Protein AF-A0A0F9LX31-F1 (afdb_monomer_lite)

Organism: NCBI:txid412755

Radius of gyration: 34.34 Å; chains: 1; bounding box: 109×73×114 Å

pLDDT: mean 76.5, std 21.08, range [21.47, 96.06]

Secondary structure (DSSP, 8-state):
--------------------------------------------------------THHHHTTTTB--HHHHHHHHHHHHHHHHHTTPEEE---GGGHHHHSS-SEEEEEEEEEETTEEEEEEEEEEE--B-SEEEE-SS-EEEE-SSGGGGGGHHHHHHHHHHHHHHHHHHHHHHHHHHHTT-HHHHHHHHHHTS--EEEE-TTS-EEEEEETTEEEEEEE--EEEESS-EEESSS--SSEEEGGGTEEEEEGGGHHHHHHHHHHHHHHHHHHSS---HHHHHHHHHHHHHHHHHHHHHHHHHHHHHHHHHHHTT-GGGHHHHHHHHHHHHHHHHHHHHHHHHHHHHHHHHHHHHHHS-GGGS-----HHHHHHHHHHS-HHHHHHHHHHHT-S----HHHHHHHHHHHHHHHHHHHHHHHHHHHHHHHHHHHHHHHHHHHHHT--

Foldseek 3Di:
DDDDDDDDDDDDPPPDDDDDDDDDDDDDDDDDDDDDDDDDDDDDDDDDDDDDDDPDPPPVVVPVFFDDPVRVVVLVVLLVVLCVVVVKDWDDCDVLCCVLQVLAPTKIWDWFQLDPAEIEIEIEREHEDGGQFEWEFELADIAGDTPDPVCPVVRVVSRVSVVSSLVSLLVSQVVLLVQCLVVHDNVVVCCVVVVFPWDFDADPVRQTFFIDGVSHGYHYAYAYEYEYQDHYHYDPDLAQWRAHLVRNYIYDYSVCVVVVVVLVSLLVSLCQVLFPDPDLSCLLVVLVVCLVVVLVVLCVVVVVVVVVLVVCVVVPPVVCVVVSVVVNVVSVVVSVVVNVVSVVSSVVSRVVSSCPSVDHQQRDQGDRDPVSLVVSPVVDDLSSSLVSCCRRVNDPDPDPVVVVSRVVVVVVVVVVVVVVVVVVVVVVVVVVVVVVVVVVVVVVVPD

Structure (mmCIF, N/CA/C/O backbone):
data_AF-A0A0F9LX31-F1
#
_entry.id   AF-A0A0F9LX31-F1
#
loop_
_atom_site.group_PDB
_atom_site.id
_atom_site.type_symbol
_atom_site.label_atom_id
_atom_site.label_alt_id
_atom_site.label_comp_id
_atom_site.label_asym_id
_atom_site.label_entity_id
_atom_site.label_seq_id
_atom_site.pdbx_PDB_ins_code
_atom_site.Cartn_x
_atom_site.Cartn_y
_atom_site.Cartn_z
_atom_site.occupancy
_atom_site.B_iso_or_equiv
_atom_site.auth_seq_id
_atom_site.auth_comp_id
_atom_site.auth_asym_id
_atom_site.auth_atom_id
_atom_site.pdbx_PDB_model_num
ATOM 1 N N . MET A 1 1 ? 13.624 -51.249 -43.623 1.00 41.88 1 MET A N 1
ATOM 2 C CA . MET A 1 1 ? 12.827 -50.006 -43.520 1.00 41.88 1 MET A CA 1
ATOM 3 C C . MET A 1 1 ? 12.830 -49.657 -42.039 1.00 41.88 1 MET A C 1
ATOM 5 O O . MET A 1 1 ? 11.838 -49.905 -41.369 1.00 41.88 1 MET A O 1
ATOM 9 N N . ASP A 1 2 ? 13.954 -49.372 -41.387 1.00 34.25 2 ASP A N 1
ATOM 10 C CA . ASP A 1 2 ? 15.122 -48.528 -41.718 1.00 34.25 2 ASP A CA 1
ATOM 11 C C . ASP A 1 2 ? 14.727 -47.114 -42.131 1.00 34.25 2 ASP A C 1
ATOM 13 O O . ASP A 1 2 ? 13.963 -46.983 -43.087 1.00 34.25 2 ASP A O 1
ATOM 17 N N . ASP A 1 3 ? 15.243 -46.171 -41.332 1.00 42.47 3 ASP A N 1
ATOM 18 C CA . ASP A 1 3 ? 15.169 -44.697 -41.290 1.00 42.47 3 ASP A CA 1
ATOM 19 C C . ASP A 1 3 ? 14.704 -44.325 -39.861 1.00 42.47 3 ASP A C 1
ATOM 21 O O . ASP A 1 3 ? 13.512 -44.200 -39.590 1.00 42.47 3 ASP A O 1
ATOM 25 N N . ASP A 1 4 ? 15.515 -44.368 -38.799 1.00 35.56 4 ASP A N 1
ATOM 26 C CA . ASP A 1 4 ? 16.856 -43.810 -38.544 1.00 35.56 4 ASP A CA 1
ATOM 27 C C . ASP A 1 4 ? 16.960 -42.306 -38.834 1.00 35.56 4 ASP A C 1
ATOM 29 O O . ASP A 1 4 ? 17.261 -41.901 -39.948 1.00 35.56 4 ASP A O 1
ATOM 33 N N . TYR A 1 5 ? 16.678 -41.492 -37.809 1.00 44.66 5 TYR A N 1
ATOM 34 C CA . TYR A 1 5 ? 17.196 -40.129 -37.657 1.00 44.66 5 TYR A CA 1
ATOM 35 C C . TYR A 1 5 ? 17.340 -39.810 -36.164 1.00 44.66 5 TYR A C 1
ATOM 37 O O . TYR A 1 5 ? 16.412 -39.361 -35.488 1.00 44.66 5 TYR A O 1
ATOM 45 N N . SER A 1 6 ? 18.537 -40.097 -35.662 1.00 40.12 6 SER A N 1
ATOM 46 C CA . SER A 1 6 ? 19.177 -39.444 -34.523 1.00 40.12 6 SER A CA 1
ATOM 47 C C . SER A 1 6 ? 19.985 -38.237 -35.008 1.00 40.12 6 SER A C 1
ATOM 49 O O . SER A 1 6 ? 20.785 -38.403 -35.920 1.00 40.12 6 SER A O 1
ATOM 51 N N . GLU A 1 7 ? 19.795 -37.081 -34.376 1.00 42.00 7 GLU A N 1
ATOM 52 C CA . GLU A 1 7 ? 20.675 -35.891 -34.300 1.00 42.00 7 GLU A CA 1
ATOM 53 C C . GLU A 1 7 ? 19.923 -34.960 -33.326 1.00 42.00 7 GLU A C 1
ATOM 55 O O . GLU A 1 7 ? 18.806 -34.536 -33.613 1.00 42.00 7 GLU A O 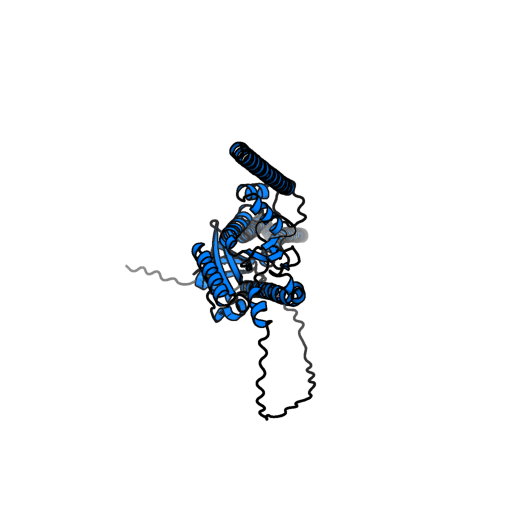1
ATOM 60 N N . ASP A 1 8 ? 20.229 -34.878 -32.035 1.00 36.34 8 ASP A N 1
ATOM 61 C CA . ASP A 1 8 ? 21.443 -34.449 -31.329 1.00 36.34 8 ASP A CA 1
ATOM 62 C C . ASP A 1 8 ? 21.876 -32.994 -31.585 1.00 36.34 8 ASP A C 1
ATOM 64 O O . ASP A 1 8 ? 21.894 -32.504 -32.709 1.00 36.34 8 ASP A O 1
ATOM 68 N N . GLU A 1 9 ? 22.250 -32.369 -30.468 1.00 31.36 9 GLU A N 1
ATOM 69 C CA . GLU A 1 9 ? 22.892 -31.065 -30.265 1.00 31.36 9 GLU A CA 1
ATOM 70 C C . GLU A 1 9 ? 22.052 -29.772 -30.236 1.00 31.36 9 GLU A C 1
ATOM 72 O O . GLU A 1 9 ? 21.430 -29.339 -31.206 1.00 31.36 9 GLU A O 1
ATOM 77 N N . GLY A 1 10 ? 22.164 -29.060 -29.101 1.00 30.66 10 GLY A N 1
ATOM 78 C CA . GLY A 1 10 ? 22.012 -27.605 -29.088 1.00 30.66 10 GLY A CA 1
ATOM 79 C C . GLY A 1 10 ? 21.512 -26.935 -27.808 1.00 30.66 10 GLY A C 1
ATOM 80 O O . GLY A 1 10 ? 20.704 -26.014 -27.911 1.00 30.66 10 GLY A O 1
ATOM 81 N N . GLU A 1 11 ? 21.970 -27.323 -26.611 1.00 33.66 11 GLU A N 1
ATOM 82 C CA . GLU A 1 11 ? 21.881 -26.445 -25.430 1.00 33.66 11 GLU A CA 1
ATOM 83 C C . GLU A 1 11 ? 22.622 -25.124 -25.711 1.00 33.66 11 GLU A C 1
ATOM 85 O O . GLU A 1 11 ? 23.851 -25.073 -25.706 1.00 33.66 11 GLU A O 1
ATOM 90 N N . PHE A 1 12 ? 21.884 -24.034 -25.935 1.00 30.84 12 PHE A N 1
ATOM 91 C CA . PHE A 1 12 ? 22.448 -22.685 -26.014 1.00 30.84 12 PHE A CA 1
ATOM 92 C C . PHE A 1 12 ? 22.244 -21.953 -24.681 1.00 30.84 12 PHE A C 1
ATOM 94 O O . PHE A 1 12 ? 21.359 -21.112 -24.522 1.00 30.84 12 PHE A O 1
ATOM 101 N N . ASN A 1 13 ? 23.098 -22.280 -23.710 1.00 32.16 13 ASN A N 1
ATOM 102 C CA . ASN A 1 13 ? 23.373 -21.417 -22.564 1.00 32.16 13 ASN A CA 1
ATOM 103 C C . ASN A 1 13 ? 24.267 -20.262 -23.037 1.00 32.16 13 ASN A C 1
ATOM 105 O O . ASN A 1 13 ? 25.483 -20.400 -23.129 1.00 32.16 13 ASN A O 1
ATOM 109 N N . ALA A 1 14 ? 23.671 -19.110 -23.349 1.00 32.66 14 ALA A N 1
ATOM 110 C CA . ALA A 1 14 ? 24.422 -17.875 -23.553 1.00 32.66 14 ALA A CA 1
ATOM 111 C C . ALA A 1 14 ? 24.602 -17.158 -22.207 1.00 32.66 14 ALA A C 1
ATOM 113 O O . ALA A 1 14 ? 23.862 -16.244 -21.844 1.00 32.66 14 ALA A O 1
ATOM 114 N N . GLU A 1 15 ? 25.608 -17.609 -21.465 1.00 30.14 15 GLU A N 1
ATOM 115 C CA . GLU A 1 15 ? 26.186 -16.917 -20.321 1.00 30.14 15 GLU A CA 1
ATOM 116 C C . GLU A 1 15 ? 27.000 -15.722 -20.855 1.00 30.14 15 GLU A C 1
ATOM 118 O O . GLU A 1 15 ? 28.160 -15.848 -21.241 1.00 30.14 15 GLU A O 1
ATOM 123 N N . ILE A 1 16 ? 26.376 -14.545 -20.969 1.00 32.78 16 ILE A N 1
ATOM 124 C CA . ILE A 1 16 ? 27.096 -13.314 -21.324 1.00 32.78 16 ILE A CA 1
ATOM 125 C C . ILE A 1 16 ? 27.717 -12.748 -20.048 1.00 32.78 16 ILE A C 1
ATOM 127 O O . ILE A 1 16 ? 27.095 -11.998 -19.295 1.00 32.78 16 ILE A O 1
ATOM 131 N N . SER A 1 17 ? 28.974 -13.122 -19.821 1.00 29.69 17 SER A N 1
ATOM 132 C CA . SER A 1 17 ? 29.879 -12.432 -18.913 1.00 29.69 17 SER A CA 1
ATOM 133 C C . SER A 1 17 ? 30.332 -11.113 -19.546 1.00 29.69 17 SER A C 1
ATOM 135 O O . SER A 1 17 ? 31.014 -11.125 -20.570 1.00 29.69 17 SER A O 1
ATOM 137 N N . HIS A 1 18 ? 30.032 -9.981 -18.914 1.00 35.91 18 HIS A N 1
ATOM 138 C CA . HIS A 1 18 ? 30.817 -8.763 -19.104 1.00 35.91 18 HIS A CA 1
ATOM 139 C C . HIS A 1 18 ? 31.276 -8.238 -17.746 1.00 35.91 18 HIS A C 1
ATOM 141 O O . HIS A 1 18 ? 30.479 -7.936 -16.860 1.00 35.91 18 HIS A O 1
ATOM 147 N N . GLN A 1 19 ? 32.601 -8.224 -17.603 1.00 29.89 19 GLN A N 1
ATOM 148 C CA . GLN A 1 19 ? 33.360 -7.627 -16.518 1.00 29.89 19 GLN A CA 1
ATOM 149 C C . GLN A 1 19 ? 33.228 -6.102 -16.586 1.00 29.89 19 GLN A C 1
ATOM 151 O O . GLN A 1 19 ? 33.548 -5.508 -17.611 1.00 29.89 19 GLN A O 1
ATOM 156 N N . GLU A 1 20 ? 32.837 -5.480 -15.479 1.00 31.14 20 GLU A N 1
ATOM 157 C CA . GLU A 1 20 ? 33.145 -4.079 -15.197 1.00 31.14 20 GLU A CA 1
ATOM 158 C C . GLU A 1 20 ? 33.823 -4.008 -13.824 1.00 31.14 20 GLU A C 1
ATOM 160 O O . GLU A 1 20 ? 33.395 -4.643 -12.856 1.00 31.14 20 GLU A O 1
ATOM 165 N N . GLU A 1 21 ? 34.950 -3.299 -13.793 1.00 29.42 21 GLU A N 1
ATOM 166 C CA . GLU A 1 21 ? 35.870 -3.170 -12.668 1.00 29.42 21 GLU A CA 1
ATOM 167 C C . GLU A 1 21 ? 35.217 -2.554 -11.425 1.00 29.42 21 GLU A C 1
ATOM 169 O O . GLU A 1 21 ? 34.596 -1.491 -11.453 1.00 29.42 21 GLU A O 1
ATOM 174 N N . PHE A 1 22 ? 35.441 -3.224 -10.297 1.00 27.77 22 PHE A N 1
ATOM 175 C CA . PHE A 1 22 ? 35.174 -2.737 -8.953 1.00 27.77 22 PHE A CA 1
ATOM 176 C C . PHE A 1 22 ? 36.220 -1.695 -8.532 1.00 27.77 22 PHE A C 1
ATOM 178 O O . PHE A 1 22 ? 37.416 -1.977 -8.551 1.00 27.77 22 PHE A O 1
ATOM 185 N N . ILE A 1 23 ? 35.770 -0.558 -7.996 1.00 28.78 23 ILE A N 1
ATOM 186 C CA . ILE A 1 23 ? 36.547 0.210 -7.013 1.00 28.78 23 ILE A CA 1
ATOM 187 C C . ILE A 1 23 ? 35.900 -0.017 -5.646 1.00 28.78 23 ILE A C 1
ATOM 189 O O . ILE A 1 23 ? 34.915 0.622 -5.279 1.00 28.78 23 ILE A O 1
ATOM 193 N N . THR A 1 24 ? 36.455 -0.966 -4.896 1.00 27.91 24 THR A N 1
ATOM 194 C CA . THR A 1 24 ? 36.240 -1.131 -3.455 1.00 27.91 24 THR A CA 1
ATOM 195 C C . THR A 1 24 ? 37.270 -0.299 -2.700 1.00 27.91 24 THR A C 1
ATOM 197 O O . THR A 1 24 ? 38.466 -0.565 -2.811 1.00 27.91 24 THR A O 1
ATOM 200 N N . HIS A 1 25 ? 36.820 0.650 -1.881 1.00 27.02 25 HIS A N 1
ATOM 201 C CA . HIS A 1 25 ? 37.600 1.101 -0.732 1.00 27.02 25 HIS A CA 1
ATOM 202 C C . HIS A 1 25 ? 36.953 0.545 0.529 1.00 27.02 25 HIS A C 1
ATOM 204 O O . HIS A 1 25 ? 35.825 0.882 0.878 1.00 27.02 25 HIS A O 1
ATOM 210 N N . ASP A 1 26 ? 37.697 -0.348 1.160 1.00 24.98 26 ASP A N 1
ATOM 211 C CA . ASP A 1 26 ? 37.351 -1.051 2.378 1.00 24.98 26 ASP A CA 1
ATOM 212 C C . ASP A 1 26 ? 38.250 -0.552 3.521 1.00 24.98 26 ASP A C 1
ATOM 214 O O . ASP A 1 26 ? 39.323 0.005 3.267 1.00 24.98 26 ASP A O 1
ATOM 218 N N . LEU A 1 27 ? 37.827 -0.866 4.751 1.00 23.97 27 LEU A N 1
ATOM 219 C CA . LEU A 1 27 ? 38.606 -0.981 5.998 1.00 23.97 27 LEU A CA 1
ATOM 220 C C . LEU A 1 27 ? 38.480 0.109 7.089 1.00 23.97 27 LEU A C 1
ATOM 222 O O . LEU A 1 27 ? 39.171 1.124 7.091 1.00 23.97 27 LEU A O 1
ATOM 226 N N . LYS A 1 28 ? 37.740 -0.305 8.139 1.00 24.98 28 LYS A N 1
ATOM 227 C CA . LYS A 1 28 ? 38.184 -0.543 9.543 1.00 24.98 28 LYS A CA 1
ATOM 228 C C . LYS A 1 28 ? 37.540 0.322 10.638 1.00 24.98 28 LYS A C 1
ATOM 230 O O . LYS A 1 28 ? 38.000 1.408 10.964 1.00 24.98 28 LYS A O 1
ATOM 235 N N . THR A 1 29 ? 36.591 -0.285 11.345 1.00 28.27 29 THR A N 1
ATOM 236 C CA . THR A 1 29 ? 36.528 -0.315 12.825 1.00 28.27 29 THR A CA 1
ATOM 237 C C . THR A 1 29 ? 37.252 -1.596 13.300 1.00 28.27 29 THR A C 1
ATOM 239 O O . THR A 1 29 ? 37.333 -2.526 12.491 1.00 28.27 29 THR A O 1
ATOM 242 N N . PRO A 1 30 ? 37.846 -1.689 14.518 1.00 29.42 30 PRO A N 1
ATOM 243 C CA . PRO A 1 30 ? 37.140 -1.493 15.797 1.00 29.42 30 PRO A CA 1
ATOM 244 C C . PRO A 1 30 ? 37.965 -0.871 16.946 1.00 29.42 30 PRO A C 1
ATOM 246 O O . PRO A 1 30 ? 39.192 -0.909 16.946 1.00 29.42 30 PRO A O 1
ATOM 249 N N . LEU A 1 31 ? 37.285 -0.382 17.989 1.00 24.38 31 LEU A N 1
ATOM 250 C CA . LEU A 1 31 ? 37.868 -0.365 19.333 1.00 24.38 31 LEU A CA 1
ATOM 251 C C . LEU A 1 31 ? 36.790 -0.501 20.414 1.00 24.38 31 LEU A C 1
ATOM 253 O O . LEU A 1 31 ? 35.887 0.323 20.543 1.00 24.38 31 LEU A O 1
ATOM 257 N N . GLU A 1 32 ? 36.926 -1.590 21.163 1.00 23.45 32 GLU A N 1
ATOM 258 C CA . GLU A 1 32 ? 36.318 -1.861 22.458 1.00 23.45 32 GLU A CA 1
ATOM 259 C C . GLU A 1 32 ? 36.820 -0.852 23.496 1.00 23.45 32 GLU A C 1
ATOM 261 O O . GLU A 1 32 ? 38.013 -0.562 23.537 1.00 23.45 32 GLU A O 1
ATOM 266 N N . GLN A 1 33 ? 35.949 -0.408 24.402 1.00 26.95 33 GLN A N 1
ATOM 267 C CA . GLN A 1 33 ? 36.359 -0.008 25.747 1.00 26.95 33 GLN A CA 1
ATOM 268 C C . GLN A 1 33 ? 35.270 -0.389 26.752 1.00 26.95 33 GLN A C 1
ATOM 270 O O . GLN A 1 33 ? 34.204 0.213 26.850 1.00 26.95 33 GLN A O 1
ATOM 275 N N . SER A 1 34 ? 35.586 -1.445 27.491 1.00 23.66 34 SER A N 1
ATOM 276 C CA . SER A 1 34 ? 34.993 -1.869 28.750 1.00 23.66 34 SER A CA 1
ATOM 277 C C . SER A 1 34 ? 35.160 -0.811 29.844 1.00 23.66 34 SER A C 1
ATOM 279 O O . SER A 1 34 ? 36.279 -0.342 30.056 1.00 23.66 34 SER A O 1
ATOM 281 N N . ILE A 1 35 ? 34.114 -0.554 30.635 1.00 25.67 35 ILE A N 1
ATOM 282 C CA . ILE A 1 35 ? 34.261 -0.104 32.025 1.00 25.67 35 ILE A CA 1
ATOM 283 C C . ILE A 1 35 ? 33.354 -0.958 32.920 1.00 25.67 35 ILE A C 1
ATOM 285 O O . ILE A 1 35 ? 32.179 -1.181 32.646 1.00 25.67 35 ILE A O 1
ATOM 289 N N . ASN A 1 36 ? 34.004 -1.480 33.954 1.00 21.47 36 ASN A N 1
ATOM 290 C CA . ASN A 1 36 ? 33.564 -2.397 34.998 1.00 21.47 36 ASN A CA 1
ATOM 291 C C . ASN A 1 36 ? 32.948 -1.612 36.185 1.00 21.47 36 ASN A C 1
ATOM 293 O O . ASN A 1 36 ? 33.024 -0.387 36.172 1.00 21.47 36 ASN A O 1
ATOM 297 N N . ILE A 1 37 ? 32.519 -2.327 37.247 1.00 25.42 37 ILE A N 1
ATOM 298 C CA . ILE A 1 37 ? 32.143 -1.871 38.625 1.00 25.42 37 ILE A CA 1
ATOM 299 C C . ILE A 1 37 ? 30.610 -1.750 38.835 1.00 25.42 37 ILE A C 1
ATOM 301 O O . ILE A 1 37 ? 29.957 -1.001 38.128 1.00 25.42 37 ILE A O 1
ATOM 305 N N . VAL A 1 38 ? 29.921 -2.399 39.792 1.00 24.81 38 VAL A N 1
ATOM 306 C CA . VAL A 1 38 ? 30.279 -3.291 40.915 1.00 24.81 38 VAL A CA 1
ATOM 307 C C . VAL A 1 38 ? 29.047 -4.122 41.321 1.00 24.81 38 VAL A C 1
ATOM 309 O O . VAL A 1 38 ? 27.917 -3.638 41.309 1.00 24.81 38 VAL A O 1
ATOM 312 N N . GLN A 1 39 ? 29.285 -5.372 41.722 1.00 24.95 39 GLN A N 1
ATOM 313 C CA . GLN A 1 39 ? 28.337 -6.239 42.424 1.00 24.95 39 GLN A CA 1
ATOM 314 C C . GLN A 1 39 ? 28.150 -5.790 43.880 1.00 24.95 39 GLN A C 1
ATOM 316 O O . GLN A 1 39 ? 29.130 -5.719 44.616 1.00 24.95 39 GLN A O 1
ATOM 321 N N . GLN A 1 40 ? 26.908 -5.664 44.351 1.00 25.53 40 GLN A N 1
ATOM 322 C CA . GLN A 1 40 ? 26.589 -5.940 45.756 1.00 25.53 40 GLN A CA 1
ATOM 323 C C . GLN A 1 40 ? 25.282 -6.730 45.874 1.00 25.53 40 GLN A C 1
ATOM 325 O O . GLN A 1 40 ? 24.194 -6.258 45.561 1.00 25.53 40 GLN A O 1
ATOM 330 N N . LYS A 1 41 ? 25.439 -7.965 46.350 1.00 25.08 41 LYS A N 1
ATOM 331 C CA . LYS A 1 41 ? 24.408 -8.812 46.951 1.00 25.08 41 LYS A CA 1
ATOM 332 C C . LYS A 1 41 ? 24.293 -8.418 48.431 1.00 25.08 41 LYS A C 1
ATOM 334 O O . LYS A 1 41 ? 25.325 -8.160 49.050 1.00 25.08 41 LYS A O 1
ATOM 339 N N . PRO A 1 42 ? 23.097 -8.474 49.030 1.00 25.33 42 PRO A N 1
ATOM 340 C CA . PRO A 1 42 ? 23.004 -9.321 50.215 1.00 25.33 42 PRO A CA 1
ATOM 341 C C . PRO A 1 42 ? 21.734 -10.176 50.274 1.00 25.33 42 PRO A C 1
ATOM 343 O O . PRO A 1 42 ? 20.760 -10.008 49.547 1.00 25.33 42 PRO A O 1
ATOM 346 N N . THR A 1 43 ? 21.844 -11.164 51.149 1.00 21.80 43 THR A N 1
ATOM 347 C CA . THR A 1 43 ? 21.024 -12.357 51.326 1.00 21.80 43 THR A CA 1
ATOM 348 C C . THR A 1 43 ? 19.938 -12.142 52.394 1.00 21.80 43 THR A C 1
ATOM 350 O O . THR A 1 43 ? 20.216 -11.575 53.441 1.00 21.80 43 THR A O 1
ATOM 353 N N . LEU A 1 44 ? 18.726 -12.626 52.099 1.00 27.48 44 LEU A N 1
ATOM 354 C CA . LEU A 1 44 ? 17.703 -13.272 52.952 1.00 27.48 44 LEU A CA 1
ATOM 355 C C . LEU A 1 44 ? 17.846 -13.255 54.498 1.00 27.48 44 LEU A C 1
ATOM 357 O O . LEU A 1 44 ? 18.737 -13.913 55.024 1.00 27.48 44 LEU A O 1
ATOM 361 N N . GLN A 1 45 ? 16.847 -12.683 55.193 1.00 25.09 45 GLN A N 1
ATOM 362 C CA . GLN A 1 45 ? 15.869 -13.332 56.109 1.00 25.09 45 GLN A CA 1
ATOM 363 C C . GLN A 1 45 ? 15.306 -12.317 57.127 1.00 25.09 45 GLN A C 1
ATOM 365 O O . GLN A 1 45 ? 16.078 -11.733 57.868 1.00 25.09 45 GLN A O 1
ATOM 370 N N . GLU A 1 46 ? 13.977 -12.158 57.212 1.00 24.92 46 GLU A N 1
ATOM 371 C CA . GLU A 1 46 ? 13.208 -12.448 58.440 1.00 24.92 46 GLU A CA 1
ATOM 372 C C . GLU A 1 46 ? 11.699 -12.227 58.255 1.00 24.92 46 GLU A C 1
ATOM 374 O O . GLU A 1 46 ? 11.236 -11.272 57.633 1.00 24.92 46 GLU A O 1
ATOM 379 N N . LYS A 1 47 ? 10.928 -13.160 58.820 1.00 27.55 47 LYS A N 1
ATOM 380 C CA . LYS A 1 47 ? 9.480 -13.080 59.010 1.00 27.55 47 LYS A CA 1
ATOM 381 C C . LYS A 1 47 ? 9.144 -11.897 59.918 1.00 27.55 47 LYS A C 1
ATOM 383 O O . LYS A 1 47 ? 9.608 -11.849 61.049 1.00 27.55 47 LYS A O 1
ATOM 388 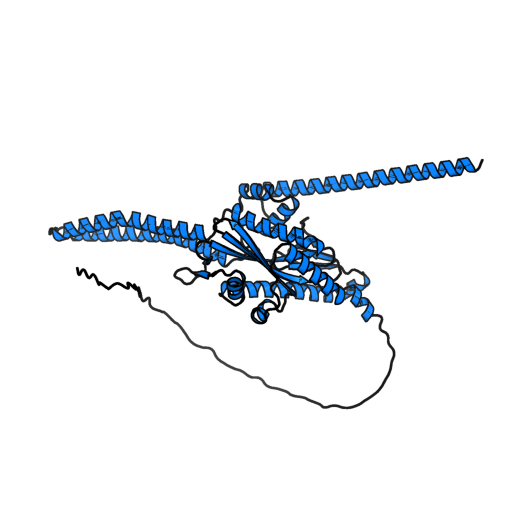N N . SER A 1 48 ? 8.177 -11.083 59.517 1.00 25.61 48 SER A N 1
ATOM 389 C CA . SER A 1 48 ? 7.217 -10.538 60.476 1.00 25.61 48 SER A CA 1
ATOM 390 C C . SER A 1 48 ? 5.826 -10.495 59.852 1.00 25.61 48 SER A C 1
ATOM 392 O O . SER A 1 48 ? 5.555 -9.839 58.850 1.00 25.61 48 SER A O 1
ATOM 394 N N . THR A 1 49 ? 4.949 -11.290 60.450 1.00 25.47 49 THR A N 1
ATOM 395 C CA . THR A 1 49 ? 3.506 -11.231 60.283 1.00 25.47 49 THR A CA 1
ATOM 396 C C . THR A 1 49 ? 3.018 -9.907 60.858 1.00 25.47 49 THR A C 1
ATOM 398 O O . THR A 1 49 ? 3.072 -9.726 62.070 1.00 25.47 49 THR A O 1
ATOM 401 N N . ILE A 1 50 ? 2.490 -9.017 60.020 1.00 27.50 50 ILE A N 1
ATOM 402 C CA . ILE A 1 50 ? 1.507 -8.018 60.448 1.00 27.50 50 ILE A CA 1
ATOM 403 C C . ILE A 1 50 ? 0.361 -8.057 59.442 1.00 27.50 50 ILE A C 1
ATOM 405 O O . ILE A 1 50 ? 0.469 -7.592 58.310 1.00 27.50 50 ILE A O 1
ATOM 409 N N . GLN A 1 51 ? -0.748 -8.650 59.881 1.00 33.19 51 GLN A N 1
ATOM 410 C CA . GLN A 1 51 ? -2.061 -8.347 59.337 1.00 33.19 51 GLN A CA 1
ATOM 411 C C . GLN A 1 51 ? -2.337 -6.863 59.592 1.00 33.19 51 GLN A C 1
ATOM 413 O O . GLN A 1 51 ? -2.325 -6.415 60.736 1.00 33.19 51 GLN A O 1
ATOM 418 N N . SER A 1 52 ? -2.628 -6.112 58.539 1.00 24.81 52 SER A N 1
ATOM 419 C CA . SER A 1 52 ? -3.403 -4.884 58.661 1.00 24.81 52 SER A CA 1
ATOM 420 C C . SER A 1 52 ? -4.295 -4.758 57.440 1.00 24.81 52 SER A C 1
ATOM 422 O O . SER A 1 52 ? -3.841 -4.565 56.313 1.00 24.81 52 SER A O 1
ATOM 424 N N . ASN A 1 53 ? -5.586 -4.937 57.702 1.00 35.22 53 ASN A N 1
ATOM 425 C CA . ASN A 1 53 ? -6.689 -4.563 56.840 1.00 35.22 53 ASN A CA 1
ATOM 426 C C . ASN A 1 53 ? -6.501 -3.134 56.321 1.00 35.22 53 ASN A C 1
ATOM 428 O O . ASN A 1 53 ? -6.703 -2.181 57.068 1.00 35.22 53 ASN A O 1
ATOM 432 N N . GLN A 1 54 ? -6.240 -2.986 55.026 1.00 27.81 54 GLN A N 1
ATOM 433 C CA . GLN A 1 54 ? -6.685 -1.821 54.269 1.00 27.81 54 GLN A CA 1
ATOM 434 C C . GLN A 1 54 ? -7.193 -2.288 52.907 1.00 27.81 54 GLN A C 1
ATOM 436 O O . GLN A 1 54 ? -6.456 -2.365 51.924 1.00 27.81 54 GLN A O 1
ATOM 441 N N . ASN A 1 55 ? -8.493 -2.589 52.862 1.00 34.97 55 ASN A N 1
ATOM 442 C CA . ASN A 1 55 ? -9.272 -2.541 51.632 1.00 34.97 55 ASN A CA 1
ATOM 443 C C . ASN A 1 55 ? -9.096 -1.143 51.030 1.00 34.97 55 ASN A C 1
ATOM 445 O O . ASN A 1 55 ? -9.692 -0.171 51.491 1.00 34.97 55 ASN A O 1
ATOM 449 N N . SER A 1 56 ? -8.228 -1.036 50.028 1.00 29.59 56 SER A N 1
ATOM 450 C CA . SER A 1 56 ? -8.047 0.194 49.272 1.00 29.59 56 SER A CA 1
ATOM 451 C C . SER A 1 56 ? -9.161 0.306 48.216 1.00 29.59 56 SER A C 1
ATOM 453 O O . SER A 1 56 ? -9.317 -0.594 47.390 1.00 29.59 56 SER A O 1
ATOM 455 N N . PRO A 1 57 ? -9.917 1.418 48.150 1.00 39.28 57 PRO A N 1
ATOM 456 C CA . PRO A 1 57 ? -10.919 1.645 47.099 1.00 39.28 57 PRO A CA 1
ATOM 457 C C . PRO A 1 57 ? -10.319 1.846 45.692 1.00 39.28 57 PRO A C 1
ATOM 459 O O . PRO A 1 57 ? -11.060 2.040 44.729 1.00 39.28 57 PRO A O 1
ATOM 462 N N . LYS A 1 58 ? -8.982 1.840 45.556 1.00 39.84 58 LYS A N 1
ATOM 463 C CA . LYS A 1 58 ? -8.241 2.222 44.338 1.00 39.84 58 LYS A CA 1
ATOM 464 C C . LYS A 1 58 ? -8.150 1.119 43.271 1.00 39.84 58 LYS A C 1
ATOM 466 O O . LYS A 1 58 ? -7.990 1.434 42.092 1.00 39.84 58 LYS A O 1
ATOM 471 N N . GLN A 1 59 ? -8.257 -0.160 43.645 1.00 39.09 59 GLN A N 1
ATOM 472 C CA . GLN A 1 59 ? -8.179 -1.270 42.677 1.00 39.09 59 GLN A CA 1
ATOM 473 C C . GLN A 1 59 ? -9.502 -1.531 41.941 1.00 39.09 59 GLN A C 1
ATOM 475 O O . GLN A 1 59 ? -9.482 -1.902 40.774 1.00 39.09 59 GLN A O 1
ATOM 480 N N . ILE A 1 60 ? -10.648 -1.267 42.576 1.00 42.94 60 ILE A N 1
ATOM 481 C CA . ILE A 1 60 ? -11.973 -1.446 41.952 1.00 42.94 60 ILE A CA 1
ATOM 482 C C . ILE A 1 60 ? -12.256 -0.327 40.925 1.00 42.94 60 ILE A C 1
ATOM 484 O O . ILE A 1 60 ? -12.960 -0.533 39.943 1.00 42.94 60 ILE A O 1
ATOM 488 N N . THR A 1 61 ? -11.659 0.856 41.105 1.00 44.47 61 THR A N 1
ATOM 489 C CA . THR A 1 61 ? -11.914 2.062 40.295 1.00 44.47 61 THR A CA 1
ATOM 490 C C . THR A 1 61 ? -11.129 2.115 38.976 1.00 44.47 61 THR A C 1
ATOM 492 O O . THR A 1 61 ? -11.643 2.629 37.991 1.00 44.47 61 THR A O 1
ATOM 495 N N . THR A 1 62 ? -9.923 1.541 38.894 1.00 54.12 62 THR A N 1
ATOM 496 C CA . THR A 1 62 ? -9.141 1.456 37.634 1.00 54.12 62 THR A CA 1
ATOM 497 C C . THR A 1 62 ? -9.674 0.408 36.649 1.00 54.12 62 THR A C 1
ATOM 499 O O . THR A 1 62 ? -9.326 0.443 35.468 1.00 54.12 62 THR A O 1
ATOM 502 N N . LEU A 1 63 ? -10.538 -0.491 37.126 1.00 57.78 63 LEU A N 1
ATOM 503 C CA . LEU A 1 63 ? -11.180 -1.560 36.362 1.00 57.78 63 LEU A CA 1
ATOM 504 C C . LEU A 1 63 ? -12.286 -1.056 35.417 1.00 57.78 63 LEU A C 1
ATOM 506 O O . LEU A 1 63 ? -12.631 -1.758 34.482 1.00 57.78 63 LEU A O 1
ATOM 510 N N . GLN A 1 64 ? -12.823 0.153 35.632 1.00 68.50 64 GLN A N 1
ATOM 511 C CA . GLN A 1 64 ? -13.861 0.732 34.762 1.00 68.50 64 GLN A CA 1
ATOM 512 C C . GLN A 1 64 ? -13.282 1.359 33.481 1.00 68.50 64 GLN A C 1
ATOM 514 O O . GLN A 1 64 ? -13.890 1.290 32.415 1.00 68.50 64 GLN A O 1
ATOM 519 N N . GLU A 1 65 ? -12.089 1.953 33.567 1.00 78.19 65 GLU A N 1
ATOM 520 C CA . GLU A 1 65 ? -11.441 2.654 32.446 1.00 78.19 65 GLU A CA 1
ATOM 521 C C . GLU A 1 65 ? -10.685 1.704 31.499 1.00 78.19 65 GLU A C 1
ATOM 523 O O . GLU A 1 65 ? -10.350 2.090 30.379 1.00 78.19 65 GLU A O 1
ATOM 528 N N . LYS A 1 66 ? -10.409 0.465 31.929 1.00 82.62 66 LYS A N 1
ATOM 529 C CA . LYS A 1 66 ? -9.752 -0.569 31.120 1.00 82.62 66 LYS A CA 1
ATOM 530 C C . LYS A 1 66 ? -10.699 -1.729 30.843 1.00 82.62 66 LYS A C 1
ATOM 532 O O . LYS A 1 66 ? -11.440 -2.135 31.727 1.00 82.62 66 LYS A O 1
ATOM 537 N N . LEU A 1 67 ? -10.597 -2.313 29.654 1.00 81.00 67 LEU A N 1
ATOM 538 C CA . LEU A 1 67 ? -11.313 -3.537 29.301 1.00 81.00 67 LEU A CA 1
ATOM 539 C C . LEU A 1 67 ? -10.940 -4.685 30.236 1.00 81.00 67 LEU A C 1
ATOM 541 O O . LEU A 1 67 ? -9.759 -4.997 30.439 1.00 81.00 67 LEU A O 1
ATOM 545 N N . VAL A 1 68 ? -11.969 -5.353 30.749 1.00 86.50 68 VAL A N 1
ATOM 546 C CA . VAL A 1 68 ? -11.818 -6.580 31.531 1.00 86.50 68 VAL A CA 1
ATOM 547 C C . VAL A 1 68 ? -11.396 -7.722 30.590 1.00 86.50 68 VAL A C 1
ATOM 549 O O . VAL A 1 68 ? -11.810 -7.741 29.428 1.00 86.50 68 VAL A O 1
ATOM 552 N N . PRO A 1 69 ? -10.584 -8.707 31.030 1.00 85.12 69 PRO A N 1
ATOM 553 C CA . PRO A 1 69 ? -10.130 -9.793 30.153 1.00 85.12 69 PRO A CA 1
ATOM 554 C C . PRO A 1 69 ? -11.249 -10.566 29.429 1.00 85.12 69 PRO A C 1
ATOM 556 O O . PRO A 1 69 ? -11.077 -10.945 28.269 1.00 85.12 69 PRO A O 1
ATOM 559 N N . SER A 1 70 ? -12.400 -10.777 30.076 1.00 86.94 70 SER A N 1
ATOM 560 C CA . SER A 1 70 ? -13.572 -11.427 29.473 1.00 86.94 70 SER A CA 1
ATOM 561 C C . SER A 1 70 ? -14.190 -10.586 28.352 1.00 86.94 70 SER A C 1
ATOM 563 O O . SER A 1 70 ? -14.452 -11.102 27.267 1.00 86.94 70 SER A O 1
ATOM 565 N N . GLU A 1 71 ? -14.356 -9.281 28.576 1.00 86.19 71 GLU A N 1
ATOM 566 C CA . GLU A 1 71 ? -14.860 -8.335 27.574 1.00 86.19 71 GLU A CA 1
ATOM 567 C C . GLU A 1 71 ? -13.919 -8.248 26.376 1.00 86.19 71 GLU A C 1
ATOM 569 O O . GLU A 1 71 ? -14.370 -8.332 25.236 1.00 86.19 71 GLU A O 1
ATOM 574 N N . ARG A 1 72 ? -12.604 -8.160 26.624 1.00 87.12 72 ARG A N 1
ATOM 575 C CA . ARG A 1 72 ? -11.590 -8.168 25.563 1.00 87.12 72 ARG A CA 1
ATOM 576 C C . ARG A 1 72 ? -11.712 -9.413 24.693 1.00 87.12 72 ARG A C 1
ATOM 578 O O . ARG A 1 72 ? -11.663 -9.300 23.475 1.00 87.12 72 ARG A O 1
ATOM 585 N N . THR A 1 73 ? -11.865 -10.582 25.314 1.00 89.50 73 THR A N 1
ATOM 586 C CA . THR A 1 73 ? -12.007 -11.852 24.589 1.00 89.50 73 THR A CA 1
ATOM 587 C C . THR A 1 73 ? -13.265 -11.837 23.723 1.00 89.50 73 THR A C 1
ATOM 589 O O . THR A 1 73 ? -13.191 -12.140 22.538 1.00 89.50 73 THR A O 1
ATOM 592 N N . SER A 1 74 ? -14.389 -11.368 24.271 1.00 91.31 74 SER A N 1
ATOM 593 C CA . SER A 1 74 ? -15.649 -11.256 23.531 1.00 91.31 74 SER A CA 1
ATOM 594 C C . SER A 1 74 ? -15.569 -10.272 22.353 1.00 91.31 74 SER A C 1
ATOM 596 O O . SER A 1 74 ? -16.018 -10.594 21.255 1.00 91.31 74 SER A O 1
ATOM 598 N N . VAL A 1 75 ? -14.965 -9.091 22.544 1.00 89.94 75 VAL A N 1
ATOM 599 C CA . VAL A 1 75 ? -14.705 -8.126 21.456 1.00 89.94 75 VAL A CA 1
ATOM 600 C C . VAL A 1 75 ? -13.831 -8.772 20.384 1.00 89.94 75 VAL A C 1
ATOM 602 O O . VAL A 1 75 ? -14.140 -8.702 19.199 1.00 89.94 75 VAL A O 1
ATOM 605 N N . PHE A 1 76 ? -12.755 -9.443 20.790 1.00 91.44 76 PHE A N 1
ATOM 606 C CA . PHE A 1 76 ? -11.822 -10.086 19.871 1.00 91.44 76 PHE A CA 1
ATOM 607 C C . PHE A 1 76 ? -12.491 -11.172 19.017 1.00 91.44 76 PHE A C 1
ATOM 609 O O . PHE A 1 76 ? -12.281 -11.221 17.806 1.00 91.44 76 PHE A O 1
ATOM 616 N N . GLU A 1 77 ? -13.344 -12.002 19.619 1.00 92.94 77 GLU A N 1
ATOM 617 C CA . GLU A 1 77 ? -14.125 -13.017 18.907 1.00 92.94 77 GLU A CA 1
ATOM 618 C C . GLU A 1 77 ? -15.093 -12.397 17.895 1.00 92.94 77 GLU A C 1
ATOM 620 O O . GLU A 1 77 ? -15.165 -12.867 16.757 1.00 92.94 77 GLU A O 1
ATOM 625 N N . ARG A 1 78 ? -15.785 -11.307 18.257 1.00 94.19 78 ARG A N 1
ATOM 626 C CA . ARG A 1 78 ? -16.671 -10.584 17.328 1.00 94.19 78 ARG A CA 1
ATOM 627 C C . ARG A 1 78 ? -15.908 -9.963 16.163 1.00 94.19 78 ARG A C 1
ATOM 629 O O . ARG A 1 78 ? -16.368 -10.049 15.022 1.00 94.19 78 ARG A O 1
ATOM 636 N N . VAL A 1 79 ? -14.728 -9.400 16.419 1.00 94.38 79 VAL A N 1
ATOM 637 C CA . VAL A 1 79 ? -13.838 -8.871 15.375 1.00 94.38 79 VAL A CA 1
ATOM 638 C C . VAL A 1 79 ? -13.415 -9.985 14.416 1.00 94.38 79 VAL A C 1
ATOM 640 O O . VAL A 1 79 ? -13.568 -9.834 13.206 1.00 94.38 79 VAL A O 1
ATOM 643 N N . ILE A 1 80 ? -12.948 -11.127 14.934 1.00 95.06 80 ILE A N 1
ATOM 644 C CA . ILE A 1 80 ? -12.567 -12.287 14.111 1.00 95.06 80 ILE A CA 1
ATOM 645 C C . ILE A 1 80 ? -13.750 -12.790 13.285 1.00 95.06 80 ILE A C 1
ATOM 647 O O . ILE A 1 80 ? -13.596 -13.051 12.092 1.00 95.06 80 ILE A O 1
ATOM 651 N N . HIS A 1 81 ? -14.922 -12.930 13.905 1.00 95.69 81 HIS A N 1
ATOM 652 C CA . HIS A 1 81 ? -16.132 -13.378 13.225 1.00 95.69 81 HIS A CA 1
ATOM 653 C C . HIS A 1 81 ? -16.510 -12.431 12.080 1.00 95.69 81 HIS A C 1
ATOM 655 O O . HIS A 1 81 ? -16.777 -12.882 10.969 1.00 95.69 81 HIS A O 1
ATOM 661 N N . THR A 1 82 ? -16.462 -11.120 12.326 1.00 95.88 82 THR A N 1
ATOM 662 C CA . THR A 1 82 ? -16.751 -10.090 11.318 1.00 95.88 82 THR A CA 1
ATOM 663 C C . THR A 1 82 ? -15.764 -10.150 10.153 1.00 95.88 82 THR A C 1
ATOM 665 O O . THR A 1 82 ? -16.180 -10.181 9.000 1.00 95.88 82 THR A O 1
ATOM 668 N N . LEU A 1 83 ? -14.462 -10.232 10.442 1.00 96.06 83 LEU A N 1
ATOM 669 C CA . LEU A 1 83 ? -13.413 -10.337 9.423 1.00 96.06 83 LEU A CA 1
ATOM 670 C C . LEU A 1 83 ? -13.599 -11.580 8.547 1.00 96.06 83 LEU A C 1
ATOM 672 O O . LEU A 1 83 ? -13.598 -11.476 7.322 1.00 96.06 83 LEU A O 1
ATOM 676 N N . ARG A 1 84 ? -13.822 -12.744 9.165 1.00 96.00 84 ARG A N 1
ATOM 677 C CA . ARG A 1 84 ? -14.082 -13.995 8.438 1.00 96.00 84 ARG A CA 1
ATOM 678 C C . ARG A 1 84 ? -15.348 -13.907 7.589 1.00 96.00 84 ARG A C 1
ATOM 680 O O . ARG A 1 84 ? -15.331 -14.352 6.447 1.00 96.00 84 ARG A O 1
ATOM 687 N N . GLY A 1 85 ? -16.414 -13.302 8.118 1.00 95.88 85 GLY A N 1
ATOM 688 C CA . GLY A 1 85 ? -17.661 -13.072 7.383 1.00 95.88 85 GLY A CA 1
ATOM 689 C C . GLY A 1 85 ? -17.488 -12.194 6.139 1.00 95.88 85 GLY A C 1
ATOM 690 O O . GLY A 1 85 ? -18.224 -12.359 5.174 1.00 95.88 85 GLY A O 1
ATOM 691 N N . LEU A 1 86 ? -16.481 -11.318 6.130 1.00 94.88 86 LEU A N 1
ATOM 692 C CA . LEU A 1 86 ? -16.122 -10.460 4.994 1.00 94.88 86 LEU A CA 1
ATOM 693 C C . LEU A 1 86 ? -15.048 -11.079 4.081 1.00 94.88 86 LEU A C 1
ATOM 695 O O . LEU A 1 86 ? -14.543 -10.412 3.177 1.00 94.88 86 LEU A O 1
ATOM 699 N N . GLY A 1 87 ? -14.687 -12.346 4.305 1.00 94.56 87 GLY A N 1
ATOM 700 C CA . GLY A 1 87 ? -13.727 -13.081 3.481 1.00 94.56 87 GLY A CA 1
ATOM 701 C C . GLY A 1 87 ? -12.258 -12.837 3.830 1.00 94.56 87 GLY A C 1
ATOM 702 O O . GLY A 1 87 ? -11.385 -13.219 3.053 1.00 94.56 87 GLY A O 1
ATOM 703 N N . PHE A 1 88 ? -11.952 -12.226 4.978 1.00 95.56 88 PHE A N 1
ATOM 704 C CA . PHE A 1 88 ? -10.569 -12.111 5.437 1.00 95.56 88 PHE A CA 1
ATOM 705 C C . PHE A 1 88 ? -10.074 -13.440 6.012 1.00 95.56 88 PHE A C 1
ATOM 707 O O . PHE A 1 88 ? -10.692 -14.042 6.897 1.00 95.56 88 PHE A O 1
ATOM 714 N N . HIS A 1 89 ? -8.894 -13.855 5.565 1.00 94.31 89 HIS A N 1
ATOM 715 C CA . HIS A 1 89 ? -8.128 -14.919 6.188 1.00 94.31 89 HIS A CA 1
ATOM 716 C C . HIS A 1 89 ? -7.399 -14.393 7.422 1.00 94.31 89 HIS A C 1
ATOM 718 O O . HIS A 1 89 ? -6.725 -13.364 7.387 1.00 94.31 89 HIS A O 1
ATOM 724 N N . ILE A 1 90 ? -7.511 -15.121 8.528 1.00 92.81 90 ILE A N 1
ATOM 725 C CA . ILE A 1 90 ? -6.845 -14.766 9.776 1.00 92.81 90 ILE A CA 1
ATOM 726 C C . ILE A 1 90 ? -5.501 -15.481 9.854 1.00 92.81 90 ILE A C 1
ATOM 728 O O . ILE A 1 90 ? -5.437 -16.711 9.886 1.00 92.81 90 ILE A O 1
ATOM 732 N N . ILE A 1 91 ? -4.423 -14.706 9.954 1.00 88.19 91 ILE A N 1
ATOM 733 C CA . ILE A 1 91 ? -3.096 -15.241 10.238 1.00 88.19 91 ILE A CA 1
ATOM 734 C C . ILE A 1 91 ? -3.037 -15.532 11.738 1.00 88.19 91 ILE A C 1
ATOM 736 O O . ILE A 1 91 ? -2.764 -14.660 12.565 1.00 88.19 91 ILE A O 1
ATOM 740 N N . GLU A 1 92 ? -3.320 -16.783 12.098 1.00 77.56 92 GLU A N 1
ATOM 741 C CA . GLU A 1 92 ? -3.095 -17.280 13.456 1.00 77.56 92 GLU A CA 1
ATOM 742 C C . GLU A 1 92 ? -1.625 -17.088 13.846 1.00 77.56 92 GLU A C 1
ATOM 744 O O . GLU A 1 92 ? -0.765 -17.004 12.972 1.00 77.56 92 GLU A O 1
ATOM 749 N N . LYS A 1 93 ? -1.307 -17.003 15.146 1.00 68.94 93 LYS A N 1
ATOM 750 C CA . LYS A 1 93 ? 0.059 -16.739 15.642 1.00 68.94 93 LYS A CA 1
ATOM 751 C C . LYS A 1 93 ? 1.039 -17.848 15.228 1.00 68.94 93 LYS A C 1
ATOM 753 O O . LYS A 1 93 ? 1.394 -18.725 16.016 1.00 68.94 93 LYS A O 1
ATOM 758 N N . VAL A 1 94 ? 1.515 -17.796 13.986 1.00 67.62 94 VAL A N 1
ATOM 759 C CA . VAL A 1 94 ? 2.491 -18.727 13.438 1.00 67.62 94 VAL A CA 1
ATOM 760 C C . VAL A 1 94 ? 3.832 -18.376 14.058 1.00 67.62 94 VAL A C 1
ATOM 762 O O . VAL A 1 94 ? 4.316 -17.254 13.913 1.00 67.62 94 VAL A O 1
ATOM 765 N N . ARG A 1 95 ? 4.479 -19.343 14.720 1.00 71.12 95 ARG A N 1
ATOM 766 C CA . ARG A 1 95 ? 5.804 -19.143 15.342 1.00 71.12 95 ARG A CA 1
ATOM 767 C C . ARG A 1 95 ? 6.819 -18.520 14.376 1.00 71.12 95 ARG A C 1
ATOM 769 O O . ARG A 1 95 ? 7.657 -17.731 14.797 1.00 71.12 95 ARG A O 1
ATOM 776 N N . PHE A 1 96 ? 6.711 -18.846 13.089 1.00 73.25 96 PHE A N 1
ATOM 777 C CA . PHE A 1 96 ? 7.553 -18.310 12.022 1.00 73.25 96 PHE A CA 1
ATOM 778 C C . PHE A 1 96 ? 7.394 -16.793 11.807 1.00 73.25 96 PHE A C 1
ATOM 780 O O . PHE A 1 96 ? 8.390 -16.126 11.543 1.00 73.25 96 PHE A O 1
ATOM 787 N N . LEU A 1 97 ? 6.192 -16.239 12.002 1.00 79.19 97 LEU A N 1
ATOM 788 C CA . LEU A 1 97 ? 5.886 -14.806 11.867 1.00 79.19 97 LEU A CA 1
ATOM 789 C C . LEU A 1 97 ? 5.929 -14.051 13.203 1.00 79.19 97 LEU A C 1
ATOM 791 O O . LEU A 1 97 ? 5.615 -12.866 13.240 1.00 79.19 97 LEU A O 1
ATOM 795 N N . LYS A 1 98 ? 6.350 -14.701 14.300 1.00 78.31 98 LYS A N 1
ATOM 796 C CA . LYS A 1 98 ? 6.292 -14.131 15.656 1.00 78.31 98 LYS A CA 1
ATOM 797 C C . LYS A 1 98 ? 6.929 -12.740 15.739 1.00 78.31 98 LYS A C 1
ATOM 799 O O . LYS A 1 98 ? 6.356 -11.874 16.378 1.00 78.31 98 LYS A O 1
ATOM 804 N N . GLY A 1 99 ? 8.066 -12.515 15.073 1.00 76.12 99 GLY A N 1
ATOM 805 C CA . GLY A 1 99 ? 8.747 -11.211 15.055 1.00 76.12 99 G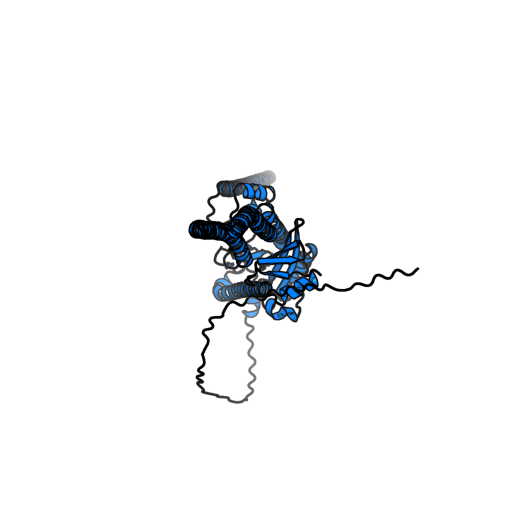LY A CA 1
ATOM 806 C C . GLY A 1 99 ? 7.955 -10.085 14.377 1.00 76.12 99 GLY A C 1
ATOM 807 O O . GLY A 1 99 ? 8.130 -8.933 14.740 1.00 76.12 99 GLY A O 1
ATOM 808 N N . LEU A 1 100 ? 7.050 -10.419 13.453 1.00 80.00 100 LEU A N 1
ATOM 809 C CA . LEU A 1 100 ? 6.200 -9.468 12.726 1.00 80.00 100 LEU A CA 1
ATOM 810 C C . LEU A 1 100 ? 4.844 -9.243 13.409 1.00 80.00 100 LEU A C 1
ATOM 812 O O . LEU A 1 100 ? 4.124 -8.318 13.058 1.00 80.00 100 LEU A O 1
ATOM 816 N N . SER A 1 101 ? 4.485 -10.097 14.371 1.00 79.81 101 SER A N 1
ATOM 817 C CA . SER A 1 101 ? 3.176 -10.097 15.029 1.00 79.81 101 SER A CA 1
ATOM 818 C C . SER A 1 101 ? 3.256 -9.937 16.550 1.00 79.81 101 SER A C 1
ATOM 820 O O . SER A 1 101 ? 2.260 -10.172 17.227 1.00 79.81 101 SER A O 1
ATOM 822 N N . MET A 1 102 ? 4.431 -9.640 17.129 1.00 77.94 102 MET A N 1
ATOM 823 C CA . MET A 1 102 ? 4.576 -9.556 18.595 1.00 77.94 102 MET A CA 1
ATOM 824 C C . MET A 1 102 ? 3.708 -8.449 19.195 1.00 77.94 102 MET A C 1
ATOM 826 O O . MET A 1 102 ? 3.174 -8.612 20.289 1.00 77.94 102 MET A O 1
ATOM 830 N N . ASN A 1 103 ? 3.561 -7.356 18.451 1.00 84.12 103 ASN A N 1
ATOM 831 C CA . ASN A 1 103 ? 2.970 -6.112 18.924 1.00 84.12 103 ASN A CA 1
ATOM 832 C C . ASN A 1 103 ? 1.545 -5.876 18.392 1.00 84.12 103 ASN A C 1
ATOM 834 O O . ASN A 1 103 ? 0.932 -4.868 18.750 1.00 84.12 103 ASN A O 1
ATOM 838 N N . SER A 1 104 ? 1.002 -6.808 17.600 1.00 88.25 104 SER A N 1
ATOM 839 C CA . SER A 1 104 ? -0.397 -6.845 17.160 1.00 88.25 104 SER A CA 1
ATOM 840 C C . SER A 1 104 ? -1.166 -7.969 17.862 1.00 88.25 104 SER A C 1
ATOM 842 O O . SER A 1 104 ? -0.607 -8.998 18.248 1.00 88.25 104 SER A O 1
ATOM 844 N N . ASP A 1 105 ? -2.472 -7.778 18.044 1.00 88.94 105 ASP A N 1
ATOM 845 C CA . ASP A 1 105 ? -3.333 -8.826 18.601 1.00 88.94 105 ASP A CA 1
ATOM 846 C C . ASP A 1 105 ? -3.723 -9.848 17.527 1.00 88.94 105 ASP A C 1
ATOM 848 O O . ASP A 1 105 ? -3.805 -11.049 17.802 1.00 88.94 105 ASP A O 1
ATOM 852 N N . LEU A 1 106 ? -3.936 -9.360 16.304 1.00 91.50 106 LEU A N 1
ATOM 853 C CA . LEU A 1 106 ? -4.431 -10.107 15.156 1.00 91.50 106 LEU A CA 1
ATOM 854 C C . LEU A 1 106 ? -3.785 -9.578 13.874 1.00 91.50 106 LEU A C 1
ATOM 856 O O . LEU A 1 106 ? -3.465 -8.396 13.775 1.00 91.50 106 LEU A O 1
ATOM 860 N N . ILE A 1 107 ? -3.611 -10.446 12.882 1.00 93.38 107 ILE A N 1
ATOM 861 C CA . ILE A 1 107 ? -3.292 -10.031 11.517 1.00 93.38 107 ILE A CA 1
ATOM 862 C C . ILE A 1 107 ? -4.307 -10.696 10.596 1.00 93.38 107 ILE A C 1
ATOM 864 O O . ILE A 1 107 ? -4.484 -11.915 10.647 1.00 93.38 107 ILE A O 1
ATOM 868 N N . ALA A 1 108 ? -4.981 -9.896 9.780 1.00 94.62 108 ALA A N 1
ATOM 869 C CA . ALA A 1 108 ? -5.921 -10.372 8.777 1.00 94.62 108 ALA A CA 1
ATOM 870 C C . ALA A 1 108 ? -5.403 -10.068 7.368 1.00 94.62 108 ALA A C 1
ATOM 872 O O . ALA A 1 108 ? -4.632 -9.132 7.169 1.00 94.62 108 ALA A O 1
ATOM 873 N N . LEU A 1 109 ? -5.811 -10.885 6.406 1.00 95.06 109 LEU A N 1
ATOM 874 C CA . LEU A 1 109 ? -5.379 -10.827 5.017 1.00 95.06 109 LEU A CA 1
ATOM 875 C C . LEU A 1 109 ? -6.591 -10.999 4.105 1.00 95.06 109 LEU A C 1
ATOM 877 O O . LEU A 1 109 ? -7.390 -11.903 4.332 1.00 95.06 109 LEU A O 1
ATOM 881 N N . LYS A 1 110 ? -6.698 -10.202 3.046 1.00 95.31 110 LYS A N 1
ATOM 882 C CA . LYS A 1 110 ? -7.669 -10.427 1.970 1.00 95.31 110 LYS A CA 1
ATOM 883 C C . LYS A 1 110 ? -7.042 -10.117 0.619 1.00 95.31 110 LYS A C 1
ATOM 885 O O . LYS A 1 110 ? -6.234 -9.197 0.513 1.00 95.31 110 LYS A O 1
ATOM 890 N N . ILE A 1 111 ? -7.411 -10.897 -0.392 1.00 94.12 111 ILE A N 1
ATOM 891 C CA . ILE A 1 111 ? -7.113 -10.579 -1.788 1.00 94.12 111 ILE A CA 1
ATOM 892 C C . ILE A 1 111 ? -8.341 -9.911 -2.388 1.00 94.12 111 ILE A C 1
ATOM 894 O O . ILE A 1 111 ? -9.463 -10.373 -2.175 1.00 94.12 111 ILE A O 1
ATOM 898 N N . ILE A 1 112 ? -8.112 -8.841 -3.132 1.00 93.44 112 ILE A N 1
ATOM 899 C CA . ILE A 1 112 ? -9.127 -8.106 -3.872 1.00 93.44 112 ILE A CA 1
ATOM 900 C C . ILE A 1 112 ? -8.707 -8.170 -5.335 1.00 93.44 112 ILE A C 1
ATOM 902 O O . ILE A 1 112 ? -7.616 -7.724 -5.686 1.00 93.44 112 ILE A O 1
ATOM 906 N N . HIS A 1 113 ? -9.556 -8.759 -6.168 1.00 90.75 113 HIS A N 1
ATOM 907 C CA . HIS A 1 113 ? -9.332 -8.780 -7.605 1.00 90.75 113 HIS A CA 1
ATOM 908 C C . HIS A 1 113 ? -9.693 -7.407 -8.171 1.00 90.75 113 HIS A C 1
ATOM 910 O O . HIS A 1 113 ? -10.848 -6.998 -8.048 1.00 90.75 113 HIS A O 1
ATOM 916 N N . ALA A 1 114 ? -8.715 -6.689 -8.729 1.00 87.19 114 ALA A N 1
ATOM 917 C CA . ALA A 1 114 ? -8.955 -5.373 -9.317 1.00 87.19 114 ALA A CA 1
ATOM 918 C C . ALA A 1 114 ? -9.248 -5.492 -10.816 1.00 87.19 114 ALA A C 1
ATOM 920 O O . ALA A 1 114 ? -10.237 -4.949 -11.293 1.00 87.19 114 ALA A O 1
ATOM 921 N N . ASN A 1 115 ? -8.409 -6.219 -11.561 1.00 85.19 115 ASN A N 1
ATOM 922 C CA . ASN A 1 115 ? -8.619 -6.500 -12.983 1.00 85.19 115 ASN A CA 1
ATOM 923 C C . ASN A 1 115 ? -7.798 -7.720 -13.442 1.00 85.19 115 ASN A C 1
ATOM 925 O O . ASN A 1 115 ? -7.051 -8.310 -12.665 1.00 85.19 115 ASN A O 1
ATOM 929 N N . GLU A 1 116 ? -7.890 -8.067 -14.730 1.00 84.75 116 GLU A N 1
ATOM 930 C CA . GLU A 1 116 ? -7.214 -9.228 -15.337 1.00 84.75 116 GLU A CA 1
ATOM 931 C C . GLU A 1 116 ? -5.686 -9.269 -15.127 1.00 84.75 116 GLU A C 1
ATOM 933 O O . GLU A 1 116 ? -5.090 -10.346 -15.167 1.00 84.75 116 GLU A O 1
ATOM 938 N N . PHE A 1 117 ? -5.051 -8.117 -14.884 1.00 87.19 117 PHE A N 1
ATOM 939 C CA . PHE A 1 117 ? -3.600 -7.974 -14.739 1.00 87.19 117 PHE A CA 1
ATOM 940 C C . PHE A 1 117 ? -3.165 -7.512 -13.343 1.00 87.19 117 PHE A C 1
ATOM 942 O O . PHE A 1 117 ? -1.960 -7.394 -13.102 1.00 87.19 117 PHE A O 1
ATOM 949 N N . LEU A 1 118 ? -4.097 -7.286 -12.411 1.00 89.88 118 LEU A N 1
ATOM 950 C CA . LEU A 1 118 ? -3.800 -6.750 -11.087 1.00 89.88 118 LEU A CA 1
ATOM 951 C C . LEU A 1 118 ? -4.683 -7.354 -9.991 1.00 89.88 118 LEU A C 1
ATOM 953 O O . LEU A 1 118 ? -5.902 -7.178 -9.973 1.00 89.88 118 LEU A O 1
ATOM 957 N N . ASP A 1 119 ? -4.016 -7.935 -8.998 1.00 93.25 119 ASP A N 1
ATOM 958 C CA . ASP A 1 119 ? -4.602 -8.302 -7.713 1.00 93.25 119 ASP A CA 1
ATOM 959 C C . ASP A 1 119 ? -4.017 -7.438 -6.587 1.00 93.25 119 ASP A C 1
ATOM 961 O O . ASP A 1 119 ? -2.823 -7.114 -6.543 1.00 93.25 119 ASP A O 1
ATOM 965 N N . LEU A 1 120 ? -4.861 -7.099 -5.619 1.00 93.69 120 LEU A N 1
ATOM 966 C CA . LEU A 1 120 ? -4.484 -6.334 -4.437 1.00 93.69 120 LEU A CA 1
ATOM 967 C C . LEU A 1 120 ? -4.482 -7.256 -3.222 1.00 93.69 120 LEU A C 1
ATOM 969 O O . LEU A 1 120 ? -5.411 -8.030 -3.005 1.00 93.69 120 LEU A O 1
ATOM 973 N N . ILE A 1 121 ? -3.447 -7.163 -2.396 1.00 94.94 121 ILE A N 1
ATOM 974 C CA . ILE A 1 121 ? -3.329 -7.908 -1.145 1.00 94.94 121 ILE A CA 1
ATOM 975 C C . ILE A 1 121 ? -3.421 -6.911 0.003 1.00 94.94 121 ILE A C 1
ATOM 977 O O . ILE A 1 121 ? -2.490 -6.144 0.241 1.00 94.94 121 ILE A O 1
ATOM 981 N N . LEU A 1 122 ? -4.524 -6.947 0.742 1.00 95.69 122 LEU A N 1
ATOM 982 C CA . LEU A 1 122 ? -4.736 -6.117 1.919 1.00 95.69 122 LEU A CA 1
ATOM 983 C C . LEU A 1 122 ? -4.336 -6.884 3.184 1.00 95.69 122 LEU A C 1
ATOM 985 O O . LEU A 1 122 ? -4.921 -7.919 3.505 1.00 95.69 122 LEU A O 1
ATOM 989 N N . ILE A 1 123 ? -3.351 -6.361 3.914 1.00 95.44 123 ILE A N 1
ATOM 990 C CA . ILE A 1 123 ? -2.864 -6.877 5.196 1.00 95.44 123 ILE A CA 1
ATOM 991 C C . ILE A 1 123 ? -3.280 -5.911 6.305 1.00 95.44 123 ILE A C 1
ATOM 993 O O . ILE A 1 123 ? -2.929 -4.734 6.284 1.00 95.44 123 ILE A O 1
ATOM 997 N N . LEU A 1 124 ? -3.982 -6.420 7.312 1.00 95.81 124 LEU A N 1
ATOM 998 C CA . LEU A 1 124 ? -4.499 -5.644 8.434 1.00 95.81 124 LEU A CA 1
ATOM 999 C C . LEU A 1 124 ? -3.864 -6.116 9.745 1.00 95.81 124 LEU A C 1
ATOM 1001 O O . LEU A 1 124 ? -4.357 -7.072 10.354 1.00 95.81 124 LEU A O 1
ATOM 1005 N N . PRO A 1 125 ? -2.772 -5.489 10.210 1.00 95.00 125 PRO A N 1
ATOM 1006 C CA . PRO A 1 125 ? -2.326 -5.654 11.583 1.00 95.00 125 PRO A CA 1
ATOM 1007 C C . PRO A 1 125 ? -3.284 -4.913 12.523 1.00 95.00 125 PRO A C 1
ATOM 1009 O O . PRO A 1 125 ? -3.414 -3.692 12.484 1.00 95.00 125 PRO A O 1
ATOM 1012 N N . ILE A 1 126 ? -3.962 -5.667 13.381 1.00 94.94 126 ILE A N 1
ATOM 1013 C CA . ILE A 1 126 ? -5.040 -5.183 14.240 1.00 94.94 126 ILE A CA 1
ATOM 1014 C C . ILE A 1 126 ? -4.602 -5.245 15.702 1.00 94.94 126 ILE A C 1
ATOM 1016 O O . ILE A 1 126 ? -4.059 -6.252 16.172 1.00 94.94 126 ILE A O 1
ATOM 1020 N N . LYS A 1 127 ? -4.897 -4.179 16.445 1.00 93.56 127 LYS A N 1
ATOM 1021 C CA . LYS A 1 127 ? -4.756 -4.124 17.902 1.00 93.56 127 LYS A CA 1
ATOM 1022 C C . LYS A 1 127 ? -6.051 -3.633 18.531 1.00 93.56 127 LYS A C 1
ATOM 1024 O O . LYS A 1 127 ? -6.689 -2.715 18.017 1.00 93.56 127 LYS A O 1
ATOM 1029 N N . LEU A 1 128 ? -6.442 -4.244 19.642 1.00 92.38 128 LEU A N 1
ATOM 1030 C CA . LEU A 1 128 ? -7.565 -3.773 20.439 1.00 92.38 128 LEU A CA 1
ATOM 1031 C C . LEU A 1 128 ? -7.074 -2.693 21.401 1.00 92.38 128 LEU A C 1
ATOM 1033 O O . LEU A 1 128 ? -6.132 -2.899 22.170 1.00 92.38 128 LEU A O 1
ATOM 1037 N N . ASN A 1 129 ? -7.731 -1.537 21.386 1.00 90.31 129 ASN A N 1
ATOM 1038 C CA . ASN A 1 129 ? -7.512 -0.527 22.404 1.00 90.31 129 ASN A CA 1
ATOM 1039 C C . ASN A 1 129 ? -8.036 -1.052 23.742 1.00 90.31 129 ASN A C 1
ATOM 1041 O O . ASN A 1 129 ? -9.198 -1.429 23.844 1.00 90.31 129 ASN A O 1
ATOM 1045 N N . MET A 1 130 ? -7.189 -1.038 24.770 1.00 87.19 130 MET A N 1
ATOM 1046 C CA . MET A 1 130 ? -7.534 -1.524 26.109 1.00 87.19 130 MET A CA 1
ATOM 1047 C C . MET A 1 130 ? -8.336 -0.508 26.931 1.00 87.19 130 MET A C 1
ATOM 1049 O O . MET A 1 130 ? -8.762 -0.843 28.033 1.00 87.19 130 MET A O 1
ATOM 1053 N N . LEU A 1 131 ? -8.490 0.728 26.448 1.00 88.56 131 LEU A N 1
ATOM 1054 C CA . LEU A 1 131 ? -9.154 1.815 27.165 1.00 88.56 131 LEU A CA 1
ATOM 1055 C C . LEU A 1 131 ? -10.622 1.964 26.751 1.00 88.56 131 LEU A C 1
ATOM 1057 O O . LEU A 1 131 ? -10.945 1.909 25.565 1.00 88.56 131 LEU A O 1
ATOM 1061 N N . ASN A 1 132 ? -11.487 2.221 27.733 1.00 86.56 132 ASN A N 1
ATOM 1062 C CA . ASN A 1 132 ? -12.930 2.369 27.538 1.00 86.56 132 ASN A CA 1
ATOM 1063 C C . ASN A 1 132 ? -13.382 3.824 27.302 1.00 86.56 132 ASN A C 1
ATOM 1065 O O . ASN A 1 132 ? -14.517 4.044 26.910 1.00 86.56 132 ASN A O 1
ATOM 1069 N N . GLY A 1 133 ? -12.562 4.842 27.523 1.00 85.12 133 GLY A N 1
ATOM 1070 C CA . GLY A 1 133 ? -12.957 6.228 27.244 1.00 85.12 133 GLY A CA 1
ATOM 1071 C C . GLY A 1 133 ? -13.126 6.556 25.754 1.00 85.12 133 GLY A C 1
ATOM 1072 O O . GLY A 1 133 ? -12.737 5.786 24.872 1.00 85.12 133 GLY A O 1
ATOM 1073 N N . GLU A 1 134 ? -13.691 7.733 25.476 1.00 88.88 134 GLU A N 1
ATOM 1074 C CA . GLU A 1 134 ? -13.812 8.284 24.118 1.00 88.88 134 GLU A CA 1
ATOM 1075 C C . GLU A 1 134 ? -12.424 8.686 23.592 1.00 88.88 134 GLU A C 1
ATOM 1077 O O . GLU A 1 134 ? -11.598 9.254 24.317 1.00 88.88 134 GLU A O 1
ATOM 1082 N N . LEU A 1 135 ? -12.174 8.431 22.306 1.00 91.25 135 LEU A N 1
ATOM 1083 C CA . LEU A 1 135 ? -10.972 8.904 21.621 1.00 91.25 135 LEU A CA 1
ATOM 1084 C C . LEU A 1 135 ? -11.303 10.051 20.674 1.00 91.25 135 LEU A C 1
ATOM 1086 O O . LEU A 1 135 ? -12.129 9.918 19.773 1.00 91.25 135 LEU A O 1
ATOM 1090 N N . LYS A 1 136 ? -10.587 11.163 20.838 1.00 90.06 136 LYS A N 1
ATOM 1091 C CA . LYS A 1 136 ? -10.582 12.281 19.895 1.00 90.06 136 LYS A CA 1
ATOM 1092 C C . LYS A 1 136 ? -9.294 12.273 19.092 1.00 90.06 136 LYS A C 1
ATOM 1094 O O . LYS A 1 136 ? -8.211 12.440 19.649 1.00 90.06 136 LYS A O 1
ATOM 1099 N N . VAL A 1 137 ? -9.418 12.086 17.789 1.00 90.25 137 VAL A N 1
ATOM 1100 C CA . VAL A 1 137 ? -8.296 11.920 16.865 1.00 90.25 137 VAL A CA 1
ATOM 1101 C C . VAL A 1 137 ? -8.138 13.184 16.031 1.00 90.25 137 VAL A C 1
ATOM 1103 O O . VAL A 1 137 ? -9.115 13.745 15.543 1.00 90.25 137 VAL A O 1
ATOM 1106 N N . SER A 1 138 ? -6.904 13.636 15.870 1.00 86.81 138 SER A N 1
ATOM 1107 C CA . SER A 1 138 ? -6.502 14.650 14.898 1.00 86.81 138 SER A CA 1
ATOM 1108 C C . SER A 1 138 ? -5.450 14.048 13.962 1.00 86.81 138 SER A C 1
ATOM 1110 O O . SER A 1 138 ? -5.015 12.915 14.161 1.00 86.81 138 SER A O 1
ATOM 1112 N N . ASN A 1 139 ? -5.009 14.801 12.960 1.00 82.00 139 ASN A N 1
ATOM 1113 C CA . ASN A 1 139 ? -3.950 14.395 12.041 1.00 82.00 139 ASN A CA 1
ATOM 1114 C C . ASN A 1 139 ? -2.601 14.089 12.720 1.00 82.00 139 ASN A C 1
ATOM 1116 O O . ASN A 1 139 ? -1.807 13.346 12.154 1.00 82.00 139 ASN A O 1
ATOM 1120 N N . LYS A 1 140 ? -2.365 14.637 13.920 1.00 82.69 140 LYS A N 1
ATOM 1121 C CA . LYS A 1 140 ? -1.086 14.601 14.648 1.00 82.69 140 LYS A CA 1
ATOM 1122 C C . LYS A 1 140 ? -1.161 13.898 15.994 1.00 82.69 140 LYS A C 1
ATOM 1124 O O . LYS A 1 140 ? -0.145 13.442 16.507 1.00 82.69 140 LYS A O 1
ATOM 1129 N N . GLN A 1 141 ? -2.329 13.882 16.631 1.00 86.31 141 GLN A N 1
ATOM 1130 C CA . GLN A 1 141 ? -2.441 13.382 17.996 1.00 86.31 141 GLN A CA 1
ATOM 1131 C C . GLN A 1 141 ? -3.763 12.681 18.259 1.00 86.31 141 GLN A C 1
ATOM 1133 O O . GLN A 1 141 ? -4.799 13.001 17.676 1.00 86.31 141 GLN A O 1
ATOM 1138 N N . VAL A 1 142 ? -3.725 11.778 19.233 1.00 89.19 142 VAL A N 1
ATOM 1139 C CA . VAL A 1 142 ? -4.912 11.143 19.792 1.00 89.19 142 VAL A CA 1
ATOM 1140 C C . VAL A 1 142 ? -5.062 11.575 21.243 1.00 89.19 142 VAL A C 1
ATOM 1142 O O . VAL A 1 142 ? -4.136 11.461 22.049 1.00 89.19 142 VAL A O 1
ATOM 1145 N N . ARG A 1 143 ? -6.240 12.097 21.581 1.00 88.62 143 ARG A N 1
ATOM 1146 C CA . ARG A 1 143 ? -6.607 12.523 22.928 1.00 88.62 143 ARG A CA 1
ATOM 1147 C C . ARG A 1 143 ? -7.619 11.552 23.516 1.00 88.62 143 ARG A C 1
ATOM 1149 O O . ARG A 1 143 ? -8.689 11.346 22.955 1.00 88.62 143 ARG A O 1
ATOM 1156 N N . TYR A 1 144 ? -7.284 11.021 24.683 1.00 88.81 144 TYR A N 1
ATOM 1157 C CA . TYR A 1 144 ? -8.188 10.219 25.496 1.00 88.81 144 TYR A CA 1
ATOM 1158 C C . TYR A 1 144 ? -9.101 11.112 26.341 1.00 88.81 144 TYR A C 1
ATOM 1160 O O . TYR A 1 144 ? -8.623 12.062 26.971 1.00 88.81 144 TYR A O 1
ATOM 1168 N N . ILE A 1 145 ? -10.395 10.800 26.370 1.00 86.88 145 ILE A N 1
ATOM 1169 C CA . ILE A 1 145 ? -11.361 11.373 27.306 1.00 86.88 145 ILE A CA 1
ATOM 1170 C C . ILE A 1 145 ? -11.831 10.245 28.231 1.00 86.88 145 ILE A C 1
ATOM 1172 O O . ILE A 1 145 ? -12.497 9.326 27.754 1.00 86.88 145 ILE A O 1
ATOM 1176 N N . PRO A 1 146 ? -11.487 10.293 29.531 1.00 84.31 146 PRO A N 1
ATOM 1177 C CA . PRO A 1 146 ? -11.914 9.277 30.486 1.00 84.31 146 PRO A CA 1
ATOM 1178 C C . PRO A 1 146 ? -13.435 9.275 30.650 1.00 84.31 146 PRO A C 1
ATOM 1180 O O . PRO A 1 146 ? -14.084 10.307 30.477 1.00 84.31 146 PRO A O 1
ATOM 1183 N N . LEU A 1 147 ? -13.992 8.124 31.027 1.00 83.44 147 LEU A N 1
ATOM 1184 C CA . LEU A 1 147 ? -15.427 7.980 31.291 1.00 83.44 147 LEU A CA 1
ATOM 1185 C C . LEU A 1 147 ? -15.855 8.754 32.539 1.00 83.44 147 LEU A C 1
ATOM 1187 O O . LEU A 1 147 ? -16.990 9.220 32.623 1.00 83.44 147 LEU A O 1
ATOM 1191 N N . ASN A 1 148 ? -14.956 8.886 33.517 1.00 79.50 148 ASN A N 1
ATOM 1192 C CA . ASN A 1 148 ? -15.231 9.597 34.758 1.00 79.50 148 ASN A CA 1
ATOM 1193 C C . ASN A 1 148 ? -14.213 10.718 35.009 1.00 79.50 148 ASN A C 1
ATOM 1195 O O . ASN A 1 148 ? -12.997 10.522 34.976 1.00 79.50 148 ASN A O 1
ATOM 1199 N N . ASP A 1 149 ? -14.735 11.902 35.331 1.00 75.75 149 ASP A N 1
ATOM 1200 C CA . ASP A 1 149 ? -13.974 13.118 35.623 1.00 75.75 149 ASP A CA 1
ATOM 1201 C C . ASP A 1 149 ? -12.940 12.946 36.744 1.00 75.75 149 ASP A C 1
ATOM 1203 O O . ASP A 1 149 ? -11.903 13.611 36.731 1.00 75.75 149 ASP A O 1
ATOM 1207 N N . LYS A 1 150 ? -13.165 12.000 37.665 1.00 70.25 150 LYS A N 1
ATOM 1208 C CA . LYS A 1 150 ? -12.207 11.626 38.719 1.00 70.25 150 LYS A CA 1
ATOM 1209 C C . LYS A 1 150 ? -10.884 11.078 38.173 1.00 70.25 150 LYS A C 1
ATOM 1211 O O . LYS A 1 150 ? -9.894 11.056 38.896 1.00 70.25 150 LYS A O 1
ATOM 1216 N N . PHE A 1 151 ? -10.842 10.649 36.912 1.00 66.19 151 PHE A N 1
ATOM 1217 C CA . PHE A 1 151 ? -9.640 10.125 36.263 1.00 66.19 151 PHE A CA 1
ATOM 1218 C C . PHE A 1 151 ? -8.911 11.148 35.390 1.00 66.19 151 PHE A C 1
ATOM 1220 O O . PHE A 1 151 ? -7.917 10.792 34.754 1.00 66.19 151 PHE A O 1
ATOM 1227 N N . LYS A 1 152 ? -9.335 12.423 35.390 1.00 70.25 152 LYS A N 1
ATOM 1228 C CA . LYS A 1 152 ? -8.602 13.506 34.709 1.00 70.25 152 LYS A CA 1
ATOM 1229 C C . LYS A 1 152 ? -7.144 13.590 35.176 1.00 70.25 152 LYS A C 1
ATOM 1231 O O . LYS A 1 152 ? -6.258 13.785 34.347 1.00 70.25 152 LYS A O 1
ATOM 1236 N N . GLU A 1 153 ? -6.885 13.352 36.463 1.00 65.25 153 GLU A N 1
ATOM 1237 C CA . GLU A 1 153 ? -5.531 13.348 37.044 1.00 65.25 153 GLU A CA 1
ATOM 1238 C C . GLU A 1 153 ? -4.644 12.204 36.512 1.00 65.25 153 GLU A C 1
ATOM 1240 O O . GLU A 1 153 ? -3.437 12.377 36.360 1.00 65.25 153 GLU A O 1
ATOM 1245 N N . ASN A 1 154 ? -5.236 11.068 36.120 1.00 66.62 154 ASN A N 1
ATOM 1246 C CA . ASN A 1 154 ? -4.525 9.923 35.530 1.00 66.62 154 ASN A CA 1
ATOM 1247 C C . ASN A 1 154 ? -4.332 10.043 34.006 1.00 66.62 154 ASN A C 1
ATOM 1249 O O . ASN A 1 154 ? -3.845 9.110 33.359 1.00 66.62 154 ASN A O 1
ATOM 1253 N N . GLY A 1 155 ? -4.706 11.180 33.409 1.00 70.56 155 GLY A N 1
ATOM 1254 C CA . GLY A 1 155 ? -4.656 11.390 31.962 1.00 70.56 155 GLY A CA 1
ATOM 1255 C C . GLY A 1 155 ? -3.270 11.164 31.346 1.00 70.56 155 GLY A C 1
ATOM 1256 O O . GLY A 1 155 ? -3.175 10.703 30.209 1.00 70.56 155 GLY A O 1
ATOM 1257 N N . SER A 1 156 ? -2.190 11.417 32.096 1.00 76.69 156 SER A N 1
ATOM 1258 C CA . SER A 1 156 ? -0.813 11.180 31.640 1.00 76.69 156 SER A CA 1
ATOM 1259 C C . SER A 1 156 ? -0.517 9.692 31.420 1.00 76.69 156 SER A C 1
ATOM 1261 O O . SER A 1 156 ? 0.030 9.327 30.381 1.00 76.69 156 SER A O 1
ATOM 1263 N N . SER A 1 157 ? -0.932 8.815 32.338 1.00 81.31 157 SER A N 1
ATOM 1264 C CA . SER A 1 157 ? -0.729 7.366 32.224 1.00 81.31 157 SER A CA 1
ATOM 1265 C C . SER A 1 157 ? -1.534 6.755 31.075 1.00 81.31 157 SER A C 1
ATOM 1267 O O . SER A 1 157 ? -1.015 5.913 30.344 1.00 81.31 157 SER A O 1
ATOM 1269 N N . PHE A 1 158 ? -2.780 7.197 30.870 1.00 83.44 158 PHE A N 1
ATOM 1270 C CA . PHE A 1 158 ? -3.597 6.737 29.741 1.00 83.44 158 PHE A CA 1
ATOM 1271 C C . PHE A 1 158 ? 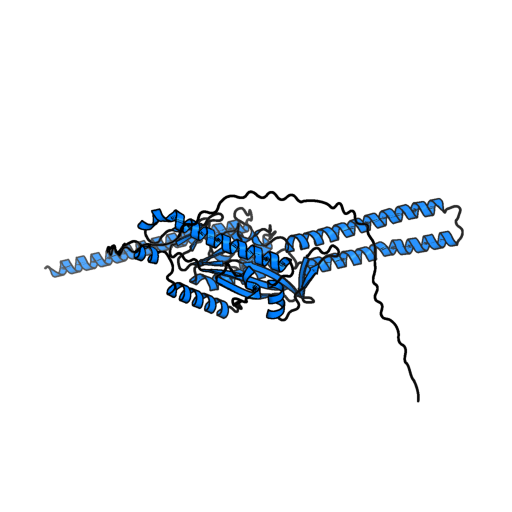-3.039 7.206 28.399 1.00 83.44 158 PHE A C 1
ATOM 1273 O O . PHE A 1 158 ? -2.991 6.429 27.446 1.00 83.44 158 PHE A O 1
ATOM 1280 N N . ARG A 1 159 ? -2.537 8.445 28.338 1.00 84.69 159 ARG A N 1
ATOM 1281 C CA . ARG A 1 159 ? -1.844 8.964 27.157 1.00 84.69 159 ARG A CA 1
ATOM 1282 C C . ARG A 1 159 ? -0.591 8.152 26.832 1.00 84.69 159 ARG A C 1
ATOM 1284 O O . ARG A 1 159 ? -0.379 7.830 25.669 1.00 84.69 159 ARG A O 1
ATOM 1291 N N . LEU A 1 160 ? 0.216 7.794 27.834 1.00 86.00 160 LEU A N 1
ATOM 1292 C CA . LEU A 1 160 ? 1.399 6.948 27.633 1.00 86.00 160 LEU A CA 1
ATOM 1293 C C . LEU A 1 160 ? 1.027 5.564 27.088 1.00 86.00 160 LEU A C 1
ATOM 1295 O O . LEU A 1 160 ? 1.654 5.103 26.139 1.00 86.00 160 LEU A O 1
ATOM 1299 N N . LEU A 1 161 ? -0.015 4.929 27.636 1.00 86.75 161 LEU A N 1
ATOM 1300 C CA . LEU A 1 161 ? -0.494 3.627 27.158 1.00 86.75 161 LEU A CA 1
ATOM 1301 C C . LEU A 1 161 ? -0.966 3.692 25.698 1.00 86.75 161 LEU A C 1
ATOM 1303 O O . LEU A 1 161 ? -0.628 2.822 24.894 1.00 86.75 161 LEU A O 1
ATOM 1307 N N . LEU A 1 162 ? -1.731 4.728 25.350 1.00 88.94 162 LEU A N 1
ATOM 1308 C CA . LEU A 1 162 ? -2.234 4.925 23.996 1.00 88.94 162 LEU A CA 1
ATOM 1309 C C . LEU A 1 162 ? -1.095 5.199 23.008 1.00 88.94 162 LEU A C 1
ATOM 1311 O O . LEU A 1 162 ? -1.032 4.562 21.963 1.00 88.94 162 LEU A O 1
ATOM 1315 N N . ASN A 1 163 ? -0.157 6.076 23.367 1.00 89.69 163 ASN A N 1
ATOM 1316 C CA . ASN A 1 163 ? 1.017 6.360 22.544 1.00 89.69 163 ASN A CA 1
ATOM 1317 C C . ASN A 1 163 ? 1.878 5.109 22.334 1.00 89.69 163 ASN A C 1
ATOM 1319 O O . ASN A 1 163 ? 2.301 4.852 21.215 1.00 89.69 163 ASN A O 1
ATOM 1323 N N . SER A 1 164 ? 2.089 4.301 23.379 1.00 90.06 164 SER A N 1
ATOM 1324 C CA . SER A 1 164 ? 2.779 3.011 23.251 1.00 90.06 164 SER A CA 1
ATOM 1325 C C . SER A 1 164 ? 2.046 2.092 22.275 1.00 90.06 164 SER A C 1
ATOM 1327 O O . SER A 1 164 ? 2.668 1.507 21.403 1.00 90.06 164 SER A O 1
ATOM 1329 N N . THR A 1 165 ? 0.716 2.015 22.367 1.00 90.38 165 THR A N 1
ATOM 1330 C CA . THR A 1 165 ? -0.114 1.181 21.482 1.00 90.38 165 THR A CA 1
ATOM 1331 C C . THR A 1 165 ? -0.014 1.620 20.016 1.00 90.38 165 THR A C 1
ATOM 1333 O O . THR A 1 165 ? 0.051 0.771 19.128 1.00 90.38 165 THR A O 1
ATOM 1336 N N . ILE A 1 166 ? 0.011 2.932 19.763 1.00 91.88 166 ILE A N 1
ATOM 1337 C CA . ILE A 1 166 ? 0.169 3.514 18.422 1.00 91.88 166 ILE A CA 1
ATOM 1338 C C . ILE A 1 166 ? 1.575 3.235 17.876 1.00 91.88 166 ILE A C 1
ATOM 1340 O O . ILE A 1 166 ? 1.707 2.775 16.744 1.00 91.88 166 ILE A O 1
ATOM 1344 N N . ASN A 1 167 ? 2.613 3.456 18.687 1.00 91.19 167 ASN A N 1
ATOM 1345 C CA . ASN A 1 167 ? 4.001 3.197 18.301 1.00 91.19 167 ASN A CA 1
ATOM 1346 C C . ASN A 1 167 ? 4.219 1.718 17.966 1.00 91.19 167 ASN A C 1
ATOM 1348 O O . ASN A 1 167 ? 4.780 1.409 16.921 1.00 91.19 167 ASN A O 1
ATOM 1352 N N . ASP A 1 168 ? 3.692 0.818 18.796 1.00 90.75 168 ASP A N 1
ATOM 1353 C CA . ASP A 1 168 ? 3.729 -0.628 18.583 1.00 90.75 168 ASP A CA 1
ATOM 1354 C C . ASP A 1 168 ? 3.153 -1.028 17.211 1.00 90.75 168 ASP A C 1
ATOM 1356 O O . ASP A 1 168 ? 3.721 -1.870 16.517 1.00 90.75 168 ASP A O 1
ATOM 1360 N N . LEU A 1 169 ? 2.027 -0.430 16.800 1.00 91.06 169 LEU A N 1
ATOM 1361 C CA . LEU A 1 169 ? 1.433 -0.675 15.480 1.00 91.06 169 LEU A CA 1
ATOM 1362 C C . LEU A 1 169 ? 2.286 -0.093 14.344 1.00 91.06 169 LEU A C 1
ATOM 1364 O O . LEU A 1 169 ? 2.429 -0.739 13.305 1.00 91.06 169 LEU A O 1
ATOM 1368 N N . GLY A 1 170 ? 2.883 1.084 14.543 1.00 90.50 170 GLY A N 1
ATOM 1369 C CA . GLY A 1 170 ? 3.826 1.675 13.590 1.00 90.50 170 GLY A CA 1
ATOM 1370 C C . GLY A 1 170 ? 5.080 0.814 13.389 1.00 90.50 170 GLY A C 1
ATOM 1371 O O . GLY A 1 170 ? 5.539 0.628 12.262 1.00 90.50 170 GLY A O 1
ATOM 1372 N N . GLU A 1 171 ? 5.610 0.221 14.460 1.00 90.81 171 GLU A N 1
ATOM 1373 C CA . GLU A 1 171 ? 6.714 -0.743 14.387 1.00 90.81 171 GLU A CA 1
ATOM 1374 C C . GLU A 1 171 ? 6.319 -2.000 13.607 1.00 90.81 171 GLU A C 1
ATOM 1376 O O . GLU A 1 171 ? 7.076 -2.445 12.745 1.00 90.81 171 GLU A O 1
ATOM 1381 N N . VAL A 1 172 ? 5.119 -2.542 13.851 1.00 91.38 172 VAL A N 1
ATOM 1382 C CA . VAL A 1 172 ? 4.589 -3.697 13.104 1.00 91.38 172 VAL A CA 1
ATOM 1383 C C . VAL A 1 172 ? 4.475 -3.383 11.617 1.00 91.38 172 VAL A C 1
ATOM 1385 O O . VAL A 1 172 ? 4.937 -4.173 10.793 1.00 91.38 172 VAL A O 1
ATOM 1388 N N . TYR A 1 173 ? 3.910 -2.225 11.268 1.00 92.25 173 TYR A N 1
ATOM 1389 C CA . TYR A 1 173 ? 3.809 -1.766 9.885 1.00 92.25 173 TYR A CA 1
ATOM 1390 C C . TYR A 1 173 ? 5.185 -1.739 9.202 1.00 92.25 173 TYR A C 1
ATOM 1392 O O . TYR A 1 173 ? 5.376 -2.352 8.147 1.00 92.25 173 TYR A O 1
ATOM 1400 N N . ASN A 1 174 ? 6.168 -1.092 9.833 1.00 91.31 174 ASN A N 1
ATOM 1401 C CA . ASN A 1 174 ? 7.519 -0.974 9.286 1.00 91.31 174 ASN A CA 1
ATOM 1402 C C . ASN A 1 174 ? 8.223 -2.333 9.176 1.00 91.31 174 ASN A C 1
ATOM 1404 O O . ASN A 1 174 ? 8.880 -2.601 8.169 1.00 91.31 174 ASN A O 1
ATOM 1408 N N . ALA A 1 175 ? 8.054 -3.212 10.167 1.00 92.06 175 ALA A N 1
ATOM 1409 C CA . ALA A 1 175 ? 8.630 -4.553 10.162 1.00 92.06 175 ALA A CA 1
ATOM 1410 C C . ALA A 1 175 ? 8.044 -5.423 9.040 1.00 92.06 175 ALA A C 1
ATOM 1412 O O . ALA A 1 175 ? 8.796 -6.046 8.292 1.00 92.06 175 ALA A O 1
ATOM 1413 N N . MET A 1 176 ? 6.716 -5.435 8.877 1.00 93.06 176 MET A N 1
ATOM 1414 C CA . MET A 1 176 ? 6.046 -6.165 7.795 1.00 93.06 176 MET A CA 1
ATOM 1415 C C . MET A 1 176 ? 6.467 -5.651 6.424 1.00 93.06 176 MET A C 1
ATOM 1417 O O . MET A 1 176 ? 6.772 -6.434 5.528 1.00 93.06 176 MET A O 1
ATOM 1421 N N . ARG A 1 177 ? 6.523 -4.329 6.266 1.00 91.75 177 ARG A N 1
ATOM 1422 C CA . ARG A 1 177 ? 6.939 -3.701 5.017 1.00 91.75 177 ARG A CA 1
ATOM 1423 C C . ARG A 1 177 ? 8.387 -4.031 4.666 1.00 91.75 177 ARG A C 1
ATOM 1425 O O . ARG A 1 177 ? 8.670 -4.403 3.530 1.00 91.75 177 ARG A O 1
ATOM 1432 N N . GLY A 1 178 ? 9.292 -3.913 5.636 1.00 91.44 178 GLY A N 1
ATOM 1433 C CA . GLY A 1 178 ? 10.697 -4.273 5.467 1.00 91.44 178 GLY A CA 1
ATOM 1434 C C . GLY A 1 178 ? 10.876 -5.750 5.119 1.00 91.44 178 GLY A C 1
ATOM 1435 O O . GLY A 1 178 ? 11.688 -6.073 4.257 1.00 91.44 178 GLY A O 1
ATOM 1436 N N . ASP A 1 179 ? 10.093 -6.638 5.734 1.00 93.19 179 ASP A N 1
ATOM 1437 C CA . ASP A 1 179 ? 10.104 -8.068 5.423 1.00 93.19 179 ASP A CA 1
ATOM 1438 C C . ASP A 1 179 ? 9.619 -8.346 3.990 1.00 93.19 179 ASP A C 1
ATOM 1440 O O . ASP A 1 179 ? 10.314 -9.032 3.245 1.00 93.19 179 ASP A O 1
ATOM 1444 N N . LEU A 1 180 ? 8.505 -7.743 3.553 1.00 92.44 180 LEU A N 1
ATOM 1445 C CA . LEU A 1 180 ? 8.001 -7.889 2.180 1.00 92.44 180 LEU A CA 1
ATOM 1446 C C . LEU A 1 180 ? 9.007 -7.408 1.141 1.00 92.44 180 LEU A C 1
ATOM 1448 O O . LEU A 1 180 ? 9.283 -8.119 0.179 1.00 92.44 180 LEU A O 1
ATOM 1452 N N . VAL A 1 181 ? 9.567 -6.211 1.340 1.00 89.06 181 VAL A N 1
ATOM 1453 C CA . VAL A 1 181 ? 10.558 -5.654 0.417 1.00 89.06 181 VAL A CA 1
ATOM 1454 C C . VAL A 1 181 ? 11.780 -6.558 0.365 1.00 89.06 181 VAL A C 1
ATOM 1456 O O . VAL A 1 181 ? 12.320 -6.740 -0.715 1.00 89.06 181 VAL A O 1
ATOM 1459 N N . ASN A 1 182 ? 12.212 -7.160 1.475 1.00 89.25 182 ASN A N 1
ATOM 1460 C CA . ASN A 1 182 ? 13.413 -7.999 1.556 1.00 89.25 182 ASN A CA 1
ATOM 1461 C C . ASN A 1 182 ? 13.180 -9.498 1.323 1.00 89.25 182 ASN A C 1
ATOM 1463 O O . ASN A 1 182 ? 14.042 -10.291 1.688 1.00 89.25 182 ASN A O 1
ATOM 1467 N N . GLU A 1 183 ? 12.062 -9.876 0.699 1.00 89.38 183 GLU A N 1
ATOM 1468 C CA . GLU A 1 183 ? 11.728 -11.280 0.399 1.00 89.38 183 GLU A CA 1
ATOM 1469 C C . GLU A 1 183 ? 11.722 -12.184 1.642 1.00 89.38 183 GLU A C 1
ATOM 1471 O O . GLU A 1 183 ? 12.137 -13.342 1.619 1.00 89.38 183 GLU A O 1
ATOM 1476 N N . GLY A 1 184 ? 11.257 -11.634 2.759 1.00 90.50 184 GLY A N 1
ATOM 1477 C CA . GLY A 1 184 ? 11.296 -12.286 4.050 1.00 90.50 184 GLY A CA 1
ATOM 1478 C C . GLY A 1 184 ? 10.194 -13.321 4.280 1.00 90.50 184 GLY A C 1
ATOM 1479 O O . GLY A 1 184 ? 9.651 -13.990 3.388 1.00 90.50 184 GLY A O 1
ATOM 1480 N N . LYS A 1 185 ? 9.882 -13.493 5.561 1.00 91.62 185 LYS A N 1
ATOM 1481 C CA . LYS A 1 185 ? 9.004 -14.545 6.071 1.00 91.62 185 LYS A CA 1
ATOM 1482 C C . LYS A 1 185 ? 7.540 -14.314 5.712 1.00 91.62 185 LYS A C 1
ATOM 1484 O O . LYS A 1 185 ? 6.818 -15.279 5.462 1.00 91.62 185 LYS A O 1
ATOM 1489 N N . LEU A 1 186 ? 7.098 -13.062 5.684 1.00 91.81 186 LEU A N 1
ATOM 1490 C CA . LEU A 1 186 ? 5.746 -12.674 5.305 1.00 91.81 186 LEU A CA 1
ATOM 1491 C C . LEU A 1 186 ? 5.502 -12.951 3.826 1.00 91.81 186 LEU A C 1
ATOM 1493 O O . LEU A 1 186 ? 4.494 -13.570 3.503 1.00 91.81 186 LEU A O 1
ATOM 1497 N N . LEU A 1 187 ? 6.442 -12.602 2.940 1.00 92.06 187 LEU A N 1
ATOM 1498 C CA . LEU A 1 187 ? 6.307 -12.922 1.515 1.00 92.06 187 LEU A CA 1
ATOM 1499 C C . LEU A 1 187 ? 6.249 -14.440 1.294 1.00 92.06 187 LEU A C 1
ATOM 1501 O O . LEU A 1 187 ? 5.378 -14.937 0.584 1.00 92.06 187 LEU A O 1
ATOM 1505 N N . SER A 1 188 ? 7.120 -15.189 1.974 1.00 90.75 188 SER A N 1
ATOM 1506 C CA . SER A 1 188 ? 7.108 -16.657 1.940 1.00 90.75 188 SER A CA 1
ATOM 1507 C C . SER A 1 188 ? 5.777 -17.245 2.431 1.00 90.75 188 SER A C 1
ATOM 1509 O O . SER A 1 188 ? 5.269 -18.216 1.867 1.00 90.75 188 SER A O 1
ATOM 1511 N N . TYR A 1 189 ? 5.187 -16.653 3.476 1.00 91.38 189 TYR A N 1
ATOM 1512 C CA . TYR A 1 189 ? 3.860 -17.030 3.958 1.00 91.38 189 TYR A CA 1
ATOM 1513 C C . TYR A 1 189 ? 2.783 -16.758 2.906 1.00 91.38 189 TYR A C 1
ATOM 1515 O O . TYR A 1 189 ? 1.974 -17.647 2.645 1.00 91.38 189 TYR A O 1
ATOM 1523 N N . LEU A 1 190 ? 2.797 -15.577 2.276 1.00 91.88 190 LEU A N 1
ATOM 1524 C CA . LEU A 1 190 ? 1.855 -15.219 1.214 1.00 91.88 190 LEU A CA 1
ATOM 1525 C C . LEU A 1 190 ? 1.944 -16.203 0.046 1.00 91.88 190 LEU A C 1
ATOM 1527 O O . LEU A 1 190 ? 0.921 -16.772 -0.316 1.00 91.88 190 LEU A O 1
ATOM 1531 N N . LYS A 1 191 ? 3.147 -16.511 -0.462 1.00 91.44 191 LYS A N 1
ATOM 1532 C CA . LYS A 1 191 ? 3.328 -17.504 -1.540 1.00 91.44 191 LYS A CA 1
ATOM 1533 C C . LYS A 1 191 ? 2.645 -18.836 -1.212 1.00 91.44 191 LYS A C 1
ATOM 1535 O O . LYS A 1 191 ? 1.875 -19.380 -2.000 1.00 91.44 191 LYS A O 1
ATOM 1540 N N . ARG A 1 192 ? 2.894 -19.354 -0.003 1.00 89.62 192 ARG A N 1
ATOM 1541 C CA . ARG A 1 192 ? 2.340 -20.639 0.446 1.00 89.62 192 ARG A CA 1
ATOM 1542 C C . ARG A 1 192 ? 0.831 -20.585 0.663 1.00 89.62 192 ARG A C 1
ATOM 1544 O O . ARG A 1 192 ? 0.140 -21.544 0.329 1.00 89.62 192 ARG A O 1
ATOM 1551 N N . HIS A 1 193 ? 0.336 -19.511 1.271 1.00 86.44 193 HIS A N 1
ATOM 1552 C CA . HIS A 1 193 ? -1.080 -19.356 1.586 1.00 86.44 193 HIS A CA 1
ATOM 1553 C C . HIS A 1 193 ? -1.913 -19.173 0.316 1.00 86.44 193 HIS A C 1
ATOM 1555 O O . HIS A 1 193 ? -2.926 -19.847 0.152 1.00 86.44 193 HIS A O 1
ATOM 1561 N N . LEU A 1 194 ? -1.435 -18.328 -0.597 1.00 85.00 194 LEU A N 1
ATOM 1562 C CA . LEU A 1 194 ? -2.097 -18.032 -1.863 1.00 85.00 194 LEU A CA 1
ATOM 1563 C C . LEU A 1 194 ? -1.924 -19.147 -2.893 1.00 85.00 194 LEU A C 1
ATOM 1565 O O . LEU A 1 194 ? -2.706 -19.231 -3.830 1.00 85.00 194 LEU A O 1
ATOM 1569 N N . ARG A 1 195 ? -0.936 -20.031 -2.698 1.00 87.06 195 ARG A N 1
ATOM 1570 C CA . ARG A 1 195 ? -0.524 -21.049 -3.679 1.00 87.06 195 ARG A CA 1
ATOM 1571 C C . ARG A 1 195 ? -0.116 -20.421 -5.013 1.00 87.06 195 ARG A C 1
ATOM 1573 O O . ARG A 1 195 ? -0.319 -21.009 -6.070 1.00 87.06 195 ARG A O 1
ATOM 1580 N N . VAL A 1 196 ? 0.475 -19.234 -4.935 1.00 86.00 196 VAL A N 1
ATOM 1581 C CA . VAL A 1 196 ? 0.975 -18.466 -6.072 1.00 86.00 196 VAL A CA 1
ATOM 1582 C C . VAL A 1 196 ? 2.454 -18.199 -5.843 1.00 86.00 196 VAL A C 1
ATOM 1584 O O . VAL A 1 196 ? 2.855 -17.816 -4.742 1.00 86.00 196 VAL A O 1
ATOM 1587 N N . ASP A 1 197 ? 3.277 -18.375 -6.874 1.00 87.75 197 ASP A N 1
ATOM 1588 C CA . ASP A 1 197 ? 4.698 -18.044 -6.791 1.00 87.75 197 ASP A CA 1
ATOM 1589 C C . ASP A 1 197 ? 4.935 -16.548 -7.038 1.00 87.75 197 ASP A C 1
ATOM 1591 O O . ASP A 1 197 ? 5.438 -16.126 -8.075 1.00 87.75 197 ASP A O 1
ATOM 1595 N N . ILE A 1 198 ? 4.519 -15.728 -6.072 1.00 91.06 198 ILE A N 1
ATOM 1596 C CA . ILE A 1 198 ? 4.724 -14.277 -6.111 1.00 91.06 198 ILE A CA 1
ATOM 1597 C C . ILE A 1 198 ? 6.216 -13.984 -5.960 1.00 91.06 198 ILE A C 1
ATOM 1599 O O . ILE A 1 198 ? 6.797 -14.280 -4.915 1.00 91.06 198 ILE A O 1
ATOM 1603 N N . SER A 1 199 ? 6.846 -13.377 -6.958 1.00 90.62 199 SER A N 1
ATOM 1604 C CA . SER A 1 199 ? 8.246 -12.945 -6.935 1.00 90.62 199 SER A CA 1
ATOM 1605 C C . SER A 1 199 ? 8.363 -11.424 -6.998 1.00 90.62 199 SER A C 1
ATOM 1607 O O . SER A 1 199 ? 7.447 -10.734 -7.449 1.00 90.62 199 SER A O 1
ATOM 1609 N N . ILE A 1 200 ? 9.504 -10.890 -6.558 1.00 92.50 200 ILE A N 1
ATOM 1610 C CA . ILE A 1 200 ? 9.821 -9.473 -6.740 1.00 92.50 200 ILE A CA 1
ATOM 1611 C C . ILE A 1 200 ? 10.588 -9.313 -8.046 1.00 92.50 200 ILE A C 1
ATOM 1613 O O . ILE A 1 200 ? 11.719 -9.782 -8.178 1.00 92.50 200 ILE A O 1
ATOM 1617 N N . GLU A 1 201 ? 9.994 -8.609 -9.004 1.00 91.06 201 GLU A N 1
ATOM 1618 C CA . GLU A 1 201 ? 10.702 -8.251 -10.223 1.00 91.06 201 GLU A CA 1
ATOM 1619 C C . GLU A 1 201 ? 11.783 -7.221 -9.891 1.00 91.06 201 GLU A C 1
ATOM 1621 O O . GLU A 1 201 ? 11.544 -6.215 -9.210 1.00 91.06 201 GLU A O 1
ATOM 1626 N N . SER A 1 202 ? 12.995 -7.480 -10.369 1.00 89.81 202 SER A N 1
ATOM 1627 C CA . SER A 1 202 ? 14.145 -6.615 -10.159 1.00 89.81 202 SER A CA 1
ATOM 1628 C C . SER A 1 202 ? 14.698 -6.158 -11.494 1.00 89.81 202 SER A C 1
ATOM 1630 O O . SER A 1 202 ? 14.841 -6.927 -12.437 1.00 89.81 202 SER A O 1
ATOM 1632 N N . SER A 1 203 ? 15.068 -4.888 -11.567 1.00 84.50 203 SER A N 1
ATOM 1633 C CA . SER A 1 203 ? 15.805 -4.375 -12.715 1.00 84.50 203 SER A CA 1
ATOM 1634 C C . SER A 1 203 ? 17.198 -5.003 -12.829 1.00 84.50 203 SER A C 1
ATOM 1636 O O . SER A 1 203 ? 17.716 -5.553 -11.859 1.00 84.50 203 SER A O 1
ATOM 1638 N N . MET A 1 204 ? 17.874 -4.803 -13.967 1.00 77.56 204 MET A N 1
ATOM 1639 C CA . MET A 1 204 ? 19.244 -5.309 -14.182 1.00 77.56 204 MET A CA 1
ATOM 1640 C C . MET A 1 204 ? 20.255 -4.862 -13.110 1.00 77.56 204 MET A C 1
ATOM 1642 O O . MET A 1 204 ? 21.197 -5.579 -12.801 1.00 77.56 204 MET A O 1
ATOM 1646 N N . THR A 1 205 ? 20.026 -3.716 -12.462 1.00 81.06 205 THR A N 1
ATOM 1647 C CA . THR A 1 205 ? 20.841 -3.223 -11.336 1.00 81.06 205 THR A CA 1
ATOM 1648 C C . THR A 1 205 ? 20.378 -3.770 -9.977 1.00 81.06 205 THR A C 1
ATOM 1650 O O . THR A 1 205 ? 20.604 -3.130 -8.954 1.00 81.06 205 THR A O 1
ATOM 1653 N N . LYS A 1 206 ? 19.634 -4.885 -9.954 1.00 84.25 206 LYS A N 1
ATOM 1654 C CA . LYS A 1 206 ? 19.045 -5.537 -8.766 1.00 84.25 206 LYS A CA 1
ATOM 1655 C C . LYS A 1 206 ? 18.139 -4.641 -7.906 1.00 84.25 206 LYS A C 1
ATOM 1657 O O . LYS A 1 206 ? 17.888 -4.927 -6.738 1.00 84.25 206 LYS A O 1
ATOM 1662 N N . LYS A 1 207 ? 17.633 -3.540 -8.472 1.00 87.62 207 LYS A N 1
ATOM 1663 C CA . LYS A 1 207 ? 16.661 -2.667 -7.795 1.00 87.62 207 LYS A CA 1
ATOM 1664 C C . LYS A 1 207 ? 15.255 -3.213 -8.009 1.00 87.62 207 LYS A C 1
ATOM 1666 O O . LYS A 1 207 ? 14.891 -3.447 -9.160 1.00 87.62 207 LYS A O 1
ATOM 1671 N N . LYS A 1 208 ? 14.507 -3.372 -6.919 1.00 90.94 208 LYS A N 1
ATOM 1672 C CA . LYS A 1 208 ? 13.156 -3.952 -6.867 1.00 90.94 208 LYS A CA 1
ATOM 1673 C C . LYS A 1 208 ? 12.123 -3.012 -7.490 1.00 90.94 208 LYS A C 1
ATOM 1675 O O . LYS A 1 208 ? 12.210 -1.801 -7.277 1.00 90.94 208 LYS A O 1
ATOM 1680 N N . LEU A 1 209 ? 11.192 -3.571 -8.262 1.00 89.12 209 LEU A N 1
ATOM 1681 C CA . LEU A 1 209 ? 10.240 -2.823 -9.088 1.00 89.12 209 LEU A CA 1
ATOM 1682 C C . LEU A 1 209 ? 8.778 -3.091 -8.718 1.00 89.12 209 LEU A C 1
ATOM 1684 O O . LEU A 1 209 ? 8.024 -2.146 -8.539 1.00 89.12 209 LEU A O 1
ATOM 1688 N N . PHE A 1 210 ? 8.350 -4.349 -8.625 1.00 92.25 210 PHE A N 1
ATOM 1689 C CA . PHE A 1 210 ? 6.971 -4.716 -8.274 1.00 92.25 210 PHE A CA 1
ATOM 1690 C C . PHE A 1 210 ? 6.875 -6.204 -7.935 1.00 92.25 210 PHE A C 1
ATOM 1692 O O . PHE A 1 210 ? 7.787 -6.976 -8.233 1.00 92.25 210 PHE A O 1
ATOM 1699 N N . PHE A 1 211 ? 5.773 -6.607 -7.301 1.00 93.50 211 PHE A N 1
ATOM 1700 C CA . PHE A 1 211 ? 5.457 -8.019 -7.097 1.00 93.50 211 PHE A CA 1
ATOM 1701 C C . PHE A 1 211 ? 4.690 -8.550 -8.307 1.00 93.50 211 PHE A C 1
ATOM 1703 O O . PHE A 1 211 ? 3.775 -7.884 -8.794 1.00 93.50 211 PHE A O 1
ATOM 1710 N N . ARG A 1 212 ? 5.030 -9.751 -8.774 1.00 92.19 212 ARG A N 1
ATOM 1711 C CA . ARG A 1 212 ? 4.297 -10.422 -9.852 1.00 92.19 212 ARG A CA 1
ATOM 1712 C C . ARG A 1 212 ? 4.246 -11.929 -9.666 1.00 92.19 212 ARG A C 1
ATOM 1714 O O . ARG A 1 212 ? 5.109 -12.492 -8.999 1.00 92.19 212 ARG A O 1
ATOM 1721 N N . ALA A 1 213 ? 3.284 -12.575 -10.307 1.00 91.56 213 ALA A N 1
ATOM 1722 C CA . ALA A 1 213 ? 3.319 -14.006 -10.574 1.00 91.56 213 ALA A CA 1
ATOM 1723 C C . ALA A 1 213 ? 2.837 -14.259 -12.006 1.00 91.56 213 ALA A C 1
ATOM 1725 O O . ALA A 1 213 ? 1.665 -14.059 -12.327 1.00 91.56 213 ALA A O 1
ATOM 1726 N N . GLY A 1 214 ? 3.754 -14.662 -12.887 1.00 88.00 214 GLY A N 1
ATOM 1727 C CA . GLY A 1 214 ? 3.469 -14.737 -14.320 1.00 88.00 214 GLY A CA 1
ATOM 1728 C C . GLY A 1 214 ? 3.043 -13.365 -14.877 1.00 88.00 214 GLY A C 1
ATOM 1729 O O . GLY A 1 214 ? 3.782 -12.398 -14.671 1.00 88.00 214 GLY A O 1
ATOM 1730 N N . PRO A 1 215 ? 1.888 -13.262 -15.567 1.00 87.06 215 PRO A N 1
ATOM 1731 C CA . PRO A 1 215 ? 1.389 -12.004 -16.131 1.00 87.06 215 PRO A CA 1
ATOM 1732 C C . PRO A 1 215 ? 0.660 -11.111 -15.113 1.00 87.06 215 PRO A C 1
ATOM 1734 O O . PRO A 1 215 ? 0.304 -9.986 -15.443 1.00 87.06 215 PRO A O 1
ATOM 1737 N N . LEU A 1 216 ? 0.406 -11.607 -13.898 1.00 90.19 216 LEU A N 1
ATOM 1738 C CA . LEU A 1 216 ? -0.402 -10.917 -12.899 1.00 90.19 216 LEU A CA 1
ATOM 1739 C C . LEU A 1 216 ? 0.488 -10.102 -11.956 1.00 90.19 216 LEU A C 1
ATOM 1741 O O . LEU A 1 216 ? 1.415 -10.639 -11.337 1.00 90.19 216 LEU A O 1
ATOM 1745 N N . GLN A 1 217 ? 0.198 -8.811 -11.824 1.00 92.31 217 GLN A N 1
ATOM 1746 C CA . GLN A 1 217 ? 0.823 -7.939 -10.839 1.00 92.31 217 GLN A CA 1
ATOM 1747 C C . GLN A 1 217 ? 0.121 -8.068 -9.482 1.00 92.31 217 GLN A C 1
ATOM 1749 O O . GLN A 1 217 ? -1.102 -8.147 -9.407 1.00 92.31 217 GLN A O 1
ATOM 1754 N N . TYR A 1 218 ? 0.900 -8.001 -8.399 1.00 92.81 218 TYR A N 1
ATOM 1755 C CA . TYR A 1 218 ? 0.375 -7.862 -7.042 1.00 92.81 218 TYR A CA 1
ATOM 1756 C C . TYR A 1 218 ? 0.770 -6.514 -6.435 1.00 92.81 218 TYR A C 1
ATOM 1758 O O . TYR A 1 218 ? 1.946 -6.136 -6.426 1.00 92.81 218 TYR A O 1
ATOM 1766 N N . LYS A 1 219 ? -0.198 -5.797 -5.860 1.00 92.12 219 LYS A N 1
ATOM 1767 C CA . LYS A 1 219 ? 0.063 -4.642 -4.987 1.00 92.12 219 LYS A CA 1
ATOM 1768 C C . LYS A 1 219 ? -0.320 -4.991 -3.555 1.00 92.12 219 LYS A C 1
ATOM 1770 O O . LYS A 1 219 ? -1.423 -5.456 -3.300 1.00 92.12 219 LYS A O 1
ATOM 1775 N N . ILE A 1 220 ? 0.610 -4.804 -2.619 1.00 93.25 220 ILE A N 1
ATOM 1776 C CA . ILE A 1 220 ? 0.408 -5.169 -1.211 1.00 93.25 220 ILE A CA 1
ATOM 1777 C C . ILE A 1 220 ? 0.218 -3.902 -0.379 1.00 93.25 220 ILE A C 1
ATOM 1779 O O . ILE A 1 220 ? 1.110 -3.053 -0.325 1.00 93.25 220 ILE A O 1
ATOM 1783 N N . PHE A 1 221 ? -0.920 -3.804 0.303 1.00 93.44 221 PHE A N 1
ATOM 1784 C CA . PHE A 1 221 ? -1.270 -2.710 1.206 1.00 93.44 221 PHE A CA 1
ATOM 1785 C C . PHE A 1 221 ? -1.269 -3.200 2.648 1.00 93.44 221 PHE A C 1
ATOM 1787 O O . PHE A 1 221 ? -1.791 -4.270 2.947 1.00 93.44 221 PHE A O 1
ATOM 1794 N N . ILE A 1 222 ? -0.667 -2.421 3.547 1.00 94.56 222 ILE A N 1
ATOM 1795 C CA . ILE A 1 222 ? -0.648 -2.711 4.982 1.00 94.56 222 ILE A CA 1
ATOM 1796 C C . ILE A 1 222 ? -1.363 -1.564 5.690 1.00 94.56 222 ILE A C 1
ATOM 1798 O O . ILE A 1 222 ? -0.812 -0.468 5.778 1.00 94.56 222 ILE A O 1
ATOM 1802 N N . GLU A 1 223 ? -2.557 -1.827 6.215 1.00 95.25 223 GLU A N 1
ATOM 1803 C CA . GLU A 1 223 ? -3.381 -0.837 6.919 1.00 95.25 223 GLU A CA 1
ATOM 1804 C C . GLU A 1 223 ? -3.504 -1.214 8.399 1.00 95.25 223 GLU A C 1
ATOM 1806 O O . GLU A 1 223 ? -4.349 -2.042 8.761 1.00 95.25 223 GLU A O 1
ATOM 1811 N N . PRO A 1 224 ? -2.631 -0.682 9.277 1.00 94.88 224 PRO A N 1
ATOM 1812 C CA . PRO A 1 224 ? -2.745 -0.929 10.701 1.00 94.88 224 PRO A CA 1
ATOM 1813 C C . PRO A 1 224 ? -4.041 -0.331 11.245 1.00 94.88 224 PRO A C 1
ATOM 1815 O O . PRO A 1 224 ? -4.445 0.780 10.899 1.00 94.88 224 PRO A O 1
ATOM 1818 N N . LEU A 1 225 ? -4.678 -1.081 12.141 1.00 95.94 225 LEU A N 1
ATOM 1819 C CA . LEU A 1 225 ? -6.000 -0.759 12.656 1.00 95.94 225 LEU A CA 1
ATOM 1820 C C . LEU A 1 225 ? -6.034 -0.854 14.180 1.00 95.94 225 LEU A C 1
ATOM 1822 O O . LEU A 1 225 ? -5.770 -1.909 14.765 1.00 95.94 225 LEU A O 1
ATOM 1826 N N . LEU A 1 226 ? -6.428 0.242 14.822 1.00 95.75 226 LEU A N 1
ATOM 1827 C CA . LEU A 1 226 ? -6.741 0.277 16.244 1.00 95.75 226 LEU A CA 1
ATOM 1828 C C . LEU A 1 226 ? -8.259 0.221 16.435 1.00 95.75 226 LEU A C 1
ATOM 1830 O O . LEU A 1 226 ? -8.979 1.168 16.112 1.00 95.75 226 LEU A O 1
ATOM 1834 N N . ILE A 1 227 ? -8.746 -0.884 16.994 1.00 95.12 227 ILE A N 1
ATOM 1835 C CA . ILE A 1 227 ? -10.177 -1.088 17.241 1.00 95.12 227 ILE A CA 1
ATOM 1836 C C . ILE A 1 227 ? -10.514 -0.647 18.660 1.00 95.12 227 ILE A C 1
ATOM 1838 O O . ILE A 1 227 ? -9.907 -1.094 19.632 1.00 95.12 227 ILE A O 1
ATOM 1842 N N . CYS A 1 228 ? -11.518 0.213 18.773 1.00 92.88 228 CYS A N 1
ATOM 1843 C CA . CYS A 1 228 ? -12.022 0.745 20.029 1.00 92.88 228 CYS A CA 1
ATOM 1844 C C . CYS A 1 228 ? -13.439 0.235 20.297 1.00 92.88 228 CYS A C 1
ATOM 1846 O O . CYS A 1 228 ? -14.254 0.116 19.383 1.00 92.88 228 CYS A O 1
ATOM 1848 N N . ASN A 1 229 ? -13.751 -0.021 21.567 1.00 87.25 229 ASN A N 1
ATOM 1849 C CA . ASN A 1 229 ? -15.101 -0.414 21.973 1.00 87.25 229 ASN A CA 1
ATOM 1850 C C . ASN A 1 229 ? -16.075 0.781 21.947 1.00 87.25 229 ASN A C 1
ATOM 1852 O O . ASN A 1 229 ? -17.235 0.652 21.561 1.00 87.25 229 ASN A O 1
ATOM 1856 N N . ASN A 1 230 ? -15.579 1.970 22.302 1.00 86.44 230 ASN A N 1
ATOM 1857 C CA . ASN A 1 230 ? -16.374 3.192 22.423 1.00 86.44 230 ASN A CA 1
ATOM 1858 C C . ASN A 1 230 ? -16.163 4.172 21.266 1.00 86.44 230 ASN A C 1
ATOM 1860 O O . ASN A 1 230 ? -15.425 3.891 20.316 1.00 86.44 230 ASN A O 1
ATOM 1864 N N . GLU A 1 231 ? -16.917 5.271 21.288 1.00 84.31 231 GLU A N 1
ATOM 1865 C CA . GLU A 1 231 ? -16.974 6.228 20.186 1.00 84.31 231 GLU A CA 1
ATOM 1866 C C . GLU A 1 231 ? -15.592 6.839 19.903 1.00 84.31 231 GLU A C 1
ATOM 1868 O O . GLU A 1 231 ? -14.838 7.200 20.810 1.00 84.31 231 GLU A O 1
ATOM 1873 N N . VAL A 1 232 ? -15.273 6.948 18.613 1.00 89.75 232 VAL A N 1
ATOM 1874 C CA . VAL A 1 232 ? -14.060 7.599 18.120 1.00 89.75 232 VAL A CA 1
ATOM 1875 C C . VAL A 1 232 ? -14.497 8.772 17.260 1.00 89.75 232 VAL A C 1
ATOM 1877 O O . VAL A 1 232 ? -15.244 8.588 16.296 1.00 89.75 232 VAL A O 1
ATOM 1880 N N . ARG A 1 233 ? -14.039 9.975 17.607 1.00 88.31 233 ARG A N 1
ATOM 1881 C CA . ARG A 1 233 ? -14.382 11.206 16.892 1.00 88.31 233 ARG A CA 1
ATOM 1882 C C . ARG A 1 233 ? -13.154 11.830 16.258 1.00 88.31 233 ARG A C 1
ATOM 1884 O O . ARG A 1 233 ? -12.129 12.009 16.915 1.00 88.31 233 ARG A O 1
ATOM 1891 N N . PHE A 1 234 ? -13.293 12.232 15.000 1.00 87.94 234 PHE A N 1
ATOM 1892 C CA . PHE A 1 234 ? -12.275 13.010 14.313 1.00 87.94 234 PHE A CA 1
ATOM 1893 C C . PHE A 1 234 ? -12.495 14.507 14.564 1.00 87.94 234 PHE A C 1
ATOM 1895 O O . PHE A 1 234 ? -13.609 15.013 14.458 1.00 87.94 234 PHE A O 1
ATOM 1902 N N . MET A 1 235 ? -11.434 15.209 14.956 1.00 85.94 235 MET A N 1
ATOM 1903 C CA . MET A 1 235 ? -11.501 16.593 15.440 1.00 85.94 235 MET A CA 1
ATOM 1904 C C . MET A 1 235 ? -11.540 17.625 14.314 1.00 85.94 235 MET A C 1
ATOM 1906 O O . MET A 1 235 ? -12.059 18.719 14.506 1.00 85.94 235 MET A O 1
ATOM 1910 N N . GLU A 1 236 ? -10.935 17.315 13.168 1.00 79.06 236 GLU A N 1
ATOM 1911 C CA . GLU A 1 236 ? -10.629 18.332 12.156 1.00 79.06 236 GLU A CA 1
ATOM 1912 C C . GLU A 1 236 ? -11.668 18.418 11.045 1.00 79.06 236 GLU A C 1
ATOM 1914 O O . GLU A 1 236 ? -11.848 19.483 10.462 1.00 79.06 236 GLU A O 1
ATOM 1919 N N . LYS A 1 237 ? -12.332 17.302 10.739 1.00 77.06 237 LYS A N 1
ATOM 1920 C CA . LYS A 1 237 ? -13.313 17.188 9.659 1.00 77.06 237 LYS A CA 1
ATOM 1921 C C . LYS A 1 237 ? -14.374 16.154 10.036 1.00 77.06 237 LYS A C 1
ATOM 1923 O O . LYS A 1 237 ? -14.125 15.273 10.856 1.00 77.06 237 LYS A O 1
ATOM 1928 N N . ALA A 1 238 ? -15.567 16.246 9.454 1.00 79.81 238 ALA A N 1
ATOM 1929 C CA . ALA A 1 238 ? -16.535 15.157 9.574 1.00 79.81 238 ALA A CA 1
ATOM 1930 C C . ALA A 1 238 ? -16.204 14.081 8.549 1.00 79.81 238 ALA A C 1
ATOM 1932 O O . ALA A 1 238 ? -16.650 14.142 7.408 1.00 79.81 238 ALA A O 1
ATOM 1933 N N . ILE A 1 239 ? -15.401 13.122 8.986 1.00 86.69 239 ILE A N 1
ATOM 1934 C CA . ILE A 1 239 ? -15.078 11.928 8.220 1.00 86.69 239 ILE A CA 1
ATOM 1935 C C . ILE A 1 239 ? -15.566 10.688 8.985 1.00 86.69 239 ILE A C 1
ATOM 1937 O O . ILE A 1 239 ? -15.593 10.700 10.223 1.00 86.69 239 ILE A O 1
ATOM 1941 N N . PRO A 1 240 ? -15.993 9.630 8.280 1.00 87.00 240 PRO A N 1
ATOM 1942 C CA . PRO A 1 240 ? -16.565 8.437 8.897 1.00 87.00 240 PRO A CA 1
ATOM 1943 C C . PRO A 1 240 ? -15.549 7.617 9.704 1.00 87.00 240 PRO A C 1
ATOM 1945 O O . PRO A 1 240 ? -15.941 6.956 10.673 1.00 87.00 240 PRO A O 1
ATOM 1948 N N . PHE A 1 241 ? -14.259 7.663 9.357 1.00 93.25 241 PHE A N 1
ATOM 1949 C CA . PHE A 1 241 ? -13.219 6.866 10.004 1.00 93.25 241 PHE A CA 1
ATOM 1950 C C . PHE A 1 241 ? -12.064 7.758 10.457 1.00 93.25 241 PHE A C 1
ATOM 1952 O O . PHE A 1 241 ? -11.448 8.471 9.670 1.00 93.25 241 PHE A O 1
ATOM 1959 N N . SER A 1 242 ? -11.748 7.730 11.752 1.00 93.19 242 SER A N 1
ATOM 1960 C CA . SER A 1 242 ? -10.636 8.540 12.247 1.00 93.19 242 SER A CA 1
ATOM 1961 C C . SER A 1 242 ? -9.312 7.993 11.726 1.00 93.19 242 SER A C 1
ATOM 1963 O O . SER A 1 242 ? -9.061 6.790 11.811 1.00 93.19 242 SER A O 1
ATOM 1965 N N . TYR A 1 243 ? -8.463 8.883 11.215 1.00 92.12 243 TYR A N 1
ATOM 1966 C CA . TYR A 1 243 ? -7.219 8.510 10.554 1.00 92.12 243 TYR A CA 1
ATOM 1967 C C . TYR A 1 243 ? -6.059 9.411 10.986 1.00 92.12 243 TYR A C 1
ATOM 1969 O O . TYR A 1 243 ? -6.143 10.643 10.921 1.00 92.12 243 TYR A O 1
ATOM 1977 N N . LEU A 1 244 ? -4.974 8.776 11.429 1.00 89.56 244 LEU A N 1
ATOM 1978 C CA . LEU A 1 244 ? -3.728 9.408 11.842 1.00 89.56 244 LEU A CA 1
ATOM 1979 C C . LEU A 1 244 ? -2.697 9.251 10.716 1.00 89.56 244 LEU A C 1
ATOM 1981 O O . LEU A 1 244 ? -2.033 8.218 10.598 1.00 89.56 244 LEU A O 1
ATOM 1985 N N . LYS A 1 245 ? -2.596 10.288 9.876 1.00 85.12 245 LYS A N 1
ATOM 1986 C CA . LYS A 1 245 ? -1.877 10.250 8.593 1.00 85.12 245 LYS A CA 1
ATOM 1987 C C . LYS A 1 245 ? -0.384 9.956 8.735 1.00 85.12 245 LYS A C 1
ATOM 1989 O O . LYS A 1 245 ? 0.142 9.158 7.966 1.00 85.12 245 LYS A O 1
ATOM 1994 N N . ASP A 1 246 ? 0.272 10.543 9.735 1.00 81.81 246 ASP A N 1
ATOM 1995 C CA . ASP A 1 246 ? 1.730 10.447 9.914 1.00 81.81 246 ASP A CA 1
ATOM 1996 C C . ASP A 1 246 ? 2.229 9.006 10.131 1.00 81.81 246 ASP A C 1
ATOM 1998 O O . ASP A 1 246 ? 3.376 8.694 9.821 1.00 81.81 246 ASP A O 1
ATOM 2002 N N . VAL A 1 247 ? 1.370 8.120 10.645 1.00 84.81 247 VAL A N 1
ATOM 2003 C CA . VAL A 1 247 ? 1.705 6.715 10.940 1.00 84.81 247 VAL A CA 1
ATOM 2004 C C . VAL A 1 247 ? 0.806 5.712 10.206 1.00 84.81 247 VAL A C 1
ATOM 2006 O O . VAL A 1 247 ? 0.822 4.530 10.541 1.00 84.81 247 VAL A O 1
ATOM 2009 N N . ASN A 1 248 ? 0.021 6.168 9.223 1.00 90.19 248 ASN A N 1
ATOM 2010 C CA . ASN A 1 248 ? -0.944 5.356 8.471 1.00 90.19 248 ASN A CA 1
ATOM 2011 C C . ASN A 1 248 ? -1.918 4.553 9.347 1.00 90.19 248 ASN A C 1
ATOM 2013 O O . ASN A 1 248 ? -2.167 3.387 9.069 1.00 90.19 248 ASN A O 1
ATOM 2017 N N . LEU A 1 249 ? -2.426 5.127 10.441 1.00 93.75 249 LEU A N 1
ATOM 2018 C CA . LEU A 1 249 ? -3.231 4.378 11.412 1.00 93.75 249 LEU A CA 1
ATOM 2019 C C . LEU A 1 249 ? -4.698 4.792 11.373 1.00 93.75 249 LEU A C 1
ATOM 2021 O O . LEU A 1 249 ? -5.039 5.935 11.691 1.00 93.75 249 LEU A O 1
ATOM 2025 N N . HIS A 1 250 ? -5.577 3.830 11.107 1.00 95.31 250 HIS A N 1
ATOM 2026 C CA . HIS A 1 250 ? -7.010 4.000 11.324 1.00 95.31 250 HIS A CA 1
ATOM 2027 C C . HIS A 1 250 ? -7.392 3.642 12.753 1.00 95.31 250 HIS A C 1
ATOM 2029 O O . HIS A 1 250 ? -6.949 2.643 13.321 1.00 95.31 250 HIS A O 1
ATOM 2035 N N . ILE A 1 251 ? -8.253 4.470 13.334 1.00 95.19 251 ILE A N 1
ATOM 2036 C CA . ILE A 1 251 ? -8.794 4.280 14.675 1.00 95.19 251 ILE A CA 1
ATOM 2037 C C . ILE A 1 251 ? -10.306 4.248 14.538 1.00 95.19 251 ILE A C 1
ATOM 2039 O O . ILE A 1 251 ? -10.935 5.258 14.214 1.00 95.19 251 ILE A O 1
ATOM 2043 N N . ILE A 1 252 ? -10.900 3.079 14.754 1.00 95.38 252 ILE A N 1
ATOM 2044 C CA . ILE A 1 252 ? -12.324 2.879 14.490 1.00 95.38 252 ILE A CA 1
ATOM 2045 C C . ILE A 1 252 ? -13.027 2.214 15.660 1.00 95.38 252 ILE A C 1
ATOM 2047 O O . ILE A 1 252 ? -12.434 1.469 16.438 1.00 95.38 252 ILE A O 1
ATOM 2051 N N . ASN A 1 253 ? -14.327 2.470 15.758 1.00 94.00 253 ASN A N 1
ATOM 2052 C CA . ASN A 1 253 ? -15.193 1.703 16.633 1.00 94.00 253 ASN A CA 1
ATOM 2053 C C . ASN A 1 253 ? -15.440 0.305 16.042 1.00 94.00 253 ASN A C 1
ATOM 2055 O O . ASN A 1 253 ? -15.617 0.179 14.830 1.00 94.00 253 ASN A O 1
ATOM 2059 N N . GLU A 1 254 ? -15.528 -0.716 16.896 1.00 92.12 254 GLU A N 1
ATOM 2060 C CA . GLU A 1 254 ? -15.831 -2.103 16.514 1.00 92.12 254 GLU A CA 1
ATOM 2061 C C . GLU A 1 254 ? -17.036 -2.211 15.560 1.00 92.12 254 GLU A C 1
ATOM 2063 O O . GLU A 1 254 ? -16.968 -2.873 14.527 1.00 92.12 254 GLU A O 1
ATOM 2068 N N . LYS A 1 255 ? -18.122 -1.484 15.842 1.00 92.06 255 LYS A N 1
ATOM 2069 C CA . LYS A 1 255 ? -19.358 -1.526 15.043 1.00 92.06 255 LYS A CA 1
ATOM 2070 C C . LYS A 1 255 ? -19.178 -0.996 13.618 1.00 92.06 255 LYS A C 1
ATOM 2072 O O . LYS A 1 255 ? -20.014 -1.266 12.763 1.00 92.06 255 LYS A O 1
ATOM 2077 N N . ARG A 1 256 ? -18.116 -0.224 13.354 1.00 94.00 256 ARG A N 1
ATOM 2078 C CA . ARG A 1 256 ? -17.822 0.367 12.038 1.00 94.00 256 ARG A CA 1
ATOM 2079 C C . ARG A 1 256 ? -16.879 -0.480 11.184 1.00 94.00 256 ARG A C 1
ATOM 2081 O O . ARG A 1 256 ? -16.645 -0.101 10.041 1.00 94.00 256 ARG A O 1
ATOM 2088 N N . ILE A 1 257 ? -16.374 -1.609 11.696 1.00 94.44 257 ILE A N 1
ATOM 2089 C CA . ILE A 1 257 ? -15.459 -2.496 10.959 1.00 94.44 257 ILE A CA 1
ATOM 2090 C C . ILE A 1 257 ? -16.010 -2.877 9.574 1.00 94.44 257 ILE A C 1
ATOM 2092 O O . ILE A 1 257 ? -15.280 -2.675 8.609 1.00 94.44 257 ILE A O 1
ATOM 2096 N N . PRO A 1 258 ? -17.268 -3.340 9.409 1.00 95.31 258 PRO A N 1
ATOM 2097 C CA . PRO A 1 258 ? -17.754 -3.746 8.087 1.00 95.31 258 PRO A CA 1
ATOM 2098 C C . PRO A 1 258 ? -17.718 -2.617 7.052 1.00 95.31 258 PRO A C 1
ATOM 2100 O O . PRO A 1 258 ? -17.206 -2.793 5.946 1.00 95.31 258 PRO A O 1
ATOM 2103 N N . ASN A 1 259 ? -18.196 -1.432 7.443 1.00 94.75 259 ASN A N 1
ATOM 2104 C CA . ASN A 1 259 ? -18.225 -0.260 6.569 1.00 94.75 259 ASN A CA 1
ATOM 2105 C C . ASN A 1 259 ? -16.807 0.213 6.232 1.00 94.75 259 ASN A C 1
ATOM 2107 O O . ASN A 1 259 ? -16.546 0.610 5.102 1.00 94.75 259 ASN A O 1
ATOM 2111 N N . PHE A 1 260 ? -15.892 0.157 7.204 1.00 95.69 260 PHE A N 1
ATOM 2112 C CA . PHE A 1 260 ? -14.497 0.533 7.003 1.00 95.69 260 PHE A CA 1
ATOM 2113 C C . PHE A 1 260 ? -13.778 -0.406 6.031 1.00 95.69 260 PHE A C 1
ATOM 2115 O O . PHE A 1 260 ? -13.083 0.060 5.136 1.00 95.69 260 PHE A O 1
ATOM 2122 N N . LEU A 1 261 ? -13.962 -1.718 6.177 1.00 95.50 261 LEU A N 1
ATOM 2123 C CA . LEU A 1 261 ? -13.316 -2.700 5.305 1.00 95.50 261 LEU A CA 1
ATOM 2124 C C . LEU A 1 261 ? -13.843 -2.617 3.874 1.00 95.50 261 LEU A C 1
ATOM 2126 O O . LEU A 1 261 ? -13.049 -2.602 2.941 1.00 95.50 261 LEU A O 1
ATOM 2130 N N . THR A 1 262 ? -15.157 -2.445 3.713 1.00 94.44 262 THR A N 1
ATOM 2131 C CA . THR A 1 262 ? -15.767 -2.187 2.398 1.00 94.44 262 THR A CA 1
ATOM 2132 C C . THR A 1 262 ? -15.201 -0.909 1.773 1.00 94.44 262 THR A C 1
ATOM 2134 O O . THR A 1 262 ? -14.866 -0.883 0.594 1.00 94.44 262 THR A O 1
ATOM 2137 N N . TYR A 1 263 ? -15.030 0.149 2.574 1.00 95.38 263 TYR A N 1
ATOM 2138 C CA . TYR A 1 263 ? -14.386 1.376 2.114 1.00 95.38 263 TYR A CA 1
ATOM 2139 C C . TYR A 1 263 ? -12.934 1.149 1.678 1.00 95.38 263 TYR A C 1
ATOM 2141 O O . TYR A 1 263 ? -12.559 1.658 0.631 1.00 95.38 263 TYR A O 1
ATOM 2149 N N . LEU A 1 264 ? -12.120 0.401 2.434 1.00 94.88 264 LEU A N 1
ATOM 2150 C CA . LEU A 1 264 ? -10.734 0.118 2.042 1.00 94.88 264 LEU A CA 1
ATOM 2151 C C . LEU A 1 264 ? -10.654 -0.661 0.727 1.00 94.88 264 LEU A C 1
ATOM 2153 O O . LEU A 1 264 ? -9.796 -0.360 -0.100 1.00 94.88 264 LEU A O 1
ATOM 2157 N N . GLU A 1 265 ? -11.539 -1.640 0.536 1.00 93.62 265 GLU A N 1
ATOM 2158 C CA . GLU A 1 265 ? -11.622 -2.409 -0.706 1.00 93.62 265 GLU A CA 1
ATOM 2159 C C . GLU A 1 265 ? -11.928 -1.489 -1.889 1.00 93.62 265 GLU A C 1
ATOM 2161 O O . GLU A 1 265 ? -11.138 -1.423 -2.829 1.00 93.62 265 GLU A O 1
ATOM 2166 N N . ASN A 1 266 ? -12.993 -0.688 -1.787 1.00 92.94 266 ASN A N 1
ATOM 2167 C CA . ASN A 1 266 ? -13.369 0.254 -2.839 1.00 92.94 266 ASN A CA 1
ATOM 2168 C C . ASN A 1 266 ? -12.285 1.314 -3.069 1.00 92.94 266 ASN A C 1
ATOM 2170 O O . ASN A 1 266 ? -11.939 1.594 -4.209 1.00 92.94 266 ASN A O 1
ATOM 2174 N N . LYS A 1 267 ? -11.705 1.877 -2.001 1.00 92.12 267 LYS A N 1
ATOM 2175 C CA . LYS A 1 267 ? -10.631 2.877 -2.076 1.00 92.12 267 LYS A CA 1
ATOM 2176 C C . LYS A 1 267 ? -9.482 2.371 -2.938 1.00 92.12 267 LYS A C 1
ATOM 2178 O O . LYS A 1 267 ? -9.016 3.103 -3.806 1.00 92.12 267 LYS A O 1
ATOM 2183 N N . TYR A 1 268 ? -8.989 1.164 -2.666 1.00 91.25 268 TYR A N 1
ATOM 2184 C CA . TYR A 1 268 ? -7.827 0.648 -3.379 1.00 91.25 268 TYR A CA 1
ATOM 2185 C C . TYR A 1 268 ? -8.163 0.189 -4.794 1.00 91.25 268 TYR A C 1
ATOM 2187 O O . TYR A 1 268 ? -7.375 0.471 -5.689 1.00 91.25 268 TYR A O 1
ATOM 2195 N N . SER A 1 269 ? -9.325 -0.425 -5.027 1.00 90.12 269 SER A N 1
ATOM 2196 C CA . SER A 1 269 ? -9.754 -0.763 -6.389 1.00 90.12 269 SER A CA 1
ATOM 2197 C C . SER A 1 269 ? -9.914 0.488 -7.259 1.00 90.12 269 SER A C 1
ATOM 2199 O O . SER A 1 269 ? -9.332 0.560 -8.336 1.00 90.12 269 SER A O 1
ATOM 2201 N N . LEU A 1 270 ? -10.592 1.521 -6.750 1.00 89.44 270 LEU A N 1
ATOM 2202 C CA . LEU A 1 270 ? -10.837 2.772 -7.475 1.00 89.44 270 LEU A CA 1
ATOM 2203 C C . LEU A 1 270 ? -9.564 3.581 -7.738 1.00 89.44 270 LEU A C 1
ATOM 2205 O O . LEU A 1 270 ? -9.434 4.207 -8.788 1.00 89.44 270 LEU A O 1
ATOM 2209 N N . LEU A 1 271 ? -8.604 3.566 -6.805 1.00 87.44 271 LEU A N 1
ATOM 2210 C CA . LEU A 1 271 ? -7.294 4.191 -7.024 1.00 87.44 271 LEU A CA 1
ATOM 2211 C C . LEU A 1 271 ? -6.545 3.563 -8.198 1.00 87.44 271 LEU A C 1
ATOM 2213 O O . LEU A 1 271 ? -5.830 4.268 -8.903 1.00 87.44 271 LEU A O 1
ATOM 2217 N N . GLU A 1 272 ? -6.685 2.256 -8.381 1.00 85.25 272 GLU A N 1
ATOM 2218 C CA . GLU A 1 272 ? -6.007 1.518 -9.444 1.00 85.25 272 GLU A CA 1
ATOM 2219 C C . GLU A 1 272 ? -6.784 1.557 -10.767 1.00 85.25 272 GLU A C 1
ATOM 2221 O O . GLU A 1 272 ? -6.174 1.494 -11.831 1.00 85.25 272 GLU A O 1
ATOM 2226 N N . GLU A 1 273 ? -8.111 1.687 -10.720 1.00 83.19 273 GLU A N 1
ATOM 2227 C CA . GLU A 1 273 ? -8.960 1.782 -11.912 1.00 83.19 273 GLU A CA 1
ATOM 2228 C C . GLU A 1 273 ? -8.970 3.186 -12.530 1.00 83.19 273 GLU A C 1
ATOM 2230 O O . GLU A 1 273 ? -8.889 3.331 -13.750 1.00 83.19 273 GLU A O 1
ATOM 2235 N N . HIS A 1 274 ? -9.069 4.225 -11.699 1.00 80.94 274 HIS A N 1
ATOM 2236 C CA . HIS A 1 274 ? -9.229 5.609 -12.156 1.00 80.94 274 HIS A CA 1
ATOM 2237 C C . HIS A 1 274 ? -8.007 6.490 -11.901 1.00 80.94 274 HIS A C 1
ATOM 2239 O O . HIS A 1 274 ? -7.955 7.613 -12.397 1.00 80.94 274 HIS A O 1
ATOM 2245 N N . GLY A 1 275 ? -7.014 6.024 -11.142 1.00 68.19 275 GLY A N 1
ATOM 2246 C CA . GLY A 1 275 ? -5.761 6.759 -11.007 1.00 68.19 275 GLY A CA 1
ATOM 2247 C C . GLY A 1 275 ? -5.031 6.869 -12.349 1.00 68.19 275 GLY A C 1
ATOM 2248 O O . GLY A 1 275 ? -5.024 5.931 -13.141 1.00 68.19 275 GLY A O 1
ATOM 2249 N N . GLU A 1 276 ? -4.326 7.982 -12.587 1.00 59.03 276 GLU A N 1
ATOM 2250 C CA . GLU A 1 276 ? -3.448 8.138 -13.768 1.00 59.03 276 GLU A CA 1
ATOM 2251 C C . GLU A 1 276 ? -2.365 7.037 -13.858 1.00 59.03 276 GLU A C 1
ATOM 2253 O O . GLU A 1 276 ? -1.729 6.836 -14.897 1.00 59.03 276 GLU A O 1
ATOM 2258 N N . GLN A 1 277 ? -2.137 6.312 -12.761 1.00 59.19 277 GLN A N 1
ATOM 2259 C CA . GLN A 1 277 ? -1.168 5.235 -12.649 1.00 59.19 277 GLN A CA 1
ATOM 2260 C C . GLN A 1 277 ? -1.704 3.962 -13.311 1.00 59.19 277 GLN A C 1
ATOM 2262 O O . GLN A 1 277 ? -2.237 3.080 -12.643 1.00 59.19 277 GLN A O 1
ATOM 2267 N N . LYS A 1 278 ? -1.478 3.812 -14.624 1.00 61.53 278 LYS A N 1
ATOM 2268 C CA . LYS A 1 278 ? -1.450 2.474 -15.240 1.00 61.53 278 LYS A CA 1
ATOM 2269 C C . LYS A 1 278 ? -0.601 1.550 -14.354 1.00 61.53 278 LYS A C 1
ATOM 2271 O O . LYS A 1 278 ? 0.494 1.947 -13.950 1.00 61.53 278 LYS A O 1
ATOM 2276 N N . GLY A 1 279 ? -1.078 0.331 -14.084 1.00 70.25 279 GLY A N 1
ATOM 2277 C CA . GLY A 1 279 ? -0.358 -0.650 -13.261 1.00 70.25 279 GLY A CA 1
ATOM 2278 C C . GLY A 1 279 ? 1.134 -0.718 -13.616 1.00 70.25 279 GLY A C 1
ATOM 2279 O O . GLY A 1 279 ? 1.501 -0.738 -14.795 1.00 70.25 279 GLY A O 1
ATOM 2280 N N . THR A 1 280 ? 2.006 -0.705 -12.602 1.00 81.06 280 THR A N 1
ATOM 2281 C CA . THR A 1 280 ? 3.453 -0.508 -12.808 1.00 81.06 280 THR A CA 1
ATOM 2282 C C . THR A 1 280 ? 4.105 -1.563 -13.699 1.00 81.06 280 THR A C 1
ATOM 2284 O O . THR A 1 280 ? 5.089 -1.250 -14.370 1.00 81.06 280 THR A O 1
ATOM 2287 N N . LEU A 1 281 ? 3.551 -2.779 -13.747 1.00 84.19 281 LEU A N 1
ATOM 2288 C CA . LEU A 1 281 ? 3.951 -3.831 -14.681 1.00 84.19 281 LEU A CA 1
ATOM 2289 C C . LEU A 1 281 ? 3.755 -3.379 -16.133 1.00 84.19 281 LEU A C 1
ATOM 2291 O O . LEU A 1 281 ? 4.721 -3.331 -16.892 1.00 84.19 281 LEU A O 1
ATOM 2295 N N . LEU A 1 282 ? 2.527 -2.994 -16.499 1.00 84.62 282 LEU A N 1
ATOM 2296 C CA . LEU A 1 282 ? 2.186 -2.561 -17.856 1.00 84.62 282 LEU A CA 1
ATOM 2297 C C . LEU A 1 282 ? 2.998 -1.334 -18.261 1.00 84.62 282 LEU A C 1
ATOM 2299 O O . LEU A 1 282 ? 3.547 -1.291 -19.357 1.00 84.62 282 LEU A O 1
ATOM 2303 N N . LEU A 1 283 ? 3.139 -0.362 -17.357 1.00 85.56 283 LEU A N 1
ATOM 2304 C CA . LEU A 1 283 ? 3.935 0.837 -17.609 1.00 85.56 283 LEU A CA 1
ATOM 2305 C C . LEU A 1 283 ? 5.409 0.494 -17.900 1.00 85.56 283 LEU A C 1
ATOM 2307 O O . LEU A 1 283 ? 6.010 1.036 -18.833 1.00 85.56 283 LEU A O 1
ATOM 2311 N N . TYR A 1 284 ? 5.993 -0.416 -17.117 1.00 87.81 284 TYR A N 1
ATOM 2312 C CA . TYR A 1 284 ? 7.369 -0.868 -17.304 1.00 87.81 284 TYR A CA 1
ATOM 2313 C C . TYR A 1 284 ? 7.545 -1.644 -18.617 1.00 87.81 284 TYR A C 1
ATOM 2315 O O . TYR A 1 284 ? 8.469 -1.350 -19.379 1.00 87.81 284 TYR A O 1
ATOM 2323 N N . GLU A 1 285 ? 6.654 -2.595 -18.908 1.00 87.31 285 GLU A N 1
ATOM 2324 C CA . GLU A 1 285 ? 6.708 -3.419 -20.119 1.00 87.31 285 GLU A CA 1
ATOM 2325 C C . GLU A 1 285 ? 6.462 -2.601 -21.392 1.00 87.31 285 GLU A C 1
ATOM 2327 O O . GLU A 1 285 ? 7.218 -2.734 -22.357 1.00 87.31 285 GLU A O 1
ATOM 2332 N N . GLU A 1 286 ? 5.469 -1.705 -21.400 1.00 89.38 286 GLU A N 1
ATOM 2333 C CA . GLU A 1 286 ? 5.213 -0.780 -22.512 1.00 89.38 286 GLU A CA 1
ATOM 2334 C C . GLU A 1 286 ? 6.447 0.092 -22.783 1.00 89.38 286 GLU A C 1
ATOM 2336 O O . GLU A 1 286 ? 6.889 0.205 -23.930 1.00 89.38 286 GLU A O 1
ATOM 2341 N N . SER A 1 287 ? 7.043 0.675 -21.737 1.00 88.31 287 SER A N 1
ATOM 2342 C CA . SER A 1 287 ? 8.217 1.546 -21.866 1.00 88.31 287 SER A CA 1
ATOM 2343 C C . SER A 1 287 ? 9.453 0.780 -22.352 1.00 88.31 287 SER A C 1
ATOM 2345 O O . SER A 1 287 ? 10.166 1.250 -23.244 1.00 88.31 287 SER A O 1
ATOM 2347 N N . PHE A 1 288 ? 9.681 -0.435 -21.844 1.00 89.75 288 PHE A N 1
ATOM 2348 C CA . PHE A 1 288 ? 10.774 -1.299 -22.294 1.00 89.75 288 PHE A CA 1
ATOM 2349 C C . PHE A 1 288 ? 10.599 -1.736 -23.755 1.00 89.75 288 PHE A C 1
ATOM 2351 O O . PHE A 1 288 ? 11.528 -1.633 -24.559 1.00 89.75 288 PHE A O 1
ATOM 2358 N N . ASN A 1 289 ? 9.391 -2.153 -24.137 1.00 90.75 289 ASN A N 1
ATOM 2359 C CA . ASN A 1 289 ? 9.086 -2.544 -25.509 1.00 90.75 289 ASN A CA 1
ATOM 2360 C C . ASN A 1 289 ? 9.214 -1.361 -26.475 1.00 90.75 289 ASN A C 1
ATOM 2362 O O . ASN A 1 289 ? 9.781 -1.518 -27.558 1.00 90.75 289 ASN A O 1
ATOM 2366 N N . GLN A 1 290 ? 8.767 -0.164 -26.084 1.00 91.94 290 GLN A N 1
ATOM 2367 C CA . GLN A 1 290 ? 8.983 1.056 -26.865 1.00 91.94 290 GLN A CA 1
ATOM 2368 C C . GLN A 1 290 ? 10.471 1.380 -27.012 1.00 91.94 290 GLN A C 1
ATOM 2370 O O . GLN A 1 290 ? 10.903 1.736 -28.108 1.00 91.94 290 GLN A O 1
ATOM 2375 N N . PHE A 1 291 ? 11.266 1.234 -25.949 1.00 92.12 291 PHE A N 1
ATOM 2376 C CA . PHE A 1 291 ? 12.717 1.408 -26.011 1.00 92.12 291 PHE A CA 1
ATOM 2377 C C . PHE A 1 291 ? 13.352 0.447 -27.023 1.00 92.12 291 PHE A C 1
ATOM 2379 O O . PHE A 1 291 ? 14.073 0.895 -27.915 1.00 92.12 291 PHE A O 1
ATOM 2386 N N . LEU A 1 292 ? 13.019 -0.847 -26.964 1.00 91.88 292 LEU A N 1
ATOM 2387 C CA . LEU A 1 292 ? 13.540 -1.845 -27.900 1.00 91.88 292 LEU A CA 1
ATOM 2388 C C . LEU A 1 292 ? 13.081 -1.600 -29.341 1.00 91.88 292 LEU A C 1
ATOM 2390 O O . LEU A 1 292 ? 13.888 -1.678 -30.265 1.00 91.88 292 LEU A O 1
ATOM 2394 N N . GLN A 1 293 ? 11.799 -1.303 -29.562 1.00 93.31 293 GLN A N 1
ATOM 2395 C CA . GLN A 1 293 ? 11.268 -1.052 -30.903 1.00 93.31 293 GLN A CA 1
ATOM 2396 C C . GLN A 1 293 ? 11.861 0.214 -31.523 1.00 93.31 293 GLN A C 1
ATOM 2398 O O . GLN A 1 293 ? 12.253 0.198 -32.690 1.00 93.31 293 GLN A O 1
ATOM 2403 N N . ASN A 1 294 ? 11.954 1.300 -30.754 1.00 92.12 294 ASN A N 1
ATOM 2404 C CA . ASN A 1 294 ? 12.555 2.544 -31.225 1.00 92.12 294 ASN A CA 1
ATOM 2405 C C . ASN A 1 294 ? 14.059 2.381 -31.435 1.00 92.12 294 ASN A C 1
ATOM 2407 O O . ASN A 1 294 ? 14.570 2.880 -32.431 1.00 92.12 294 ASN A O 1
ATOM 2411 N N . GLY A 1 295 ? 14.739 1.622 -30.571 1.00 91.38 295 GLY A N 1
ATOM 2412 C CA . GLY A 1 295 ? 16.130 1.223 -30.762 1.00 91.38 295 GLY A CA 1
ATOM 2413 C C . GLY A 1 295 ? 16.319 0.483 -32.085 1.00 91.38 295 GLY A C 1
ATOM 2414 O O . GLY A 1 295 ? 17.093 0.928 -32.921 1.00 91.38 295 GLY A O 1
ATOM 2415 N N . LYS A 1 296 ? 15.530 -0.568 -32.349 1.00 92.00 296 LYS A N 1
ATOM 2416 C CA . LYS A 1 296 ? 15.573 -1.322 -33.618 1.00 92.00 296 LYS A CA 1
ATOM 2417 C C . LYS A 1 296 ? 15.327 -0.434 -34.843 1.00 92.00 296 LYS A C 1
ATOM 2419 O O . LYS A 1 296 ? 16.076 -0.512 -35.815 1.00 92.00 296 LYS A O 1
ATOM 2424 N N . LYS A 1 297 ? 14.293 0.416 -34.800 1.00 91.81 297 LYS A N 1
ATOM 2425 C CA . LYS A 1 297 ? 13.971 1.358 -35.888 1.00 91.81 297 LYS A CA 1
ATOM 2426 C C . LYS A 1 297 ? 15.097 2.362 -36.117 1.00 91.81 297 LYS A C 1
ATOM 2428 O O . LYS A 1 297 ? 15.410 2.661 -37.264 1.00 91.81 297 LYS A O 1
ATOM 2433 N N . LEU A 1 298 ? 15.704 2.852 -35.036 1.00 92.44 298 LEU A N 1
ATOM 2434 C CA . LEU A 1 298 ? 16.838 3.761 -35.085 1.00 92.44 298 LEU A CA 1
ATOM 2435 C C . LEU A 1 298 ? 18.066 3.071 -35.679 1.00 92.44 298 LEU A C 1
ATOM 2437 O O . LEU A 1 298 ? 18.707 3.680 -36.517 1.00 92.44 298 LEU A O 1
ATOM 2441 N N . SER A 1 299 ? 18.383 1.828 -35.301 1.00 91.06 299 SER A N 1
ATOM 2442 C CA . SER A 1 299 ? 19.580 1.106 -35.766 1.00 91.06 299 SER A CA 1
ATOM 2443 C C . SER A 1 299 ? 19.537 0.727 -37.249 1.00 91.06 299 SER A C 1
ATOM 2445 O O . SER A 1 299 ? 20.584 0.689 -37.892 1.00 91.06 299 SER A O 1
ATOM 2447 N N . LEU A 1 300 ? 18.353 0.460 -37.813 1.00 92.00 300 LEU A N 1
ATOM 2448 C CA . LEU A 1 300 ? 18.192 -0.008 -39.196 1.00 92.00 300 LEU A CA 1
ATOM 2449 C C . LEU A 1 300 ? 18.891 0.879 -40.259 1.00 92.00 300 LEU A C 1
ATOM 2451 O O . LEU A 1 300 ? 19.667 0.333 -41.048 1.00 92.00 300 LEU A O 1
ATOM 2455 N N . PRO A 1 301 ? 18.702 2.216 -40.295 1.00 89.69 301 PRO A N 1
ATOM 2456 C CA . PRO A 1 301 ? 19.416 3.078 -41.240 1.00 89.69 301 PRO A CA 1
ATOM 2457 C C . PRO A 1 301 ? 20.936 3.091 -41.023 1.00 89.69 301 PRO A C 1
ATOM 2459 O O . PRO A 1 301 ? 21.676 3.159 -42.001 1.00 89.69 301 PRO A O 1
ATOM 2462 N N . PHE A 1 302 ? 21.424 2.976 -39.780 1.00 90.31 302 PHE A N 1
ATOM 2463 C CA . PHE A 1 302 ? 22.868 2.929 -39.505 1.00 90.31 302 PHE A CA 1
ATOM 2464 C C . PHE A 1 302 ? 23.498 1.616 -39.970 1.00 90.31 302 PHE A C 1
ATOM 2466 O O . PHE A 1 302 ? 24.605 1.638 -40.501 1.00 90.31 302 PHE A O 1
ATOM 2473 N N . ILE A 1 303 ? 22.789 0.490 -39.840 1.00 90.19 303 ILE A N 1
ATOM 2474 C CA . ILE A 1 303 ? 23.231 -0.801 -40.386 1.00 90.19 303 ILE A CA 1
ATOM 2475 C C . ILE A 1 303 ? 23.335 -0.712 -41.913 1.00 90.19 303 ILE A C 1
ATOM 2477 O O . ILE A 1 303 ? 24.371 -1.059 -42.478 1.00 90.19 303 ILE A O 1
ATOM 2481 N N . GLY A 1 304 ? 22.299 -0.191 -42.581 1.00 90.62 304 GLY A N 1
ATOM 2482 C CA . GLY A 1 304 ? 22.313 0.004 -44.035 1.00 90.62 304 GLY A CA 1
ATOM 2483 C C . GLY A 1 304 ? 23.452 0.918 -44.494 1.00 90.62 304 GLY A C 1
ATOM 2484 O O . GLY A 1 304 ? 24.163 0.603 -45.446 1.00 90.62 304 GLY A O 1
ATOM 2485 N N . PHE A 1 305 ? 23.685 2.012 -43.767 1.00 87.62 305 PHE A N 1
ATOM 2486 C CA . PHE A 1 305 ? 24.806 2.912 -44.020 1.00 87.62 305 PHE A CA 1
ATOM 2487 C C . PHE A 1 305 ? 26.169 2.228 -43.821 1.00 87.62 305 PHE A C 1
ATOM 2489 O O . PHE A 1 305 ? 27.068 2.400 -44.642 1.00 87.62 305 PHE A O 1
ATOM 2496 N N . GLY A 1 306 ? 26.309 1.398 -42.783 1.00 87.50 306 GLY A N 1
ATOM 2497 C CA . GLY A 1 306 ? 27.510 0.604 -42.529 1.00 87.50 306 GLY A CA 1
ATOM 2498 C C . GLY A 1 306 ? 27.842 -0.355 -43.675 1.00 87.50 306 GLY A C 1
ATOM 2499 O O . GLY A 1 306 ? 28.996 -0.422 -44.094 1.00 87.50 306 GLY A O 1
ATOM 2500 N N . PHE A 1 307 ? 26.839 -1.030 -44.248 1.00 89.88 307 PHE A N 1
ATOM 2501 C CA . PHE A 1 307 ? 27.030 -1.876 -45.434 1.00 89.88 307 PHE A CA 1
ATOM 2502 C C . PHE A 1 307 ? 27.507 -1.080 -46.656 1.00 89.88 307 PHE A C 1
ATOM 2504 O O . PHE A 1 307 ? 28.402 -1.532 -47.369 1.00 89.88 307 PHE A O 1
ATOM 2511 N N . ILE A 1 308 ? 26.953 0.114 -46.889 1.00 86.25 308 ILE A N 1
ATOM 2512 C CA . ILE A 1 308 ? 27.372 0.984 -48.000 1.00 86.25 308 ILE A CA 1
ATOM 2513 C C . ILE A 1 308 ? 28.824 1.440 -47.810 1.00 86.25 308 ILE A C 1
ATOM 2515 O O . ILE A 1 308 ? 29.617 1.361 -48.749 1.00 86.25 308 ILE A O 1
ATOM 2519 N N . LEU A 1 309 ? 29.195 1.873 -46.600 1.00 82.31 309 LEU A N 1
ATOM 2520 C CA . LEU A 1 309 ? 30.576 2.248 -46.288 1.00 82.31 309 LEU A CA 1
ATOM 2521 C C . LEU A 1 309 ? 31.540 1.072 -46.477 1.00 82.31 309 LEU A C 1
ATOM 2523 O O . LEU A 1 309 ? 32.607 1.252 -47.059 1.00 82.31 309 LEU A O 1
ATOM 2527 N N . LEU A 1 310 ? 31.160 -0.129 -46.033 1.00 84.06 310 LEU A N 1
ATOM 2528 C CA . LEU A 1 310 ? 31.968 -1.336 -46.201 1.00 84.06 310 LEU A CA 1
ATOM 2529 C C . LEU A 1 310 ? 32.232 -1.633 -47.685 1.00 84.06 310 LEU A C 1
ATOM 2531 O O . LEU A 1 310 ? 33.375 -1.885 -48.063 1.00 84.06 310 LEU A O 1
ATOM 2535 N N . LEU A 1 311 ? 31.203 -1.546 -48.537 1.00 84.88 311 LEU A N 1
ATOM 2536 C CA . LEU A 1 311 ? 31.358 -1.715 -49.985 1.00 84.88 311 LEU A CA 1
ATOM 2537 C C . LEU A 1 311 ? 32.313 -0.667 -50.575 1.00 84.88 311 LEU A C 1
ATOM 2539 O O . LEU A 1 311 ? 33.211 -1.025 -51.333 1.00 84.88 311 LEU A O 1
ATOM 2543 N N . LEU A 1 312 ? 32.178 0.608 -50.195 1.00 80.88 312 LEU A N 1
ATOM 2544 C CA . LEU A 1 312 ? 33.059 1.683 -50.676 1.00 80.88 312 LEU A CA 1
ATOM 2545 C C . LEU A 1 312 ? 34.534 1.455 -50.314 1.00 80.88 312 LEU A C 1
ATOM 2547 O O . LEU A 1 312 ? 35.417 1.744 -51.123 1.00 80.88 312 LEU A O 1
ATOM 2551 N N . VAL A 1 313 ? 34.804 0.910 -49.125 1.00 78.50 313 VAL A N 1
ATOM 2552 C CA . VAL A 1 313 ? 36.165 0.555 -48.695 1.00 78.50 313 VAL A CA 1
ATOM 2553 C C . VAL A 1 313 ? 36.717 -0.617 -49.516 1.00 78.50 313 VAL A C 1
ATOM 2555 O O . VAL A 1 313 ? 37.865 -0.558 -49.959 1.00 78.50 313 VAL A O 1
ATOM 2558 N N . ILE A 1 314 ? 35.908 -1.653 -49.774 1.00 80.50 314 ILE A N 1
ATOM 2559 C CA . ILE A 1 314 ? 36.309 -2.836 -50.561 1.00 80.50 314 ILE A CA 1
ATOM 2560 C C . ILE A 1 314 ? 36.652 -2.460 -52.012 1.00 80.50 314 ILE A C 1
ATOM 2562 O O . ILE A 1 314 ? 37.636 -2.959 -52.556 1.00 80.50 314 ILE A O 1
ATOM 2566 N N . PHE A 1 315 ? 35.900 -1.543 -52.631 1.00 81.94 315 PHE A N 1
ATOM 2567 C CA . PHE A 1 315 ? 36.116 -1.105 -54.020 1.00 81.94 315 PHE A CA 1
ATOM 2568 C C . PHE A 1 315 ? 37.266 -0.087 -54.205 1.00 81.94 315 PHE A C 1
ATOM 2570 O O . PHE A 1 315 ? 37.325 0.603 -55.220 1.00 81.94 315 PHE A O 1
ATOM 2577 N N . GLN A 1 316 ? 38.216 -0.017 -53.263 1.00 66.69 316 GLN A N 1
ATOM 2578 C CA . GLN A 1 316 ? 39.457 0.769 -53.363 1.00 66.69 316 GLN A CA 1
ATOM 2579 C C . GLN A 1 316 ? 39.271 2.286 -53.566 1.00 66.69 316 GLN A C 1
ATOM 2581 O O . GLN A 1 316 ? 40.089 2.948 -54.205 1.00 66.69 316 GLN A O 1
ATOM 2586 N N . ALA A 1 317 ? 38.284 2.896 -52.907 1.00 62.16 317 ALA A N 1
ATOM 2587 C CA . ALA A 1 317 ? 38.223 4.353 -52.752 1.00 62.16 317 ALA A CA 1
ATOM 2588 C C . ALA A 1 317 ? 39.207 4.875 -51.674 1.00 62.16 317 ALA A C 1
ATOM 2590 O O . ALA A 1 317 ? 38.842 5.701 -50.838 1.00 62.16 317 ALA A O 1
ATOM 2591 N N . LEU A 1 318 ? 40.465 4.409 -51.671 1.00 64.81 318 LEU A N 1
ATOM 2592 C CA . LEU A 1 318 ? 41.480 4.781 -50.666 1.00 64.81 318 LEU A CA 1
ATOM 2593 C C . LEU A 1 318 ? 41.718 6.299 -50.601 1.00 64.81 318 LEU A C 1
ATOM 2595 O O . LEU A 1 318 ? 41.977 6.834 -49.528 1.00 64.81 318 LEU A O 1
ATOM 2599 N N . ALA A 1 319 ? 41.555 7.005 -51.726 1.00 69.19 319 ALA A N 1
ATOM 2600 C CA . ALA A 1 319 ? 41.669 8.463 -51.790 1.00 69.19 319 ALA A CA 1
ATOM 2601 C C . ALA A 1 319 ? 40.585 9.210 -50.982 1.00 69.19 319 ALA A C 1
ATOM 2603 O O . ALA A 1 319 ? 40.796 10.359 -50.612 1.00 69.19 319 ALA A O 1
ATOM 2604 N N . MET A 1 320 ? 39.445 8.571 -50.690 1.00 73.50 320 MET A N 1
ATOM 2605 C CA . MET A 1 320 ? 38.327 9.157 -49.932 1.00 73.50 320 MET A CA 1
ATOM 2606 C C . MET A 1 320 ? 38.208 8.579 -48.514 1.00 73.50 320 MET A C 1
ATOM 2608 O O . MET A 1 320 ? 37.231 8.857 -47.817 1.00 73.50 320 MET A O 1
ATOM 2612 N N . LEU A 1 321 ? 39.190 7.784 -48.073 1.00 75.56 321 LEU A N 1
ATOM 2613 C CA . LEU A 1 321 ? 39.153 7.072 -46.795 1.00 75.56 321 LEU A CA 1
ATOM 2614 C C . LEU A 1 321 ? 38.973 8.024 -45.603 1.00 75.56 321 LEU A C 1
ATOM 2616 O O . LEU A 1 321 ? 38.168 7.749 -44.721 1.00 75.56 321 LEU A O 1
ATOM 2620 N N . GLU A 1 322 ? 39.663 9.166 -45.599 1.00 79.44 322 GLU A N 1
ATOM 2621 C CA . GLU A 1 322 ? 39.563 10.166 -44.527 1.00 79.44 322 GLU A CA 1
ATOM 2622 C C . GLU A 1 322 ? 38.140 10.735 -44.396 1.00 79.44 322 GLU A C 1
ATOM 2624 O O . GLU A 1 322 ? 37.594 10.838 -43.298 1.00 79.44 322 GLU A O 1
ATOM 2629 N N . LEU A 1 323 ? 37.492 11.029 -45.526 1.00 82.06 323 LEU A N 1
ATOM 2630 C CA . LEU A 1 323 ? 36.119 11.531 -45.560 1.00 82.06 323 LEU A CA 1
ATOM 2631 C C . LEU A 1 323 ? 35.121 10.463 -45.082 1.00 82.06 323 LEU A C 1
ATOM 2633 O O . LEU A 1 323 ? 34.235 10.761 -44.284 1.00 82.06 323 LEU A O 1
ATOM 2637 N N . VAL A 1 324 ? 35.295 9.213 -45.519 1.00 81.75 324 VAL A N 1
ATOM 2638 C CA . VAL A 1 324 ? 34.494 8.049 -45.094 1.00 81.75 324 VAL A CA 1
ATOM 2639 C C . VAL A 1 324 ? 34.610 7.828 -43.582 1.00 81.75 324 VAL A C 1
ATOM 2641 O O . VAL A 1 324 ? 33.595 7.647 -42.909 1.00 81.75 324 VAL A O 1
ATOM 2644 N N . VAL A 1 325 ? 35.825 7.901 -43.033 1.00 82.69 325 VAL A N 1
ATOM 2645 C CA . VAL A 1 325 ? 36.092 7.747 -41.595 1.00 82.69 325 VAL A CA 1
ATOM 2646 C C . VAL A 1 325 ? 35.442 8.874 -40.786 1.00 82.69 325 VAL A C 1
ATOM 2648 O O . VAL A 1 325 ? 34.754 8.599 -39.802 1.00 82.69 325 VAL A O 1
ATOM 2651 N N . ASN A 1 326 ? 35.572 10.129 -41.226 1.00 86.94 326 ASN A N 1
ATOM 2652 C CA . ASN A 1 326 ? 34.965 11.278 -40.547 1.00 86.94 326 ASN A CA 1
ATOM 2653 C C . ASN A 1 326 ? 33.430 11.201 -40.519 1.00 86.94 326 ASN A C 1
ATOM 2655 O O . ASN A 1 326 ? 32.815 11.453 -39.480 1.00 86.94 326 ASN A O 1
ATOM 2659 N N . ILE A 1 327 ? 32.800 10.800 -41.630 1.00 87.25 327 ILE A N 1
ATOM 2660 C CA . ILE A 1 327 ? 31.347 10.576 -41.670 1.00 87.25 327 ILE A CA 1
ATOM 2661 C C . ILE A 1 327 ? 30.956 9.400 -40.766 1.00 87.25 327 ILE A C 1
ATOM 2663 O O . ILE A 1 327 ? 29.950 9.482 -40.060 1.00 87.25 327 ILE A O 1
ATOM 2667 N N . GLY A 1 328 ? 31.760 8.334 -40.737 1.00 86.62 328 GLY A N 1
ATOM 2668 C CA . GLY A 1 328 ? 31.577 7.209 -39.822 1.00 86.62 328 GLY A CA 1
ATOM 2669 C C . GLY A 1 328 ? 31.526 7.657 -38.359 1.00 86.62 328 GLY A C 1
ATOM 2670 O O . GLY A 1 328 ? 30.561 7.346 -37.660 1.00 86.62 328 GLY A O 1
ATOM 2671 N N . TYR A 1 329 ? 32.497 8.458 -37.910 1.00 89.62 329 TYR A N 1
ATOM 2672 C CA . TYR A 1 329 ? 32.506 9.002 -36.548 1.00 89.62 329 TYR A CA 1
ATOM 2673 C C . TYR A 1 329 ? 31.293 9.892 -36.256 1.00 89.62 329 TYR A C 1
ATOM 2675 O O . TYR A 1 329 ? 30.677 9.752 -35.197 1.00 89.62 329 TYR A O 1
ATOM 2683 N N . ALA A 1 330 ? 30.904 10.764 -37.192 1.00 90.75 330 ALA A N 1
ATOM 2684 C CA . ALA A 1 330 ? 29.721 11.609 -37.031 1.00 90.75 330 ALA A CA 1
ATOM 2685 C C . ALA A 1 330 ? 28.441 10.771 -36.867 1.00 90.75 330 ALA A C 1
ATOM 2687 O O . ALA A 1 330 ? 27.636 11.023 -35.968 1.00 90.75 330 ALA A O 1
ATOM 2688 N N . MET A 1 331 ? 28.280 9.725 -37.682 1.00 89.62 331 MET A N 1
ATOM 2689 C CA . MET A 1 331 ? 27.137 8.814 -37.612 1.00 89.62 331 MET A CA 1
ATOM 2690 C C . MET A 1 331 ? 27.111 8.022 -36.303 1.00 89.62 331 MET A C 1
ATOM 2692 O O . MET A 1 331 ? 26.057 7.928 -35.675 1.00 89.62 331 MET A O 1
ATOM 2696 N N . VAL A 1 332 ? 28.259 7.519 -35.839 1.00 90.31 332 VAL A N 1
ATOM 2697 C CA . VAL A 1 332 ? 28.372 6.863 -34.525 1.00 90.31 332 VAL A CA 1
ATOM 2698 C C . VAL A 1 332 ? 27.984 7.823 -33.397 1.00 90.31 332 VAL A C 1
ATOM 2700 O O . VAL A 1 332 ? 27.268 7.421 -32.478 1.00 90.31 332 VAL A O 1
ATOM 2703 N N . GLY A 1 333 ? 28.387 9.094 -33.477 1.00 93.44 333 GLY A N 1
ATOM 2704 C CA . GLY A 1 333 ? 28.020 10.121 -32.500 1.00 93.44 333 GLY A CA 1
ATOM 2705 C C . GLY A 1 333 ? 26.514 10.398 -32.462 1.00 93.44 333 GLY A C 1
ATOM 2706 O O . GLY A 1 333 ? 25.910 10.406 -31.384 1.00 93.44 333 GLY A O 1
ATOM 2707 N N . ILE A 1 334 ? 25.884 10.564 -33.630 1.00 93.12 334 ILE A N 1
ATOM 2708 C CA . ILE A 1 334 ? 24.431 10.778 -33.748 1.00 93.12 334 ILE A CA 1
ATOM 2709 C C . ILE A 1 334 ? 23.664 9.563 -33.218 1.00 93.12 334 ILE A C 1
ATOM 2711 O O . ILE A 1 334 ? 22.718 9.721 -32.438 1.00 93.12 334 ILE A O 1
ATOM 2715 N N . TYR A 1 335 ? 24.082 8.355 -33.603 1.00 93.12 335 TYR A N 1
ATOM 2716 C CA . TYR A 1 335 ? 23.479 7.111 -33.136 1.00 93.12 335 TYR A CA 1
ATOM 2717 C C . TYR A 1 335 ? 23.573 6.977 -31.615 1.00 93.12 335 TYR A C 1
ATOM 2719 O O . TYR A 1 335 ? 22.555 6.781 -30.952 1.00 93.12 335 TYR A O 1
ATOM 2727 N N . SER A 1 336 ? 24.771 7.162 -31.054 1.00 92.75 336 SER A N 1
ATOM 2728 C CA . SER A 1 336 ? 25.010 7.064 -29.611 1.00 92.75 336 SER A CA 1
ATOM 2729 C C . SER A 1 336 ? 24.169 8.076 -28.836 1.00 92.75 336 SER A C 1
ATOM 2731 O O . SER A 1 336 ? 23.503 7.710 -27.873 1.00 92.75 336 SER A O 1
ATOM 2733 N N . THR A 1 337 ? 24.114 9.331 -29.293 1.00 93.69 337 THR A N 1
ATOM 2734 C CA . THR A 1 337 ? 23.306 10.383 -28.651 1.00 93.69 337 THR A CA 1
ATOM 2735 C C . THR A 1 337 ? 21.815 10.041 -28.678 1.00 93.69 337 THR A C 1
ATOM 2737 O O . THR A 1 337 ? 21.115 10.190 -27.676 1.00 93.69 337 THR A O 1
ATOM 2740 N N . SER A 1 338 ? 21.325 9.529 -29.808 1.00 93.44 338 SER A N 1
ATOM 2741 C CA . SER A 1 338 ? 19.924 9.129 -29.970 1.00 93.44 338 SER A CA 1
ATOM 2742 C C . SER A 1 338 ? 19.568 7.924 -29.091 1.00 93.44 338 SER A C 1
ATOM 2744 O O . SER A 1 338 ? 18.505 7.895 -28.471 1.00 93.44 338 SER A O 1
ATOM 2746 N N . LEU A 1 339 ? 20.472 6.948 -28.978 1.00 92.44 339 LEU A N 1
ATOM 2747 C CA . LEU A 1 339 ? 20.296 5.780 -28.117 1.00 92.44 339 LEU A CA 1
ATOM 2748 C C . LEU A 1 339 ? 20.319 6.168 -26.633 1.00 92.44 339 LEU A C 1
ATOM 2750 O O . LEU A 1 339 ? 19.471 5.705 -25.870 1.00 92.44 339 LEU A O 1
ATOM 2754 N N . VAL A 1 340 ? 21.210 7.084 -26.238 1.00 94.62 340 VAL A N 1
ATOM 2755 C CA . VAL A 1 340 ? 21.234 7.674 -24.891 1.00 94.62 340 VAL A CA 1
ATOM 2756 C C . VAL A 1 340 ? 19.922 8.396 -24.590 1.00 94.62 340 VAL A C 1
ATOM 2758 O O . VAL A 1 340 ? 19.364 8.207 -23.513 1.00 94.62 340 VAL A O 1
ATOM 2761 N N . TYR A 1 341 ? 19.373 9.168 -25.531 1.00 94.44 341 TYR A N 1
ATOM 2762 C CA . TYR A 1 341 ? 18.073 9.823 -25.353 1.00 94.44 341 TYR A CA 1
ATOM 2763 C C . TYR A 1 341 ? 16.937 8.814 -25.105 1.00 94.44 341 TYR A C 1
ATOM 2765 O O . TYR A 1 341 ? 16.164 8.971 -24.154 1.00 94.44 341 TYR A O 1
ATOM 2773 N N . LEU A 1 342 ? 16.857 7.752 -25.915 1.00 92.56 342 LEU A N 1
ATOM 2774 C CA . LEU A 1 342 ? 15.867 6.685 -25.730 1.00 92.56 342 LEU A CA 1
ATOM 2775 C C . LEU A 1 342 ? 16.046 5.976 -24.382 1.00 92.56 342 LEU A C 1
ATOM 2777 O O . LEU A 1 342 ? 15.062 5.714 -23.687 1.00 92.56 342 LEU A O 1
ATOM 2781 N N . TYR A 1 343 ? 17.293 5.716 -23.988 1.00 92.19 343 TYR A N 1
ATOM 2782 C CA . TYR A 1 343 ? 17.613 5.116 -22.699 1.00 92.19 343 TYR A CA 1
ATOM 2783 C C . TYR A 1 343 ? 17.205 6.018 -21.531 1.00 92.19 343 TYR A C 1
ATOM 2785 O O . TYR A 1 343 ? 16.581 5.536 -20.591 1.00 92.19 343 TYR A O 1
ATOM 2793 N N . ILE A 1 344 ? 17.473 7.328 -21.596 1.00 93.00 344 ILE A N 1
ATOM 2794 C CA . ILE A 1 344 ? 17.047 8.295 -20.571 1.00 93.00 344 ILE A CA 1
ATOM 2795 C C . ILE A 1 344 ? 15.522 8.274 -20.415 1.00 93.00 344 ILE A C 1
ATOM 2797 O O . ILE A 1 344 ? 15.027 8.310 -19.289 1.00 93.00 344 ILE A O 1
ATOM 2801 N N . LYS A 1 345 ? 14.767 8.190 -21.519 1.00 91.62 345 LYS A N 1
ATOM 2802 C CA . LYS A 1 345 ? 13.300 8.111 -21.472 1.00 91.62 345 LYS A CA 1
ATOM 2803 C C . LYS A 1 345 ? 12.822 6.858 -20.728 1.00 91.62 345 LYS A C 1
ATOM 2805 O O . LYS A 1 345 ? 12.016 6.981 -19.812 1.00 91.62 345 LYS A O 1
ATOM 2810 N N . PHE A 1 346 ? 13.360 5.685 -21.065 1.00 91.44 346 PHE A N 1
ATOM 2811 C CA . PHE A 1 346 ? 13.064 4.437 -20.350 1.00 91.44 346 PHE A CA 1
ATOM 2812 C C . PHE A 1 346 ? 13.496 4.498 -18.876 1.00 91.44 346 PHE A C 1
ATOM 2814 O O . PHE A 1 346 ? 12.764 4.077 -17.980 1.00 91.44 346 PHE A O 1
ATOM 2821 N N . PHE A 1 347 ? 14.672 5.069 -18.608 1.00 90.44 347 PHE A N 1
ATOM 2822 C CA . PHE A 1 347 ? 15.218 5.196 -17.262 1.00 90.44 347 PHE A CA 1
ATOM 2823 C C . PHE A 1 347 ? 14.331 6.052 -16.352 1.00 90.44 347 PHE A C 1
ATOM 2825 O O . PHE A 1 347 ? 14.182 5.713 -15.180 1.00 90.44 347 PHE A O 1
ATOM 2832 N N . LYS A 1 348 ? 13.701 7.113 -16.877 1.00 91.06 348 LYS A N 1
ATOM 2833 C CA . LYS A 1 348 ? 12.712 7.905 -16.127 1.00 91.06 348 LYS A CA 1
ATOM 2834 C C . LYS A 1 348 ? 11.525 7.050 -15.682 1.00 91.06 348 LYS A C 1
ATOM 2836 O O . LYS A 1 348 ? 11.255 7.002 -14.488 1.00 91.06 348 LYS A O 1
ATOM 2841 N N . THR A 1 349 ? 10.912 6.290 -16.592 1.00 88.56 349 THR A N 1
ATOM 2842 C CA . THR A 1 349 ? 9.807 5.376 -16.248 1.00 88.56 349 THR A CA 1
ATOM 2843 C C . THR A 1 349 ? 10.237 4.311 -15.239 1.00 88.56 349 THR A C 1
ATOM 2845 O O . THR A 1 349 ? 9.535 4.033 -14.271 1.00 88.56 349 THR A O 1
ATOM 2848 N N . LYS A 1 350 ? 11.428 3.726 -15.415 1.00 89.69 350 LYS A N 1
ATOM 2849 C CA . LYS A 1 350 ? 11.990 2.772 -14.450 1.00 89.69 350 LYS A CA 1
ATOM 2850 C C . LYS A 1 350 ? 12.133 3.401 -13.061 1.00 89.69 350 LYS A C 1
ATOM 2852 O O . LYS A 1 350 ? 11.866 2.734 -12.063 1.00 89.69 350 LYS A O 1
ATOM 2857 N N . LEU A 1 351 ? 12.582 4.653 -12.989 1.00 89.50 351 LEU A N 1
ATOM 2858 C CA . LEU A 1 351 ? 12.736 5.375 -11.732 1.00 89.50 351 LEU A CA 1
ATOM 2859 C C . LEU A 1 351 ? 11.375 5.659 -11.090 1.00 89.50 351 LEU A C 1
ATOM 2861 O O . LEU A 1 351 ? 11.246 5.429 -9.895 1.00 89.50 351 LEU A O 1
ATOM 2865 N N . GLU A 1 352 ? 10.365 6.049 -11.869 1.00 88.50 352 GLU A N 1
ATOM 2866 C CA . GLU A 1 352 ? 8.980 6.225 -11.403 1.00 88.50 352 GLU A CA 1
ATOM 2867 C C . GLU A 1 352 ? 8.436 4.934 -10.772 1.00 88.50 352 GLU A C 1
ATOM 2869 O O . GLU A 1 352 ? 8.069 4.931 -9.596 1.00 88.50 352 GLU A O 1
ATOM 2874 N N . VAL A 1 353 ? 8.519 3.804 -11.483 1.00 89.94 353 VAL A N 1
ATOM 2875 C CA . VAL A 1 353 ? 8.106 2.483 -10.972 1.00 89.94 353 VAL A CA 1
ATOM 2876 C C . VAL A 1 353 ? 8.860 2.114 -9.691 1.00 89.94 353 VAL A C 1
ATOM 2878 O O . VAL A 1 353 ? 8.274 1.650 -8.712 1.00 89.94 353 VAL A O 1
ATOM 2881 N N . GLN A 1 354 ? 10.170 2.363 -9.656 1.00 89.69 354 GLN A N 1
ATOM 2882 C CA . GLN A 1 354 ? 10.984 2.086 -8.478 1.00 89.69 354 GLN A CA 1
ATOM 2883 C C . GLN A 1 354 ? 10.595 2.982 -7.287 1.00 89.69 354 GLN A C 1
ATOM 2885 O O . GLN A 1 354 ? 10.573 2.522 -6.141 1.00 89.69 354 GLN A O 1
ATOM 2890 N N . THR A 1 355 ? 10.320 4.266 -7.527 1.00 88.62 355 THR A N 1
ATOM 2891 C CA . THR A 1 355 ? 9.870 5.193 -6.480 1.00 88.62 355 THR A CA 1
ATOM 2892 C C . THR A 1 355 ? 8.498 4.812 -5.957 1.00 88.62 355 THR A C 1
ATOM 2894 O O . THR A 1 355 ? 8.285 4.874 -4.747 1.00 88.62 355 THR A O 1
ATOM 2897 N N . GLU A 1 356 ? 7.612 4.330 -6.829 1.00 87.69 356 GLU A N 1
ATOM 2898 C CA . GLU A 1 356 ? 6.307 3.826 -6.439 1.00 87.69 356 GLU A CA 1
ATOM 2899 C C . GLU A 1 356 ? 6.467 2.622 -5.505 1.00 87.69 356 GLU A C 1
ATOM 2901 O O . GLU A 1 356 ? 5.982 2.651 -4.377 1.00 87.69 356 GLU A O 1
ATOM 2906 N N . PHE A 1 357 ? 7.239 1.606 -5.894 1.00 89.06 357 PHE A N 1
ATOM 2907 C CA . PHE A 1 357 ? 7.470 0.416 -5.068 1.00 89.06 357 PHE A CA 1
ATOM 2908 C C . PHE A 1 357 ? 8.017 0.731 -3.669 1.00 89.06 357 PHE A C 1
ATOM 2910 O O . PHE A 1 357 ? 7.574 0.171 -2.663 1.00 89.06 357 PHE A O 1
ATOM 2917 N N . ASN A 1 358 ? 8.981 1.653 -3.594 1.00 86.38 358 ASN A N 1
ATOM 2918 C CA . ASN A 1 358 ? 9.674 1.980 -2.348 1.00 86.38 358 ASN A CA 1
ATOM 2919 C C . ASN A 1 358 ? 8.967 3.041 -1.499 1.00 86.38 358 ASN A C 1
ATOM 2921 O O . ASN A 1 358 ? 9.346 3.223 -0.341 1.00 86.38 358 ASN A O 1
ATOM 2925 N N . THR A 1 359 ? 7.937 3.714 -2.011 1.00 87.06 359 THR A N 1
ATOM 2926 C CA . THR A 1 359 ? 7.174 4.729 -1.267 1.00 87.06 359 THR A CA 1
ATOM 2927 C C . THR A 1 359 ? 5.795 4.173 -0.917 1.00 87.06 359 THR A C 1
ATOM 2929 O O . THR A 1 359 ? 5.082 3.722 -1.812 1.00 87.06 359 THR A O 1
ATOM 2932 N N . PRO A 1 360 ? 5.375 4.167 0.357 1.00 84.50 360 PRO A N 1
ATOM 2933 C CA . PRO A 1 360 ? 4.064 3.646 0.720 1.00 84.50 360 PRO A CA 1
ATOM 2934 C C . PRO A 1 360 ? 2.967 4.633 0.315 1.00 84.50 360 PRO A C 1
ATOM 2936 O O . PRO A 1 360 ? 3.196 5.839 0.345 1.00 84.50 360 PRO A O 1
ATOM 2939 N N . ILE A 1 361 ? 1.772 4.135 -0.027 1.00 81.69 361 ILE A N 1
ATOM 2940 C CA . ILE A 1 361 ? 0.694 4.958 -0.609 1.00 81.69 361 ILE A CA 1
ATOM 2941 C C . ILE A 1 361 ? 0.388 6.218 0.203 1.00 81.69 361 ILE A C 1
ATOM 2943 O O . ILE A 1 361 ? 0.324 7.296 -0.373 1.00 81.69 361 ILE A O 1
ATOM 2947 N N . HIS A 1 362 ? 0.252 6.116 1.525 1.00 80.94 362 HIS A N 1
ATOM 2948 C CA . HIS A 1 362 ? -0.103 7.259 2.375 1.00 80.94 362 HIS A CA 1
ATOM 2949 C C . HIS A 1 362 ? 0.940 8.396 2.392 1.00 80.94 362 HIS A C 1
ATOM 2951 O O . HIS A 1 362 ? 0.630 9.498 2.844 1.00 80.94 362 HIS A O 1
ATOM 2957 N N . GLN A 1 363 ? 2.164 8.138 1.914 1.00 84.06 363 GLN A N 1
ATOM 2958 C CA . GLN A 1 363 ? 3.236 9.131 1.755 1.00 84.06 363 GLN A CA 1
ATOM 2959 C C . GLN A 1 363 ? 3.405 9.585 0.301 1.00 84.06 363 GLN A C 1
ATOM 2961 O O . GLN A 1 363 ? 4.174 10.509 0.040 1.00 84.06 363 GLN A O 1
ATOM 2966 N N . ARG A 1 364 ? 2.730 8.937 -0.657 1.00 80.12 364 ARG A N 1
ATOM 2967 C CA . ARG A 1 364 ? 2.795 9.327 -2.065 1.00 80.12 364 ARG A CA 1
ATOM 2968 C C . ARG A 1 364 ? 1.989 10.600 -2.273 1.00 80.12 364 ARG A C 1
ATOM 2970 O O . ARG A 1 364 ? 0.886 10.749 -1.753 1.00 80.12 364 ARG A O 1
ATOM 2977 N N . GLN A 1 365 ? 2.521 11.485 -3.104 1.00 73.75 365 GLN A N 1
ATOM 2978 C CA . GLN A 1 365 ? 1.730 12.551 -3.692 1.00 73.75 365 GLN A CA 1
ATOM 2979 C C . GLN A 1 365 ? 0.970 11.950 -4.876 1.00 73.75 365 GLN A C 1
ATOM 2981 O O . GLN A 1 365 ? 1.528 11.775 -5.957 1.00 73.75 365 GLN A O 1
ATOM 2986 N N . LEU A 1 366 ? -0.271 11.534 -4.631 1.00 77.62 366 LEU A N 1
ATOM 2987 C CA . LEU A 1 366 ? -1.138 10.992 -5.672 1.00 77.62 366 LEU A CA 1
ATOM 2988 C C . LEU A 1 366 ? -1.595 12.145 -6.569 1.00 77.62 366 LEU A C 1
ATOM 2990 O O . LEU A 1 366 ? -2.222 13.089 -6.090 1.00 77.62 366 LEU A O 1
ATOM 2994 N N . ASN A 1 367 ? -1.257 12.074 -7.856 1.00 72.31 367 ASN A N 1
ATOM 2995 C CA . ASN A 1 367 ? -1.798 12.981 -8.860 1.00 72.31 367 ASN A CA 1
ATOM 2996 C C . ASN A 1 367 ? -3.106 12.369 -9.368 1.00 72.31 367 ASN A C 1
ATOM 2998 O O . ASN A 1 367 ? -3.087 11.435 -10.163 1.00 72.31 367 ASN A O 1
ATOM 3002 N N . ILE A 1 368 ? -4.224 12.820 -8.805 1.00 78.56 368 ILE A N 1
ATOM 3003 C CA . ILE A 1 368 ? -5.566 12.425 -9.235 1.00 78.56 368 ILE A CA 1
ATOM 3004 C C . ILE A 1 368 ? -6.181 13.671 -9.858 1.00 78.56 368 ILE A C 1
ATOM 3006 O O . ILE A 1 368 ? -6.305 14.694 -9.180 1.00 78.56 368 ILE A O 1
ATOM 3010 N N . ASP A 1 369 ? -6.494 13.602 -11.146 1.00 78.50 369 ASP A N 1
ATOM 3011 C CA . ASP A 1 369 ? -7.120 14.707 -11.858 1.00 78.50 369 ASP A CA 1
ATOM 3012 C C . ASP A 1 369 ? -8.597 14.861 -11.452 1.00 78.50 369 ASP A C 1
ATOM 3014 O O . ASP A 1 369 ? -9.209 13.973 -10.850 1.00 78.50 369 ASP A O 1
ATOM 3018 N N . ASP A 1 370 ? -9.192 16.015 -11.763 1.00 79.81 370 ASP A N 1
ATOM 3019 C CA . ASP A 1 370 ? -10.591 16.283 -11.406 1.00 79.81 370 ASP A CA 1
ATOM 3020 C C . ASP A 1 370 ? -11.553 15.277 -12.075 1.00 79.81 370 ASP A C 1
ATOM 3022 O O . ASP A 1 370 ? -12.587 14.950 -11.495 1.00 79.81 370 ASP A O 1
ATOM 3026 N N . SER A 1 371 ? -11.210 14.744 -13.255 1.00 83.62 371 SER A N 1
ATOM 3027 C CA . SER A 1 371 ? -12.018 13.738 -13.957 1.00 83.62 371 SER A CA 1
ATOM 3028 C C . SER A 1 371 ? -12.060 12.416 -13.189 1.00 83.62 371 SER A C 1
ATOM 3030 O O . SER A 1 371 ? -13.145 11.891 -12.944 1.00 83.62 371 SER A O 1
ATOM 3032 N N . ALA A 1 372 ? -10.905 11.900 -12.756 1.00 83.62 372 ALA A N 1
ATOM 3033 C CA . ALA A 1 372 ? -10.844 10.704 -11.925 1.00 83.62 372 ALA A CA 1
ATOM 3034 C C . ALA A 1 372 ? -11.537 10.919 -10.577 1.00 83.62 372 ALA A C 1
ATOM 3036 O O . ALA A 1 372 ? -12.243 10.032 -10.107 1.00 83.62 372 ALA A O 1
ATOM 3037 N N . LEU A 1 373 ? -11.408 12.103 -9.964 1.00 84.75 373 LEU A N 1
ATOM 3038 C CA . LEU A 1 373 ? -12.127 12.408 -8.723 1.00 84.75 373 LEU A CA 1
ATOM 3039 C C . LEU A 1 373 ? -13.647 12.378 -8.893 1.00 84.75 373 LEU A C 1
ATOM 3041 O O . LEU A 1 373 ? -14.334 11.952 -7.965 1.00 84.75 373 LEU A O 1
ATOM 3045 N N . ILE A 1 374 ? -14.170 12.804 -10.044 1.00 84.38 374 ILE A N 1
ATOM 3046 C CA . ILE A 1 374 ? -15.601 12.705 -10.348 1.00 84.38 374 ILE A CA 1
ATOM 3047 C C . ILE A 1 374 ? -16.017 11.235 -10.447 1.00 84.38 374 ILE A C 1
ATOM 3049 O O . ILE A 1 374 ? -16.950 10.846 -9.756 1.00 84.38 374 ILE A O 1
ATOM 3053 N N . LEU A 1 375 ? -15.287 10.412 -11.207 1.00 86.50 375 LEU A N 1
ATOM 3054 C CA . LEU A 1 375 ? -15.593 8.980 -11.353 1.00 86.50 375 LEU A CA 1
ATOM 3055 C C . LEU A 1 375 ? -15.559 8.244 -10.005 1.00 86.50 375 LEU A C 1
ATOM 3057 O O . LEU A 1 375 ? -16.499 7.544 -9.643 1.00 86.50 375 LEU A O 1
ATOM 3061 N N . ILE A 1 376 ? -14.520 8.488 -9.202 1.00 86.94 376 ILE A N 1
ATOM 3062 C CA . ILE A 1 376 ? -14.410 7.942 -7.841 1.00 86.94 376 ILE A CA 1
ATOM 3063 C C . ILE A 1 376 ? -15.569 8.438 -6.961 1.00 86.94 376 ILE A C 1
ATOM 3065 O O . ILE A 1 376 ? -16.102 7.688 -6.143 1.00 86.94 376 ILE A O 1
ATOM 3069 N N . GLY A 1 377 ? -15.960 9.706 -7.111 1.00 84.69 377 GLY A N 1
ATOM 3070 C CA . GLY A 1 377 ? -17.064 10.320 -6.377 1.00 84.69 377 GLY A CA 1
ATOM 3071 C C . GLY A 1 377 ? -18.453 9.825 -6.789 1.00 84.69 377 GLY A C 1
ATOM 3072 O O . GLY A 1 377 ? -19.377 9.937 -5.987 1.00 84.69 377 GLY A O 1
ATOM 3073 N N . ASP A 1 378 ? -18.605 9.270 -7.991 1.00 85.50 378 ASP A N 1
ATOM 3074 C CA . ASP A 1 378 ? -19.854 8.652 -8.444 1.00 85.50 378 ASP A CA 1
ATOM 3075 C C . ASP A 1 378 ? -20.070 7.280 -7.780 1.00 85.50 378 ASP A C 1
ATOM 3077 O O . ASP A 1 378 ? -21.207 6.900 -7.487 1.00 85.50 378 ASP A O 1
ATOM 3081 N N . GLU A 1 379 ? -18.987 6.558 -7.472 1.00 87.44 379 GLU A N 1
ATOM 3082 C CA . GLU A 1 379 ? -19.043 5.256 -6.795 1.00 87.44 379 GLU A CA 1
ATOM 3083 C C . GLU A 1 379 ? -19.001 5.354 -5.266 1.00 87.44 379 GLU A C 1
ATOM 3085 O O . GLU A 1 379 ? -19.643 4.573 -4.550 1.00 87.44 379 GLU A O 1
ATOM 3090 N N . LEU A 1 380 ? -18.254 6.320 -4.730 1.00 87.50 380 LEU A N 1
ATOM 3091 C CA . LEU A 1 380 ? -18.193 6.561 -3.296 1.00 87.50 380 LEU A CA 1
ATOM 3092 C C . LEU A 1 380 ? -19.307 7.505 -2.863 1.00 87.50 380 LEU A C 1
ATOM 3094 O O . LEU A 1 380 ? -19.460 8.614 -3.363 1.00 87.50 380 LEU A O 1
ATOM 3098 N N . ASN A 1 381 ? -20.034 7.123 -1.811 1.00 84.06 381 ASN A N 1
ATOM 3099 C CA . ASN A 1 381 ? -20.941 8.071 -1.181 1.00 84.06 381 ASN A CA 1
ATOM 3100 C C . ASN A 1 381 ? -20.169 9.313 -0.688 1.00 84.06 381 ASN A C 1
ATOM 3102 O O . ASN A 1 381 ? -18.973 9.277 -0.395 1.00 84.06 381 ASN A O 1
ATOM 3106 N N . HIS A 1 382 ? -20.885 10.418 -0.524 1.00 79.38 382 HIS A N 1
ATOM 3107 C CA . HIS A 1 382 ? -20.276 11.700 -0.192 1.00 79.38 382 HIS A CA 1
ATOM 3108 C C . HIS A 1 382 ? -19.447 11.699 1.119 1.00 79.38 382 HIS A C 1
ATOM 3110 O O . HIS A 1 382 ? -18.478 12.450 1.256 1.00 79.38 382 HIS A O 1
ATOM 3116 N N . GLU A 1 383 ? -19.813 10.895 2.121 1.00 83.31 383 GLU A N 1
ATOM 3117 C CA . GLU A 1 383 ? -19.052 10.802 3.377 1.00 83.31 383 GLU A CA 1
ATOM 3118 C C . GLU A 1 383 ? -17.732 10.046 3.186 1.00 83.31 383 GLU A C 1
ATOM 3120 O O . GLU A 1 383 ? -16.690 10.483 3.678 1.00 83.31 383 GLU A O 1
ATOM 3125 N N . LEU A 1 384 ? -17.768 8.949 2.428 1.00 90.12 384 LEU A N 1
ATOM 3126 C CA . LEU A 1 384 ? -16.603 8.157 2.049 1.00 90.12 384 LEU A CA 1
ATOM 3127 C C . LEU A 1 384 ? -15.693 8.927 1.095 1.00 90.12 384 LEU A C 1
ATOM 3129 O O . LEU A 1 384 ? -14.477 8.851 1.231 1.00 90.12 384 LEU A O 1
ATOM 3133 N N . MET A 1 385 ? -16.250 9.742 0.202 1.00 88.81 385 MET A N 1
ATOM 3134 C CA . MET A 1 385 ? -15.445 10.594 -0.667 1.00 88.81 385 MET A CA 1
ATOM 3135 C C . MET A 1 385 ? -14.671 11.644 0.142 1.00 88.81 385 MET A C 1
ATOM 3137 O O . MET A 1 385 ? -13.495 11.904 -0.106 1.00 88.81 385 MET A O 1
ATOM 3141 N N . SER A 1 386 ? -15.278 12.196 1.196 1.00 86.06 386 SER A N 1
ATOM 3142 C CA . SER A 1 386 ? -14.549 13.072 2.116 1.00 86.06 386 SER A CA 1
ATOM 3143 C C . SER A 1 386 ? -13.446 12.341 2.890 1.00 86.06 386 SER A C 1
ATOM 3145 O O . SER A 1 386 ? -12.433 12.970 3.208 1.00 86.06 386 SER A O 1
ATOM 3147 N N . GLN A 1 387 ? -13.640 11.063 3.236 1.00 90.75 387 GLN A N 1
ATOM 3148 C CA . GLN A 1 387 ? -12.582 10.231 3.818 1.00 90.75 387 GLN A CA 1
ATOM 3149 C C . GLN A 1 387 ? -11.434 10.062 2.818 1.00 90.75 387 GLN A C 1
ATOM 3151 O O . GLN A 1 387 ? -10.280 10.320 3.156 1.00 90.75 387 GLN A O 1
ATOM 3156 N N . PHE A 1 388 ? -11.773 9.688 1.585 1.00 91.00 388 PHE A N 1
ATOM 3157 C CA . PHE A 1 388 ? -10.840 9.443 0.496 1.00 91.00 388 PHE A CA 1
ATOM 3158 C C . PHE A 1 388 ? -9.949 10.654 0.230 1.00 91.00 388 PHE A C 1
ATOM 3160 O O . PHE A 1 388 ? -8.724 10.551 0.279 1.00 91.00 388 PHE A O 1
ATOM 3167 N N . VAL A 1 389 ? -10.558 11.827 0.038 1.00 87.81 389 VAL A N 1
ATOM 3168 C CA . VAL A 1 389 ? -9.837 13.084 -0.194 1.00 87.81 389 VAL A CA 1
ATOM 3169 C C . VAL A 1 389 ? -8.864 13.377 0.947 1.00 87.81 389 VAL A C 1
ATOM 3171 O O . VAL A 1 389 ? -7.698 13.689 0.707 1.00 87.81 389 VAL A O 1
ATOM 3174 N N . TYR A 1 390 ? -9.311 13.229 2.195 1.00 86.62 390 TYR A N 1
ATOM 3175 C CA . TYR A 1 390 ? -8.467 13.497 3.356 1.00 86.62 390 TYR A CA 1
ATOM 3176 C C . TYR A 1 390 ? -7.255 12.551 3.430 1.00 86.62 390 TYR A C 1
ATOM 3178 O O . TYR A 1 390 ? -6.133 12.992 3.697 1.00 86.62 390 TYR A O 1
ATOM 3186 N N . GLU A 1 391 ? -7.461 11.259 3.169 1.00 88.38 391 GLU A N 1
ATOM 3187 C CA . GLU A 1 391 ? -6.398 10.252 3.196 1.00 88.38 391 GLU A CA 1
ATOM 3188 C C . GLU A 1 391 ? -5.402 10.425 2.043 1.00 88.38 391 GLU A C 1
ATOM 3190 O O . GLU A 1 391 ? -4.192 10.450 2.280 1.00 88.38 391 GLU A O 1
ATOM 3195 N N . CYS A 1 392 ? -5.908 10.573 0.816 1.00 86.38 392 CYS A N 1
ATOM 3196 C CA . CYS A 1 392 ? -5.118 10.519 -0.413 1.00 86.38 392 CYS A CA 1
ATOM 3197 C C . CYS A 1 392 ? -4.547 11.877 -0.839 1.00 86.38 392 CYS A C 1
ATOM 3199 O O . CYS A 1 392 ? -3.390 11.947 -1.246 1.00 86.38 392 CYS A O 1
ATOM 3201 N N . LEU A 1 393 ? -5.319 12.960 -0.718 1.00 82.00 393 LEU A N 1
ATOM 3202 C CA . LEU A 1 393 ? -4.922 14.301 -1.174 1.00 82.00 393 LEU A CA 1
ATOM 3203 C C . LEU A 1 393 ? -4.525 15.225 -0.016 1.00 82.00 393 LEU A C 1
ATOM 3205 O O . LEU A 1 393 ? -3.775 16.182 -0.199 1.00 82.00 393 LEU A O 1
ATOM 3209 N N . GLY A 1 394 ? -4.949 14.902 1.208 1.00 76.06 394 GLY A N 1
ATOM 3210 C CA . GLY A 1 394 ? -4.653 15.695 2.396 1.00 76.06 394 GLY A CA 1
ATOM 3211 C C . GLY A 1 394 ? -5.655 16.820 2.637 1.00 76.06 394 GLY A C 1
ATOM 3212 O O . GLY A 1 394 ? -6.772 16.808 2.132 1.00 76.06 394 GLY A O 1
ATOM 3213 N N . LYS A 1 395 ? -5.268 17.763 3.502 1.00 68.06 395 LYS A N 1
ATOM 3214 C CA . LYS A 1 395 ? -6.164 18.809 4.017 1.00 68.06 395 LYS A CA 1
ATOM 3215 C C . LYS A 1 395 ? -6.215 20.064 3.138 1.00 68.06 395 LYS A C 1
ATOM 3217 O O . LYS A 1 395 ? -7.216 20.764 3.166 1.00 68.06 395 LYS A O 1
ATOM 3222 N N . ASP A 1 396 ? -5.162 20.309 2.360 1.00 63.19 396 ASP A N 1
ATOM 3223 C CA . ASP A 1 396 ? -4.935 21.568 1.634 1.00 63.19 396 ASP A CA 1
ATOM 3224 C C . ASP A 1 396 ? -5.084 21.401 0.106 1.00 63.19 396 ASP A C 1
ATOM 3226 O O . ASP A 1 396 ? -4.430 22.083 -0.681 1.00 63.19 396 ASP A O 1
ATOM 3230 N N . SER A 1 397 ? -5.889 20.436 -0.344 1.00 62.50 397 SER A N 1
ATOM 3231 C CA . SER A 1 397 ? -6.063 20.146 -1.770 1.00 62.50 397 SER A CA 1
ATOM 3232 C C . SER A 1 397 ? -6.972 21.179 -2.450 1.00 62.50 397 SER A C 1
ATOM 3234 O O . SER A 1 397 ? -8.168 21.229 -2.172 1.00 62.50 397 SER A O 1
ATOM 3236 N N . ASN A 1 398 ? -6.424 21.948 -3.394 1.00 54.91 398 ASN A N 1
ATOM 3237 C CA . ASN A 1 398 ? -7.098 23.064 -4.081 1.00 54.91 398 ASN A CA 1
ATOM 3238 C C . ASN A 1 398 ? -8.035 22.651 -5.244 1.00 54.91 398 ASN A C 1
ATOM 3240 O O . ASN A 1 398 ? -8.161 23.393 -6.219 1.00 54.91 398 ASN A O 1
ATOM 3244 N N . SER A 1 399 ? -8.672 21.476 -5.202 1.00 61.59 399 SER A N 1
ATOM 3245 C CA . SER A 1 399 ? -9.594 21.071 -6.280 1.00 61.59 399 SER A CA 1
ATOM 3246 C C . SER A 1 399 ? -10.962 21.740 -6.119 1.00 61.59 399 SER A C 1
ATOM 3248 O O . SER A 1 399 ? -11.562 21.755 -5.040 1.00 61.59 399 SER A O 1
ATOM 3250 N N . SER A 1 400 ? -11.489 22.258 -7.231 1.00 61.28 400 SER A N 1
ATOM 3251 C CA . SER A 1 400 ? -12.826 22.860 -7.297 1.00 61.28 400 SER A CA 1
ATOM 3252 C C . SER A 1 400 ? -13.941 21.859 -6.961 1.00 61.28 400 SER A C 1
ATOM 3254 O O . SER A 1 400 ? -14.975 22.233 -6.403 1.00 61.28 400 SER A O 1
ATOM 3256 N N . PHE A 1 401 ? -13.719 20.574 -7.248 1.00 65.19 401 PHE A N 1
ATOM 3257 C CA . PHE A 1 401 ? -14.636 19.489 -6.921 1.00 65.19 401 PHE A CA 1
ATOM 3258 C C . PHE A 1 401 ? -14.635 19.182 -5.419 1.00 65.19 401 PHE A C 1
ATOM 3260 O O . PHE A 1 401 ? -15.693 19.002 -4.817 1.00 65.19 401 PHE A O 1
ATOM 3267 N N . ILE A 1 402 ? -13.462 19.228 -4.783 1.00 66.38 402 ILE A N 1
ATOM 3268 C CA . ILE A 1 402 ? -13.321 19.042 -3.333 1.00 66.38 402 ILE A CA 1
ATOM 3269 C C . ILE A 1 402 ? -14.068 20.138 -2.569 1.00 66.38 402 ILE A C 1
ATOM 3271 O O . ILE A 1 402 ? -14.771 19.836 -1.606 1.00 66.38 402 ILE A O 1
ATOM 3275 N N . HIS A 1 403 ? -14.011 21.385 -3.041 1.00 65.06 403 HIS A N 1
ATOM 3276 C CA . HIS A 1 403 ? -14.803 22.470 -2.460 1.00 65.06 403 HIS A CA 1
ATOM 3277 C C . HIS A 1 403 ? -16.315 22.229 -2.563 1.00 65.06 403 HIS A C 1
ATOM 3279 O O . HIS A 1 403 ? -17.021 22.438 -1.579 1.00 65.06 403 HIS A O 1
ATOM 3285 N N . LYS A 1 404 ? -16.818 21.720 -3.698 1.00 67.38 404 LYS A N 1
ATOM 3286 C CA . LYS A 1 404 ? -18.244 21.364 -3.851 1.00 67.38 404 LYS A CA 1
ATOM 3287 C C . LYS A 1 404 ? -18.673 20.238 -2.910 1.00 67.38 404 LYS A C 1
ATOM 3289 O O . LYS A 1 404 ? -19.785 20.270 -2.378 1.00 67.38 404 LYS A O 1
ATOM 3294 N N . ILE A 1 405 ? -17.797 19.256 -2.689 1.00 66.31 405 ILE A N 1
ATOM 3295 C CA . ILE A 1 405 ? -18.017 18.194 -1.701 1.00 66.31 405 ILE A CA 1
ATOM 3296 C C . ILE A 1 405 ? -18.120 18.826 -0.306 1.00 66.31 405 ILE A C 1
ATOM 3298 O O . ILE A 1 405 ? -19.101 18.642 0.410 1.00 66.31 405 ILE A O 1
ATOM 3302 N N . GLU A 1 406 ? -17.144 19.633 0.098 1.00 67.19 406 GLU A N 1
ATOM 3303 C CA . GLU A 1 406 ? -17.151 20.256 1.427 1.00 67.19 406 GLU A CA 1
ATOM 3304 C C . GLU A 1 406 ? -18.369 21.163 1.664 1.00 67.19 406 GLU A C 1
ATOM 3306 O O . GLU A 1 406 ? -18.975 21.108 2.739 1.00 67.19 406 GLU A O 1
ATOM 3311 N N . GLU A 1 407 ? -18.778 21.927 0.653 1.00 68.69 407 GLU A N 1
ATOM 3312 C CA . GLU A 1 407 ? -19.960 22.792 0.685 1.00 68.69 407 GLU A CA 1
ATOM 3313 C C . GLU A 1 407 ? -21.256 21.983 0.842 1.00 68.69 407 GLU A C 1
ATOM 3315 O O . GLU A 1 407 ? -22.069 22.265 1.725 1.00 68.69 407 GLU A O 1
ATOM 3320 N N . THR A 1 408 ? -21.414 20.899 0.077 1.00 67.56 408 THR A N 1
ATOM 3321 C CA . THR A 1 408 ? -22.579 20.003 0.179 1.00 67.56 408 THR A CA 1
ATOM 3322 C C . THR A 1 408 ? -22.663 19.341 1.561 1.00 67.56 408 THR A C 1
ATOM 3324 O O . THR A 1 408 ? -23.750 19.153 2.114 1.00 67.56 408 THR A O 1
ATOM 3327 N N . GLN A 1 409 ? -21.519 19.016 2.171 1.00 66.06 409 GLN A N 1
ATOM 3328 C CA . GLN A 1 409 ? -21.448 18.489 3.536 1.00 66.06 409 GLN A CA 1
ATOM 3329 C C . GLN A 1 409 ? -21.842 19.523 4.594 1.00 66.06 409 GLN A C 1
ATOM 3331 O O . GLN A 1 409 ? -22.550 19.195 5.552 1.00 66.06 409 GLN A O 1
ATOM 3336 N N . ALA A 1 410 ? -21.370 20.761 4.441 1.00 65.19 410 ALA A N 1
ATOM 3337 C CA . ALA A 1 410 ? -21.731 21.860 5.324 1.00 65.19 410 ALA A CA 1
ATOM 3338 C C . ALA A 1 410 ? -23.239 22.140 5.255 1.00 65.19 410 ALA A C 1
ATOM 3340 O O . ALA A 1 410 ? -23.880 22.260 6.301 1.00 65.19 410 ALA A O 1
ATOM 3341 N N . GLN A 1 411 ? -23.813 22.128 4.048 1.00 71.62 411 GLN A N 1
ATOM 3342 C CA . GLN A 1 411 ? -25.241 22.336 3.828 1.00 71.62 411 GLN A CA 1
ATOM 3343 C C . GLN A 1 411 ? -26.085 21.219 4.455 1.00 71.62 411 GLN A C 1
ATOM 3345 O O . GLN A 1 411 ? -26.968 21.504 5.255 1.00 71.62 411 GLN A O 1
ATOM 3350 N N . LYS A 1 412 ? -25.746 19.941 4.225 1.00 69.00 412 LYS A N 1
ATOM 3351 C CA . LYS A 1 412 ? -26.452 18.808 4.859 1.00 69.00 412 LYS A CA 1
ATOM 3352 C C . LYS A 1 412 ? -26.420 18.864 6.386 1.00 69.00 412 LYS A C 1
ATOM 3354 O O . LYS A 1 412 ? -27.402 18.521 7.041 1.00 69.00 412 LYS A O 1
ATOM 3359 N N . LYS A 1 413 ? -25.298 19.285 6.980 1.00 67.06 413 LYS A N 1
ATOM 3360 C CA . LYS A 1 413 ? -25.210 19.488 8.434 1.00 67.06 413 LYS A CA 1
ATOM 3361 C C . LYS A 1 413 ? -26.104 20.627 8.906 1.00 67.06 413 LYS A C 1
ATOM 3363 O O . LYS A 1 413 ? -26.738 20.488 9.948 1.00 67.06 413 LYS A O 1
ATOM 3368 N N . LEU A 1 414 ? -26.141 21.734 8.168 1.00 71.56 414 LEU A N 1
ATOM 3369 C CA . LEU A 1 414 ? -27.018 22.860 8.467 1.00 71.56 414 LEU A CA 1
ATOM 3370 C C . LEU A 1 414 ? -28.486 22.422 8.408 1.00 71.56 414 LEU A C 1
ATOM 3372 O O . LEU A 1 414 ? -29.223 22.647 9.362 1.00 71.56 414 LEU A O 1
ATOM 3376 N N . ASP A 1 415 ? -28.873 21.715 7.349 1.00 70.19 415 ASP A N 1
ATOM 3377 C CA . ASP A 1 415 ? -30.237 21.239 7.133 1.00 70.19 415 ASP A CA 1
ATOM 3378 C C . ASP A 1 415 ? -30.661 20.238 8.219 1.00 70.19 415 ASP A C 1
ATOM 3380 O O . ASP A 1 415 ? -31.744 20.366 8.788 1.00 70.19 415 ASP A O 1
ATOM 3384 N N . ASN A 1 416 ? -29.785 19.301 8.602 1.00 70.81 416 ASN A N 1
ATOM 3385 C CA . ASN A 1 416 ? -30.036 18.370 9.711 1.00 70.81 416 ASN A CA 1
ATOM 3386 C C . ASN A 1 416 ? -30.134 19.083 11.072 1.00 70.81 416 ASN A C 1
ATOM 3388 O O . ASN A 1 416 ? -30.951 18.711 11.921 1.00 70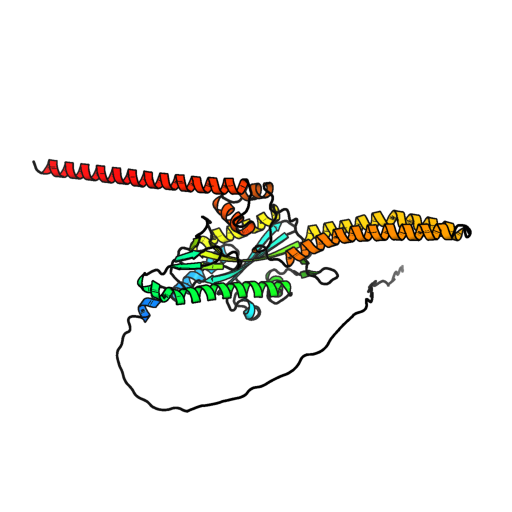.81 416 ASN A O 1
ATOM 3392 N N . ASN A 1 417 ? -29.331 20.126 11.296 1.00 70.31 417 ASN A N 1
ATOM 3393 C CA . ASN A 1 417 ? -29.436 20.948 12.501 1.00 70.31 417 ASN A CA 1
ATOM 3394 C C . ASN A 1 417 ? -30.760 21.728 12.518 1.00 70.31 417 ASN A C 1
ATOM 3396 O O . ASN A 1 417 ? -31.427 21.777 13.547 1.00 70.31 417 ASN A O 1
ATOM 3400 N N . LEU A 1 418 ? -31.195 22.281 11.385 1.00 69.75 418 LEU A N 1
ATOM 3401 C CA . LEU A 1 418 ? -32.483 22.970 11.266 1.00 69.75 418 LEU A CA 1
ATOM 3402 C C . LEU A 1 418 ? -33.664 22.012 11.476 1.00 69.75 418 LEU A C 1
ATOM 3404 O O . LEU A 1 418 ? -34.578 22.336 12.232 1.00 69.75 418 LEU A O 1
ATOM 3408 N N . LEU A 1 419 ? -33.618 20.813 10.888 1.00 63.41 419 LEU A N 1
ATOM 3409 C CA . LEU A 1 419 ? -34.614 19.753 11.081 1.00 63.41 419 LEU A CA 1
ATOM 3410 C C . LEU A 1 419 ? -34.707 19.305 12.541 1.00 63.41 419 LEU A C 1
ATOM 3412 O O . LEU A 1 419 ? -35.803 19.250 13.089 1.00 63.41 419 LEU A O 1
ATOM 3416 N N . SER A 1 420 ? -33.578 19.039 13.200 1.00 62.44 420 SER A N 1
ATOM 3417 C CA . SER A 1 420 ? -33.573 18.654 14.620 1.00 62.44 420 SER A CA 1
ATOM 3418 C C . SER A 1 420 ? -34.056 19.779 15.537 1.00 62.44 420 SER A C 1
ATOM 3420 O O . SER A 1 420 ? -34.743 19.510 16.521 1.00 62.44 420 SER A O 1
ATOM 3422 N N . THR A 1 421 ? -33.775 21.040 15.197 1.00 63.88 421 THR A N 1
ATOM 3423 C CA . THR A 1 421 ? -34.309 22.199 15.928 1.00 63.88 421 THR A CA 1
ATOM 3424 C C . THR A 1 421 ? -35.820 22.333 15.727 1.00 63.88 421 THR A C 1
ATOM 3426 O O . THR A 1 421 ? -36.540 22.607 16.683 1.00 63.88 421 THR A O 1
ATOM 3429 N N . LYS A 1 422 ? -36.317 22.089 14.507 1.00 64.00 422 LYS A N 1
ATOM 3430 C CA . LYS A 1 422 ? -37.748 22.121 14.185 1.00 64.00 422 LYS A CA 1
ATOM 3431 C C . LYS A 1 422 ? -38.516 21.008 14.901 1.00 64.00 422 LYS A C 1
ATOM 3433 O O . LYS A 1 422 ? -39.474 21.312 15.592 1.00 64.00 422 LYS A O 1
ATOM 3438 N N . ILE A 1 423 ? -38.021 19.769 14.850 1.00 65.62 423 ILE A N 1
ATOM 3439 C CA . ILE A 1 423 ? -38.608 18.623 15.566 1.00 65.62 423 ILE A CA 1
ATOM 3440 C C . ILE A 1 423 ? -38.653 18.890 17.073 1.00 65.62 423 ILE A C 1
ATOM 3442 O O . ILE A 1 423 ? -39.672 18.655 17.705 1.00 65.62 423 ILE A O 1
ATOM 3446 N N . LYS A 1 424 ? -37.570 19.426 17.651 1.00 64.44 424 LYS A N 1
ATOM 3447 C CA . LYS A 1 424 ? -37.516 19.731 19.086 1.00 64.44 424 LYS A CA 1
ATOM 3448 C C . LYS A 1 424 ? -38.510 20.823 19.492 1.00 64.44 424 LYS A C 1
ATOM 3450 O O . LYS A 1 424 ? -39.058 20.773 20.590 1.00 64.44 424 LYS A O 1
ATOM 3455 N N . ASN A 1 425 ? -38.734 21.801 18.617 1.00 58.31 425 ASN A N 1
ATOM 3456 C CA . ASN A 1 425 ? -39.739 22.833 18.832 1.00 58.31 425 ASN A CA 1
ATOM 3457 C C . ASN A 1 425 ? -41.156 22.265 18.688 1.00 58.31 425 ASN A C 1
ATOM 3459 O O . ASN A 1 425 ? -41.977 22.548 19.550 1.00 58.31 425 ASN A O 1
ATOM 3463 N N . ASP A 1 426 ? -41.419 21.426 17.686 1.00 55.84 426 ASP A N 1
ATOM 3464 C CA . ASP A 1 426 ? -42.727 20.791 17.483 1.00 55.84 426 ASP A CA 1
ATOM 3465 C C . ASP A 1 426 ? -43.092 19.879 18.674 1.00 55.84 426 ASP A C 1
ATOM 3467 O O . ASP A 1 426 ? -44.182 20.009 19.225 1.00 55.84 426 ASP A O 1
ATOM 3471 N N . THR A 1 427 ? -42.146 19.088 19.203 1.00 59.91 427 THR A N 1
ATOM 3472 C CA . THR A 1 427 ? -42.362 18.295 20.435 1.00 59.91 427 THR A CA 1
ATOM 3473 C C . THR A 1 427 ? -42.591 19.157 21.681 1.00 59.91 427 THR A C 1
ATOM 3475 O O . THR A 1 427 ? -43.328 18.770 22.581 1.00 59.91 427 THR A O 1
ATOM 3478 N N . LEU A 1 428 ? -41.972 20.343 21.753 1.00 59.22 428 LEU A N 1
ATOM 3479 C CA . LEU A 1 428 ? -42.201 21.295 22.848 1.00 59.22 428 LEU A CA 1
ATOM 3480 C C . LEU A 1 428 ? -43.565 21.988 22.740 1.00 59.22 428 LEU A C 1
ATOM 3482 O O . LEU A 1 428 ? -44.086 22.445 23.755 1.00 59.22 428 LEU A O 1
ATOM 3486 N N . PHE A 1 429 ? -44.121 22.109 21.533 1.00 59.47 429 PHE A N 1
ATOM 3487 C CA . PHE A 1 429 ? -45.479 22.601 21.322 1.00 59.47 429 PHE A CA 1
ATOM 3488 C C . PHE A 1 429 ? -46.512 21.532 21.693 1.00 59.47 429 PHE A C 1
ATOM 3490 O O . PHE A 1 429 ? -47.430 21.854 22.442 1.00 59.47 429 PHE A O 1
ATOM 3497 N N . GLU A 1 430 ? -46.313 20.276 21.282 1.00 60.66 430 GLU A N 1
ATOM 3498 C CA . GLU A 1 430 ? -47.183 19.148 21.657 1.00 60.66 430 GLU A CA 1
ATOM 3499 C C . GLU A 1 430 ? -47.228 18.937 23.183 1.00 60.66 430 GLU A C 1
ATOM 3501 O O . GLU A 1 430 ? -48.312 18.945 23.762 1.00 60.66 430 GLU A O 1
ATOM 3506 N N . GLU A 1 431 ? -46.079 18.913 23.879 1.00 60.84 431 GLU A N 1
ATOM 3507 C CA . GLU A 1 431 ? -46.049 18.814 25.355 1.00 60.84 431 GLU A CA 1
ATOM 3508 C C . GLU A 1 431 ? -46.745 19.993 26.063 1.00 60.84 431 GLU A C 1
ATOM 3510 O O . GLU A 1 431 ? -47.148 19.889 27.225 1.00 60.84 431 GLU A O 1
ATOM 3515 N N . ARG A 1 432 ? -46.845 21.154 25.406 1.00 59.41 432 ARG A N 1
ATOM 3516 C CA . ARG A 1 432 ? -47.465 22.357 25.975 1.00 59.41 432 ARG A CA 1
ATOM 3517 C C . ARG A 1 432 ? -48.968 22.405 25.718 1.00 59.41 432 ARG A C 1
ATOM 3519 O O . ARG A 1 432 ? -49.680 23.018 26.512 1.00 59.41 432 ARG A O 1
ATOM 3526 N N . GLU A 1 433 ? -49.442 21.789 24.639 1.00 63.50 433 GLU A N 1
ATOM 3527 C CA . GLU A 1 433 ? -50.869 21.583 24.391 1.00 63.50 433 GLU A CA 1
ATOM 3528 C C . GLU A 1 433 ? -51.427 20.459 25.266 1.00 63.50 433 GLU A C 1
ATOM 3530 O O . GLU A 1 433 ? -52.473 20.653 25.882 1.00 63.50 433 GLU A O 1
ATOM 3535 N N . GLU A 1 434 ? -50.698 19.355 25.451 1.00 62.94 434 GLU A N 1
ATOM 3536 C CA . GLU A 1 434 ? -51.106 18.281 26.370 1.00 62.94 434 GLU A CA 1
ATOM 3537 C C . GLU A 1 434 ? -51.264 18.793 27.811 1.00 62.94 434 GLU A C 1
ATOM 3539 O O . GLU A 1 434 ? -52.308 18.572 28.422 1.00 62.94 434 GLU A O 1
ATOM 3544 N N . ARG A 1 435 ? -50.317 19.598 28.321 1.00 60.00 435 ARG A N 1
ATOM 3545 C CA . ARG A 1 435 ? -50.432 20.195 29.670 1.00 60.00 435 ARG A CA 1
ATOM 3546 C C . ARG A 1 435 ? -51.583 21.184 29.818 1.00 60.00 435 ARG A C 1
ATOM 3548 O O . ARG A 1 435 ? -52.186 21.247 30.880 1.00 60.00 435 ARG A O 1
ATOM 3555 N N . LYS A 1 436 ? -51.904 21.956 28.775 1.00 62.00 436 LYS A N 1
ATOM 3556 C CA . LYS A 1 436 ? -53.081 22.841 28.804 1.00 62.00 436 LYS A CA 1
ATOM 3557 C C . LYS A 1 436 ? -54.380 22.047 28.840 1.00 62.00 436 LYS A C 1
ATOM 3559 O O . LYS A 1 436 ? -55.313 22.445 29.523 1.00 62.00 436 LYS A O 1
ATOM 3564 N N . THR A 1 437 ? -54.419 20.927 28.126 1.00 60.66 437 THR A N 1
ATOM 3565 C CA . THR A 1 437 ? -55.589 20.049 28.092 1.00 60.66 437 THR A CA 1
ATOM 3566 C C . THR A 1 437 ? -55.774 19.339 29.439 1.00 60.66 437 THR A C 1
ATOM 3568 O O . THR A 1 437 ? -56.896 19.238 29.921 1.00 60.66 437 THR A O 1
ATOM 3571 N N . GLU A 1 438 ? -54.689 18.915 30.098 1.00 60.22 438 GLU A N 1
ATOM 3572 C CA . GLU A 1 438 ? -54.731 18.371 31.466 1.00 60.22 438 GLU A CA 1
ATOM 3573 C C . GLU A 1 438 ? -55.157 19.421 32.510 1.00 60.22 438 GLU A C 1
ATOM 3575 O O . GLU A 1 438 ? -55.999 19.128 33.357 1.00 60.22 438 GLU A O 1
ATOM 3580 N N . GLU A 1 439 ? -54.654 20.659 32.419 1.00 63.19 439 GLU A N 1
ATOM 3581 C CA . GLU A 1 439 ? -55.058 21.766 33.304 1.00 63.19 439 GLU A CA 1
ATOM 3582 C C . GLU A 1 439 ? -56.527 22.196 33.094 1.00 63.19 439 GLU A C 1
ATOM 3584 O O . GLU A 1 439 ? -57.197 22.599 34.047 1.00 63.19 439 GLU A O 1
ATOM 3589 N N . GLU A 1 440 ? -57.065 22.104 31.873 1.00 61.97 440 GLU A N 1
ATOM 3590 C CA . GLU A 1 440 ? -58.492 22.343 31.598 1.00 61.97 440 GLU A CA 1
ATOM 3591 C C . GLU A 1 440 ? -59.376 21.211 32.155 1.00 61.97 440 GLU A C 1
ATOM 3593 O O . GLU A 1 440 ? -60.400 21.485 32.782 1.00 61.97 440 GLU A O 1
ATOM 3598 N N . TRP A 1 441 ? -58.947 19.948 32.041 1.00 61.00 441 TRP A N 1
ATOM 3599 C CA . TRP A 1 441 ? -59.652 18.801 32.635 1.00 61.00 441 TRP A CA 1
ATOM 3600 C C . TRP A 1 441 ? -59.651 18.798 34.172 1.00 61.00 441 TRP A C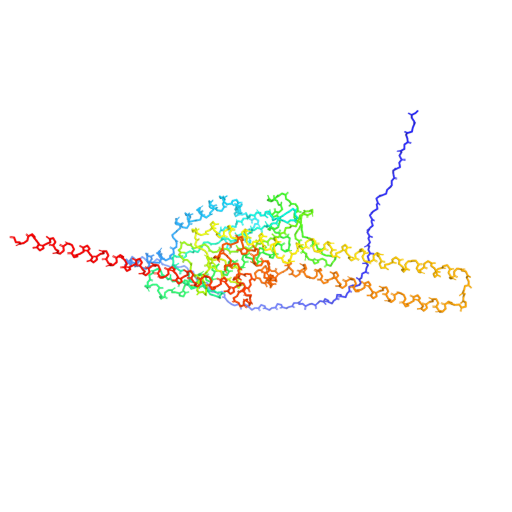 1
ATOM 3602 O O . TRP A 1 441 ? -60.619 18.335 34.783 1.00 61.00 441 TRP A O 1
ATOM 3612 N N . GLU A 1 442 ? -58.592 19.288 34.823 1.00 59.78 442 GLU A N 1
ATOM 3613 C CA . GLU A 1 442 ? -58.561 19.426 36.287 1.00 59.78 442 GLU A CA 1
ATOM 3614 C C . GLU A 1 442 ? -59.478 20.548 36.790 1.00 59.78 442 GLU A C 1
ATOM 3616 O O . GLU A 1 442 ? -60.096 20.401 37.846 1.00 59.78 442 GLU A O 1
ATOM 3621 N N . ASN A 1 443 ? -59.624 21.641 36.036 1.00 58.12 443 ASN A N 1
ATOM 3622 C CA . ASN A 1 443 ? -60.478 22.761 36.437 1.00 58.12 443 ASN A CA 1
ATOM 3623 C C . ASN A 1 443 ? -61.979 22.471 36.260 1.00 58.12 443 ASN A C 1
ATOM 3625 O O . ASN A 1 443 ? -62.771 22.890 37.104 1.00 58.12 443 ASN A O 1
ATOM 3629 N N . ASP A 1 444 ? -62.372 21.702 35.240 1.00 56.31 444 ASP A N 1
ATOM 3630 C CA . ASP A 1 444 ? -63.779 21.336 35.008 1.00 56.31 444 ASP A CA 1
ATOM 3631 C C . ASP A 1 444 ? -64.314 20.267 35.987 1.00 56.31 444 ASP A C 1
ATOM 3633 O O . ASP A 1 444 ? -65.525 20.095 36.114 1.00 56.31 444 ASP A O 1
ATOM 3637 N N . ASN A 1 445 ? -63.442 19.573 36.730 1.00 51.69 445 ASN A N 1
ATOM 3638 C CA . ASN A 1 445 ? -63.830 18.564 37.730 1.00 51.69 445 ASN A CA 1
ATOM 3639 C C . ASN A 1 445 ? -63.945 19.106 39.174 1.00 51.69 445 ASN A C 1
ATOM 3641 O O . ASN A 1 445 ? -64.184 18.325 40.099 1.00 51.69 445 ASN A O 1
ATOM 3645 N N . ILE A 1 446 ? -63.765 20.417 39.394 1.00 53.94 446 ILE A N 1
ATOM 3646 C CA . ILE A 1 446 ? -63.809 21.057 40.730 1.00 53.94 446 ILE A CA 1
ATOM 3647 C C . ILE A 1 446 ? -65.064 21.941 40.937 1.00 53.94 446 ILE A C 1
ATOM 3649 O O . ILE A 1 446 ? -65.298 22.445 42.039 1.00 53.94 446 ILE A O 1
ATOM 3653 N N . THR A 1 447 ? -65.935 22.069 39.936 1.00 44.25 447 THR A N 1
ATOM 3654 C CA . THR A 1 447 ? -67.288 22.661 40.059 1.00 44.25 447 THR A CA 1
ATOM 3655 C C . THR A 1 447 ? -68.371 21.601 40.046 1.00 44.25 447 THR A C 1
ATOM 3657 O O . THR A 1 447 ? -69.351 21.773 40.809 1.00 44.25 447 THR A O 1
#

Sequence (447 aa):
MDDDYSEDEGEFNAEISHQEEFITHDLKTPLEQSINIVQQKPTLQEKSTIQSNQNSPKQITTLQEKLVPSERTSVFERVIHTLRGLGFHIIEKVRFLKGLSMNSDLIALKIIHANEFLDLILILPIKLNMLNGELKVSNKQVRYIPLNDKFKENGSSFRLLLNSTINDLGEVYNAMRGDLVNEGKLLSYLKRHLRVDISIESSMTKKKLFFRAGPLQYKIFIEPLLICNNEVRFMEKAIPFSYLKDVNLHIINEKRIPNFLTYLENKYSLLEEHGEQKGTLLLYEESFNQFLQNGKKLSLPFIGFGFILLLLVIFQALAMLELVVNIGYAMVGIYSTSLVYLYIKFFKTKLEVQTEFNTPIHQRQLNIDDSALILIGDELNHELMSQFVYECLGKDSNSSFIHKIEETQAQKKLDNNLLSTKIKNDTLFEEREERKTEEEWENDNIT